Protein AF-A0A8S1JUF7-F1 (afdb_monomer_lite)

Foldseek 3Di:
DPPPPPPVVLLVVLVVLLVVLVVVLVVLVVVLVVLLVLLVVLLVQLVVLLVVLVVLVVVLVPDDDDLVSVLSPLSSVVSNVSSVLSNVSSCCSVPPQSVVSVVLSVVVVVLSVVSVVLSVVCVVVVVVLVVVLVVLVVQLVVLVVVQVVPPPDDHDPSVVSNVVSVVVNVVSVVVVVVVVVVNVVVSVVSVVVSVVSVVVSVVSVVVSVVVVVVSVVVSVVVVVVSVVVSVVSVLVDDPVCVVVVVVVPDPPPDPPPDDDDPVVVVVVVVVVVVVVVVVVVVVVVVPDDDDDDDDDDDDDDDPDPLLVVLLVLLLVCLVVLDDDPVSLVVVLVSCVVDPLVSNLVSLVVNQCVVQVNVDDDLAGEDAPSSLVSNLSSLLSSLVVCLVVLEDVVSVVVSLVSQQRYWYWDFDADPPPRDGPDIDTGTSNVSCVPRCSLVRPSSVVVVVVVVVPDPDCPVVVVSVVVNVVVVVVVPD

InterPro domains:
  IPR001060 FCH domain [PF00611] (15-76)

Organism: NCBI:txid65129

Secondary structure (DSSP, 8-state):
--------HHHHHHHHHHHHHHHHHHHHHHHHHHHHHHHHHHHHHHHHHHHHHHHHHHHHHTS---HHHHHHHHHHHHHHHHHHHHHHHHHHIIIIIIHHHHHHHHHHHHHHHHHHHHHHHHHHHHHHHHHHHHHHHHHHHHHHHHHHH-TTT-HHHHHHHHHHHHHHHHHHHHHHHHHHHHHHHHHHHHHHHHHHHHHHHHHHHHHHHHHHHHHHHHHHHHHHHHHHHHHHHHHH--GGGHHHHHHHTT-TTS---PPP-HHHHHHHHHHHHHHHHHHHHHTTS-SS----------------HHHHHHHHHHHHHHHHT---HHHHHHHHHHHHHS-HHHHHHHHHHHHHHHTT-SSS-S-EEE-HHHHHHHHHHHHHHHHHHHHHT--HHHHHHHHHHHTTEEEEEEEEPTTT--EEEEEEEEHHHHHTT-GGGG-HHHHHHHHHHHTTSS--TTHHHHHHHHHHHHHTS--

Radius of gyration: 47.71 Å; chains: 1; bounding box: 103×68×156 Å

Structure (mmCIF, N/CA/C/O backbone):
data_AF-A0A8S1JUF7-F1
#
_entry.id   AF-A0A8S1JUF7-F1
#
loop_
_atom_site.group_PDB
_atom_site.id
_atom_site.type_symbol
_atom_site.label_atom_id
_atom_site.label_alt_id
_atom_site.label_comp_id
_atom_site.label_asym_id
_atom_site.label_entity_id
_atom_site.label_seq_id
_atom_site.pdbx_PDB_ins_code
_atom_site.Cartn_x
_atom_site.Cartn_y
_atom_site.Cartn_z
_atom_site.occupancy
_atom_site.B_iso_or_equiv
_atom_site.auth_seq_id
_atom_site.auth_comp_id
_atom_site.auth_asym_id
_atom_site.auth_atom_id
_atom_site.pdbx_PDB_model_num
ATOM 1 N N . MET A 1 1 ? 33.205 28.146 -47.515 1.00 33.41 1 MET A N 1
ATOM 2 C CA . MET A 1 1 ? 33.294 27.129 -46.450 1.00 33.41 1 MET A CA 1
ATOM 3 C C . MET A 1 1 ? 31.924 27.029 -45.817 1.00 33.41 1 MET A C 1
ATOM 5 O O . MET A 1 1 ? 31.551 27.901 -45.046 1.00 33.41 1 MET A O 1
ATOM 9 N N . ILE A 1 2 ? 31.124 26.064 -46.264 1.00 30.16 2 ILE A N 1
ATOM 10 C CA . ILE A 1 2 ? 29.824 25.787 -45.657 1.00 30.16 2 ILE A CA 1
ATOM 11 C C . ILE A 1 2 ? 30.146 24.959 -44.415 1.00 30.16 2 ILE A C 1
ATOM 13 O O . ILE A 1 2 ? 30.557 23.808 -44.545 1.00 30.16 2 ILE A O 1
ATOM 17 N N . ASN A 1 3 ? 30.044 25.571 -43.234 1.00 30.59 3 ASN A N 1
ATOM 18 C CA . ASN A 1 3 ? 30.025 24.852 -41.963 1.00 30.59 3 ASN A CA 1
ATOM 19 C C . ASN A 1 3 ? 28.736 24.022 -41.931 1.00 30.59 3 ASN A C 1
ATOM 21 O O . ASN A 1 3 ? 27.731 24.431 -41.360 1.00 30.59 3 ASN A O 1
ATOM 25 N N . ASN A 1 4 ? 28.754 22.865 -42.589 1.00 36.06 4 ASN A N 1
ATOM 26 C CA . ASN A 1 4 ? 27.790 21.813 -42.326 1.00 36.06 4 ASN A CA 1
ATOM 27 C C . ASN A 1 4 ? 28.190 21.189 -40.988 1.00 36.06 4 ASN A C 1
ATOM 29 O O . ASN A 1 4 ? 28.856 20.156 -40.948 1.00 36.06 4 ASN A O 1
ATOM 33 N N . GLN A 1 5 ? 27.819 21.847 -39.887 1.00 40.78 5 GLN A N 1
ATOM 34 C CA . GLN A 1 5 ? 27.702 21.174 -38.601 1.00 40.78 5 GLN A CA 1
ATOM 35 C C . GLN A 1 5 ? 26.587 20.136 -38.757 1.00 40.78 5 GLN A C 1
ATOM 37 O O . GLN A 1 5 ? 25.427 20.395 -38.459 1.00 40.78 5 GLN A O 1
ATOM 42 N N . PHE A 1 6 ? 26.939 18.948 -39.248 1.00 47.00 6 PHE A N 1
ATOM 43 C CA . PHE A 1 6 ? 26.177 17.730 -38.991 1.00 47.00 6 PHE A CA 1
ATOM 44 C C . PHE A 1 6 ? 26.382 17.362 -37.512 1.00 47.00 6 PHE A C 1
ATOM 46 O O . PHE A 1 6 ? 26.931 16.313 -37.185 1.00 47.00 6 PHE A O 1
ATOM 53 N N . GLU A 1 7 ? 26.032 18.272 -36.599 1.00 46.03 7 GLU A N 1
ATOM 54 C CA . GLU A 1 7 ? 25.966 17.942 -35.182 1.00 46.03 7 GLU A CA 1
ATOM 55 C C . GLU A 1 7 ? 24.715 17.083 -34.973 1.00 46.03 7 GLU A C 1
ATOM 57 O O . GLU A 1 7 ? 23.631 17.453 -35.435 1.00 46.03 7 GLU A O 1
ATOM 62 N N . PRO A 1 8 ? 24.833 15.911 -34.330 1.00 55.19 8 PRO A N 1
ATOM 63 C CA . PRO A 1 8 ? 23.714 15.009 -34.156 1.00 55.19 8 PRO A CA 1
ATOM 64 C C . PRO A 1 8 ? 22.820 15.561 -33.041 1.00 55.19 8 PRO A C 1
ATOM 66 O O . PRO A 1 8 ? 22.937 15.165 -31.881 1.00 55.19 8 PRO A O 1
ATOM 69 N N . ASP A 1 9 ? 21.917 16.469 -33.412 1.00 67.12 9 ASP A N 1
ATOM 70 C CA . ASP A 1 9 ? 20.881 17.083 -32.562 1.00 67.12 9 ASP A CA 1
ATOM 71 C C . ASP A 1 9 ? 20.160 16.025 -31.703 1.00 67.12 9 ASP A C 1
ATOM 73 O O . ASP A 1 9 ? 19.927 16.170 -30.508 1.00 67.12 9 ASP A O 1
ATOM 77 N N . ILE A 1 10 ? 19.944 14.848 -32.283 1.00 69.25 10 ILE A N 1
ATOM 78 C CA . ILE A 1 10 ? 19.284 13.723 -31.628 1.00 69.25 10 ILE A CA 1
ATOM 79 C C . ILE A 1 10 ? 20.102 13.109 -30.480 1.00 69.25 10 ILE A C 1
ATOM 81 O O . ILE A 1 10 ? 19.519 12.769 -29.448 1.00 69.25 10 ILE A O 1
ATOM 85 N N . ILE A 1 11 ? 21.431 12.990 -30.600 1.00 70.44 11 ILE A N 1
ATOM 86 C CA . ILE A 1 11 ? 22.259 12.500 -29.484 1.00 70.44 11 ILE A CA 1
ATOM 87 C C . ILE A 1 11 ? 22.170 13.502 -28.333 1.00 70.44 11 ILE A C 1
ATOM 89 O O . ILE A 1 11 ? 21.889 13.098 -27.206 1.00 70.44 11 ILE A O 1
ATOM 93 N N . GLN A 1 12 ? 22.276 14.801 -28.628 1.00 75.69 12 GLN A N 1
ATOM 94 C CA . GLN A 1 12 ? 22.125 15.858 -27.624 1.00 75.69 12 GLN A CA 1
ATOM 95 C C . GLN A 1 12 ? 20.740 15.815 -26.954 1.00 75.69 12 GLN A C 1
ATOM 97 O O . GLN A 1 12 ? 20.647 15.917 -25.729 1.00 75.69 12 GLN A O 1
ATOM 102 N N . ILE A 1 13 ? 19.662 15.585 -27.713 1.00 75.31 13 ILE A N 1
ATOM 103 C CA . ILE A 1 13 ? 18.309 15.397 -27.164 1.00 75.31 13 ILE A CA 1
ATOM 104 C C . ILE A 1 13 ? 18.270 14.187 -26.221 1.00 75.31 13 ILE A C 1
ATOM 106 O O . ILE A 1 13 ? 17.743 14.291 -25.112 1.00 75.31 13 ILE A O 1
ATOM 110 N N . THR A 1 14 ? 18.847 13.046 -26.604 1.00 77.62 14 THR A N 1
ATOM 111 C CA . THR A 1 14 ? 18.861 11.856 -25.734 1.00 77.62 14 THR A CA 1
ATOM 112 C C . THR A 1 14 ? 19.718 12.038 -24.476 1.00 77.62 14 THR A C 1
ATOM 114 O O . THR A 1 14 ? 19.333 11.565 -23.406 1.00 77.62 14 THR A O 1
ATOM 117 N N . GLU A 1 15 ? 20.830 12.772 -24.549 1.00 81.50 15 GLU A N 1
ATOM 118 C CA . GLU A 1 15 ? 21.638 13.154 -23.383 1.00 81.50 15 GLU A CA 1
ATOM 119 C C . GLU A 1 15 ? 20.858 14.077 -22.438 1.00 81.50 15 GLU A C 1
ATOM 121 O O . GLU A 1 15 ? 20.842 13.866 -21.221 1.00 81.50 15 GLU A O 1
ATOM 126 N N . GLN A 1 16 ? 20.147 15.068 -22.984 1.00 83.38 16 GLN A N 1
ATOM 127 C CA . GLN A 1 16 ? 19.277 15.948 -22.203 1.00 83.38 16 GLN A CA 1
ATOM 128 C C . GLN A 1 16 ? 18.135 15.175 -21.534 1.00 83.38 16 GLN A C 1
ATOM 130 O O . GLN A 1 16 ? 17.827 15.427 -20.365 1.00 83.38 16 GLN A O 1
ATOM 135 N N . LEU A 1 17 ? 17.516 14.225 -22.242 1.00 82.00 17 LEU A N 1
ATOM 136 C CA . LEU A 1 17 ? 16.482 13.351 -21.685 1.00 82.00 17 LEU A CA 1
ATOM 137 C C . LEU A 1 17 ? 17.042 12.476 -20.560 1.00 82.00 17 LEU A C 1
ATOM 139 O O . LEU A 1 17 ? 16.459 12.453 -19.477 1.00 82.00 17 LEU A O 1
ATOM 143 N N . SER A 1 18 ? 18.202 11.849 -20.766 1.00 84.88 18 SER A N 1
ATOM 144 C CA . SER A 1 18 ? 18.900 11.059 -19.742 1.00 84.88 18 SER A CA 1
ATOM 145 C C . SER A 1 18 ? 19.202 11.896 -18.492 1.00 84.88 18 SER A C 1
ATOM 147 O O . SER A 1 18 ? 18.907 11.484 -17.366 1.00 84.88 18 SER A O 1
ATOM 149 N N . LYS A 1 19 ? 19.690 13.132 -18.669 1.00 87.00 19 LYS A N 1
ATOM 150 C CA . LYS A 1 19 ? 19.921 14.072 -17.563 1.00 87.00 19 LYS A CA 1
ATOM 151 C C . LYS A 1 19 ? 18.633 14.379 -16.793 1.00 87.00 19 LYS A C 1
ATOM 153 O O . LYS A 1 19 ? 18.610 14.235 -15.573 1.00 87.00 19 LYS A O 1
ATOM 158 N N . ARG A 1 20 ? 17.548 14.734 -17.490 1.00 85.81 20 ARG A N 1
ATOM 159 C CA . ARG A 1 20 ? 16.239 14.999 -16.860 1.00 85.81 20 ARG A CA 1
ATOM 160 C C . ARG A 1 20 ? 15.711 13.784 -16.099 1.00 85.81 20 ARG A C 1
ATOM 162 O O . ARG A 1 20 ? 15.134 13.934 -15.025 1.00 85.81 20 ARG A O 1
ATOM 169 N N . LEU A 1 21 ? 15.901 12.587 -16.643 1.00 84.00 21 LEU A N 1
ATOM 170 C CA . LEU A 1 21 ? 15.434 11.341 -16.043 1.00 84.00 21 LEU A CA 1
ATOM 171 C C . LEU A 1 21 ? 16.224 10.997 -14.770 1.00 84.00 21 LEU A C 1
ATOM 173 O O . LEU A 1 21 ? 15.634 10.525 -13.792 1.00 84.00 21 LEU A O 1
ATOM 177 N N . ASN A 1 22 ? 17.522 11.312 -14.747 1.00 86.19 22 ASN A N 1
ATOM 178 C CA . ASN A 1 22 ? 18.373 11.227 -13.559 1.00 86.19 22 ASN A CA 1
ATOM 179 C C . ASN A 1 22 ? 17.998 12.256 -12.486 1.00 86.19 22 ASN A C 1
ATOM 181 O O . ASN A 1 22 ? 17.958 11.911 -11.308 1.00 86.19 22 ASN A O 1
ATOM 185 N N . ASP A 1 23 ? 17.682 13.494 -12.865 1.00 87.94 23 ASP A N 1
ATOM 186 C CA . ASP A 1 23 ? 17.236 14.504 -11.899 1.00 87.94 23 ASP A CA 1
ATOM 187 C C . ASP A 1 23 ? 15.907 14.096 -11.247 1.00 87.94 23 ASP A C 1
ATOM 189 O O . ASP A 1 23 ? 15.776 14.138 -10.027 1.00 87.94 23 ASP A O 1
ATOM 193 N N . LYS A 1 24 ? 14.960 13.563 -12.027 1.00 86.06 24 LYS A N 1
ATOM 194 C CA . LYS A 1 24 ? 13.717 12.999 -11.474 1.00 86.06 24 LYS A CA 1
ATOM 195 C C . LYS A 1 24 ? 13.951 11.778 -10.592 1.00 86.06 24 LYS A C 1
ATOM 197 O O . LYS A 1 24 ? 13.269 11.620 -9.585 1.00 86.06 24 LYS A O 1
ATOM 202 N N . LYS A 1 25 ? 14.917 10.920 -10.939 1.00 86.50 25 LYS A N 1
ATOM 203 C CA . LYS A 1 25 ? 15.306 9.779 -10.097 1.00 86.50 25 LYS A CA 1
ATOM 204 C C . LYS A 1 25 ? 15.728 10.251 -8.704 1.00 86.50 25 LYS A C 1
ATOM 206 O O . LYS A 1 25 ? 15.314 9.640 -7.724 1.00 86.50 25 LYS A O 1
ATOM 211 N N . LYS A 1 26 ? 16.488 11.349 -8.608 1.00 89.31 26 LYS A N 1
ATOM 212 C CA . LYS A 1 26 ? 16.869 11.942 -7.315 1.00 89.31 26 LYS A CA 1
ATOM 213 C C . LYS A 1 26 ? 15.644 12.379 -6.517 1.00 89.31 26 LYS A C 1
ATOM 215 O O . LYS A 1 26 ? 15.541 12.018 -5.354 1.00 89.31 26 LYS A O 1
ATOM 220 N N . SER A 1 27 ? 14.680 13.053 -7.143 1.00 88.12 27 SER A N 1
ATOM 221 C CA . SER A 1 27 ? 13.435 13.443 -6.463 1.00 88.12 27 SER A CA 1
ATOM 222 C C . SER A 1 27 ? 12.648 12.238 -5.934 1.00 88.12 27 SER A C 1
ATOM 224 O O . SER A 1 27 ? 12.074 12.297 -4.851 1.00 88.12 27 SER A O 1
ATOM 226 N N . ILE A 1 28 ? 12.646 11.116 -6.660 1.00 86.44 28 ILE A N 1
ATOM 227 C CA . ILE A 1 28 ? 12.013 9.871 -6.193 1.00 86.44 28 ILE A CA 1
ATOM 228 C C . ILE A 1 28 ? 12.788 9.267 -5.019 1.00 86.44 28 ILE A C 1
ATOM 230 O O . ILE A 1 28 ? 12.176 8.796 -4.067 1.00 86.44 28 ILE A O 1
ATOM 234 N N . GLN A 1 29 ? 14.120 9.300 -5.053 1.00 88.94 29 GLN A N 1
ATOM 235 C CA . GLN A 1 29 ? 14.955 8.856 -3.933 1.00 88.94 29 GLN A CA 1
ATOM 236 C C . GLN A 1 29 ? 14.753 9.726 -2.684 1.00 88.94 29 GLN A C 1
ATOM 238 O O . GLN A 1 29 ? 14.693 9.201 -1.576 1.00 88.94 29 GLN A O 1
ATOM 243 N N . GLU A 1 30 ? 14.594 11.039 -2.845 1.00 90.00 30 GLU A N 1
ATOM 244 C CA . GLU A 1 30 ? 14.243 11.950 -1.750 1.00 90.00 30 GLU A CA 1
ATOM 245 C C . GLU A 1 30 ? 12.866 11.614 -1.167 1.00 90.00 30 GLU A C 1
ATOM 247 O O . GLU A 1 30 ? 12.726 11.486 0.049 1.00 90.00 30 GLU A O 1
ATOM 252 N N . PHE A 1 31 ? 11.864 11.395 -2.022 1.00 87.38 31 PHE A N 1
ATOM 253 C CA . PHE A 1 31 ? 10.534 10.965 -1.589 1.00 87.38 31 PHE A CA 1
ATOM 254 C C . PHE A 1 31 ? 10.572 9.619 -0.851 1.00 87.38 31 PHE A C 1
ATOM 256 O O . PHE A 1 31 ? 9.934 9.455 0.187 1.00 87.38 31 PHE A O 1
ATOM 263 N N . LEU A 1 32 ? 11.375 8.675 -1.338 1.00 89.75 32 LEU A N 1
ATOM 264 C CA . LEU A 1 32 ? 11.595 7.382 -0.699 1.00 89.75 32 LEU A CA 1
ATOM 265 C C . LEU A 1 32 ? 12.203 7.532 0.698 1.00 89.75 32 LEU A C 1
ATOM 267 O O . LEU A 1 32 ? 11.723 6.897 1.636 1.00 89.75 32 LEU A O 1
ATOM 271 N N . ASN A 1 33 ? 13.204 8.400 0.858 1.00 90.81 33 ASN A N 1
ATOM 272 C CA . ASN A 1 33 ? 13.792 8.688 2.166 1.00 90.81 33 ASN A CA 1
ATOM 273 C C . ASN A 1 33 ? 12.753 9.272 3.134 1.00 90.81 33 ASN A C 1
ATOM 275 O O . ASN A 1 33 ? 12.723 8.886 4.301 1.00 90.81 33 ASN A O 1
ATOM 279 N N . ILE A 1 34 ? 11.872 10.159 2.659 1.00 90.25 34 ILE A N 1
ATOM 280 C CA . ILE A 1 34 ? 10.778 10.711 3.474 1.00 90.25 34 ILE A CA 1
ATOM 281 C C . ILE A 1 34 ? 9.821 9.600 3.922 1.00 90.25 34 ILE A C 1
ATOM 283 O O . ILE A 1 34 ? 9.435 9.556 5.089 1.00 90.25 34 ILE A O 1
ATOM 287 N N . LEU A 1 35 ? 9.456 8.678 3.027 1.00 88.25 35 LEU A N 1
ATOM 288 C CA . LEU A 1 35 ? 8.585 7.549 3.365 1.00 88.25 35 LEU A CA 1
ATOM 289 C C . LEU A 1 35 ? 9.230 6.593 4.373 1.00 88.25 35 LEU A C 1
ATOM 291 O O . LEU A 1 35 ? 8.548 6.125 5.283 1.00 88.25 35 LEU A O 1
ATOM 295 N N . GLN A 1 36 ? 10.533 6.334 4.251 1.00 91.50 36 GLN A N 1
ATOM 296 C CA . GLN A 1 36 ? 11.279 5.533 5.224 1.00 91.50 36 GLN A CA 1
ATOM 297 C C . GLN A 1 36 ? 11.294 6.196 6.602 1.00 91.50 36 GLN A C 1
ATOM 299 O O . GLN A 1 36 ? 10.936 5.554 7.586 1.00 91.50 36 GLN A O 1
ATOM 304 N N . GLN A 1 37 ? 11.611 7.492 6.664 1.00 92.50 37 GLN A N 1
ATOM 305 C CA . GLN A 1 37 ? 11.564 8.257 7.912 1.00 92.50 37 GLN A CA 1
ATOM 306 C C . GLN A 1 37 ? 10.160 8.257 8.520 1.00 92.50 37 GLN A C 1
ATOM 308 O O . GLN A 1 37 ? 10.006 8.078 9.726 1.00 92.50 37 GLN A O 1
ATOM 313 N N . ARG A 1 38 ? 9.113 8.415 7.698 1.00 89.62 38 ARG A N 1
ATOM 314 C CA . ARG A 1 38 ? 7.734 8.348 8.188 1.00 89.62 38 ARG A CA 1
ATOM 315 C C . ARG A 1 38 ? 7.409 6.972 8.762 1.00 89.62 38 ARG A C 1
ATOM 317 O O . ARG A 1 38 ? 6.814 6.906 9.831 1.00 89.62 38 ARG A O 1
ATOM 324 N N . ALA A 1 39 ? 7.816 5.895 8.095 1.00 90.44 39 ALA A N 1
ATOM 325 C CA . ALA A 1 39 ? 7.622 4.542 8.601 1.00 90.44 39 ALA A CA 1
ATOM 326 C C . ALA A 1 39 ? 8.326 4.350 9.959 1.00 90.44 39 ALA A C 1
ATOM 328 O O . ALA A 1 39 ? 7.716 3.854 10.903 1.00 90.44 39 ALA A O 1
ATOM 329 N N . GLU A 1 40 ? 9.576 4.796 10.098 1.00 93.12 40 GLU A N 1
ATOM 330 C CA . GLU A 1 40 ? 10.319 4.722 11.365 1.00 93.12 40 GLU A CA 1
ATOM 331 C C . GLU A 1 40 ? 9.620 5.480 12.504 1.00 93.12 40 GLU A C 1
ATOM 333 O O . GLU A 1 40 ? 9.556 4.983 13.630 1.00 93.12 40 GLU A O 1
ATOM 338 N N . ILE A 1 41 ? 9.049 6.654 12.218 1.00 93.31 41 ILE A N 1
ATOM 339 C CA . ILE A 1 41 ? 8.269 7.424 13.198 1.00 93.31 41 ILE A CA 1
ATOM 340 C C . ILE A 1 41 ? 7.055 6.621 13.681 1.00 93.31 41 ILE A C 1
ATOM 342 O O . ILE A 1 41 ? 6.806 6.572 14.886 1.00 93.31 41 ILE A O 1
ATOM 346 N N . GLU A 1 42 ? 6.330 5.960 12.778 1.00 89.62 42 GLU A N 1
ATOM 347 C CA . GLU A 1 42 ? 5.178 5.118 13.135 1.00 89.62 42 GLU A CA 1
ATOM 348 C C . GLU A 1 42 ? 5.582 3.899 13.970 1.00 89.62 42 GLU A C 1
ATOM 350 O O . GLU A 1 42 ? 4.883 3.535 14.916 1.00 89.62 42 GLU A O 1
ATOM 355 N N . GLU A 1 43 ? 6.744 3.299 13.694 1.00 94.38 43 GLU A N 1
ATOM 356 C CA . GLU A 1 43 ? 7.280 2.205 14.509 1.00 94.38 43 GLU A CA 1
ATOM 357 C C . GLU A 1 43 ? 7.578 2.669 15.943 1.00 94.38 43 GLU A C 1
ATOM 359 O O . GLU A 1 43 ? 7.237 1.988 16.916 1.00 94.38 43 GLU A O 1
ATOM 364 N N . VAL A 1 44 ? 8.206 3.839 16.093 1.00 95.69 44 VAL A N 1
ATOM 365 C CA . VAL A 1 44 ? 8.489 4.428 17.411 1.00 95.69 44 VAL A CA 1
ATOM 366 C C . VAL A 1 44 ? 7.192 4.788 18.137 1.00 95.69 44 VAL A C 1
ATOM 368 O O . VAL A 1 44 ? 7.069 4.538 19.342 1.00 95.69 44 VAL A O 1
ATOM 371 N N . TYR A 1 45 ? 6.218 5.346 17.419 1.00 93.56 45 TYR A N 1
ATOM 372 C CA . TYR A 1 45 ? 4.918 5.711 17.970 1.00 93.56 45 TYR A CA 1
ATOM 373 C C . TYR A 1 45 ? 4.144 4.480 18.459 1.00 93.56 45 TYR A C 1
ATOM 375 O O . TYR A 1 45 ? 3.733 4.453 19.620 1.00 93.56 45 TYR A O 1
ATOM 383 N N . SER A 1 46 ? 4.068 3.421 17.648 1.00 94.69 46 SER A N 1
ATOM 384 C CA . SER A 1 46 ? 3.490 2.123 18.023 1.00 94.69 46 SER A CA 1
ATOM 385 C C . SER A 1 46 ? 4.113 1.576 19.314 1.00 94.69 46 SER A C 1
ATOM 387 O O . SER A 1 46 ? 3.413 1.361 20.306 1.00 94.69 46 SER A O 1
ATOM 389 N N . LYS A 1 47 ? 5.447 1.467 19.374 1.00 94.88 47 LYS A N 1
ATOM 390 C CA . LYS A 1 47 ? 6.154 0.992 20.581 1.00 94.88 47 LYS A CA 1
ATOM 391 C C . LYS A 1 47 ? 5.859 1.844 21.816 1.00 94.88 47 LYS A C 1
ATOM 393 O O . LYS A 1 47 ? 5.768 1.323 22.927 1.00 94.88 47 LYS A O 1
ATOM 398 N N . SER A 1 48 ? 5.721 3.157 21.639 1.00 95.88 48 SER A N 1
ATOM 399 C CA . SER A 1 48 ? 5.410 4.076 22.737 1.00 95.88 48 SER A CA 1
ATOM 400 C C . SER A 1 48 ? 3.990 3.861 23.264 1.00 95.88 48 SER A C 1
ATOM 402 O O . SER A 1 48 ? 3.799 3.801 24.478 1.00 95.88 48 SER A O 1
ATOM 404 N N . LEU A 1 49 ? 3.011 3.694 22.371 1.00 93.94 49 LEU A N 1
ATOM 405 C CA . LEU A 1 49 ? 1.623 3.392 22.728 1.00 93.94 49 LEU A CA 1
ATOM 406 C C . LEU A 1 49 ? 1.500 2.040 23.438 1.00 93.94 49 LEU A C 1
ATOM 408 O O . LEU A 1 49 ? 0.847 1.952 24.477 1.00 93.94 49 LEU A O 1
ATOM 412 N N . GLU A 1 50 ? 2.183 1.014 22.927 1.00 94.44 50 GLU A N 1
ATOM 413 C CA . GLU A 1 50 ? 2.235 -0.317 23.540 1.00 94.44 50 GLU A CA 1
ATOM 414 C C . GLU A 1 50 ? 2.804 -0.252 24.962 1.00 94.44 50 GLU A C 1
ATOM 416 O O . GLU A 1 50 ? 2.222 -0.806 25.895 1.00 94.44 50 GLU A O 1
ATOM 421 N N . ARG A 1 51 ? 3.901 0.493 25.160 1.00 94.06 51 ARG A N 1
ATOM 422 C CA . ARG A 1 51 ? 4.499 0.684 26.486 1.00 94.06 51 ARG A CA 1
ATOM 423 C C . ARG A 1 51 ? 3.515 1.325 27.465 1.00 94.06 51 ARG A C 1
ATOM 425 O O . ARG A 1 51 ? 3.358 0.815 28.570 1.00 94.06 51 ARG A O 1
ATOM 432 N N . ILE A 1 52 ? 2.838 2.403 27.062 1.00 92.88 52 ILE A N 1
ATOM 433 C CA . ILE A 1 52 ? 1.860 3.095 27.919 1.00 92.88 52 ILE A CA 1
ATOM 434 C C . ILE A 1 52 ? 0.664 2.176 28.223 1.00 92.88 52 ILE A C 1
ATOM 436 O O . ILE A 1 52 ? 0.221 2.099 29.369 1.00 92.88 52 ILE A O 1
ATOM 440 N N . GLY A 1 53 ? 0.163 1.433 27.230 1.00 91.62 53 GLY A N 1
ATOM 441 C CA . GLY A 1 53 ? -0.902 0.443 27.427 1.00 91.62 53 GLY A CA 1
ATOM 442 C C . GLY A 1 53 ? -0.510 -0.658 28.422 1.00 91.62 53 GLY A C 1
ATOM 443 O O . GLY A 1 53 ? -1.298 -1.036 29.295 1.00 91.62 53 GLY A O 1
ATOM 444 N N . ASN A 1 54 ? 0.734 -1.131 28.363 1.00 90.44 54 ASN A N 1
ATOM 445 C CA . ASN A 1 54 ? 1.259 -2.125 29.298 1.00 90.44 54 ASN A CA 1
ATOM 446 C C . ASN A 1 54 ? 1.442 -1.556 30.715 1.00 90.44 54 ASN A C 1
ATOM 448 O O . ASN A 1 54 ? 1.065 -2.211 31.685 1.00 90.44 54 ASN A O 1
ATOM 452 N N . GLU A 1 55 ? 1.919 -0.317 30.859 1.00 89.62 55 GLU A N 1
ATOM 453 C CA . GLU A 1 55 ? 1.997 0.368 32.160 1.00 89.62 55 GLU A CA 1
ATOM 454 C C . GLU A 1 55 ? 0.612 0.525 32.814 1.00 89.62 55 GLU A C 1
ATOM 456 O O . GLU A 1 55 ? 0.465 0.300 34.018 1.00 89.62 55 GLU A O 1
ATOM 461 N N . LEU A 1 56 ? -0.424 0.825 32.022 1.00 85.81 56 LEU A N 1
ATOM 462 C CA . LEU A 1 56 ? -1.812 0.872 32.497 1.00 85.81 56 LEU A CA 1
ATOM 463 C C . LEU A 1 56 ? -2.338 -0.497 32.947 1.00 85.81 56 LEU A C 1
ATOM 465 O O . LEU A 1 56 ? -3.146 -0.555 33.872 1.00 85.81 56 LEU A O 1
ATOM 469 N N . SER A 1 57 ? -1.863 -1.593 32.348 1.00 83.25 57 SER A N 1
ATOM 470 C CA . SER A 1 57 ? -2.231 -2.961 32.762 1.00 83.25 57 SER A CA 1
ATOM 471 C C . SER A 1 57 ? -1.844 -3.214 34.220 1.00 83.25 57 SER A C 1
ATOM 473 O O . SER A 1 57 ? -2.665 -3.670 35.013 1.00 83.25 57 SER A O 1
ATOM 475 N N . ASN A 1 58 ? -0.633 -2.797 34.603 1.00 79.12 58 ASN A N 1
ATOM 476 C CA . ASN A 1 58 ? -0.122 -2.946 35.968 1.00 79.12 58 ASN A CA 1
ATOM 477 C C . ASN A 1 58 ? -0.928 -2.135 37.000 1.00 79.12 58 ASN A C 1
ATOM 479 O O . ASN A 1 58 ? -0.998 -2.512 38.169 1.00 79.12 58 ASN A O 1
ATOM 483 N N . LEU A 1 59 ? -1.529 -1.009 36.599 1.00 75.19 59 LEU A N 1
ATOM 484 C CA . LEU A 1 59 ? -2.385 -0.199 37.476 1.00 75.19 59 LEU A CA 1
ATOM 485 C C . LEU A 1 59 ? -3.766 -0.839 37.681 1.00 75.19 59 LEU A C 1
ATOM 487 O O . LEU A 1 59 ? -4.315 -0.791 38.784 1.00 75.19 59 LEU A O 1
ATOM 491 N N . VAL A 1 60 ? -4.305 -1.451 36.627 1.00 70.81 60 VAL A N 1
ATOM 492 C CA . VAL A 1 60 ? -5.634 -2.075 36.606 1.00 70.81 60 VAL A CA 1
ATOM 493 C C . VAL A 1 60 ? -5.657 -3.413 37.356 1.00 70.81 60 VAL A C 1
ATOM 495 O O . VAL A 1 60 ? -6.597 -3.669 38.100 1.00 70.81 60 VAL A O 1
ATOM 498 N N . GLU A 1 61 ? -4.611 -4.237 37.247 1.00 67.81 61 GLU A N 1
ATOM 499 C CA . GLU A 1 61 ? -4.541 -5.548 37.922 1.00 67.81 61 GLU A CA 1
ATOM 500 C C . GLU A 1 61 ? -4.420 -5.454 39.456 1.00 67.81 61 GLU A C 1
ATOM 502 O O . GLU A 1 61 ? -4.790 -6.385 40.169 1.00 67.81 61 GLU A O 1
ATOM 507 N N . ASN A 1 62 ? -3.944 -4.319 39.977 1.00 60.84 62 ASN A N 1
ATOM 508 C CA . ASN A 1 62 ? -3.692 -4.106 41.407 1.00 60.84 62 ASN A CA 1
ATOM 509 C C . ASN A 1 62 ? -4.828 -3.378 42.154 1.00 60.84 62 ASN A C 1
ATOM 511 O O . ASN A 1 62 ? -4.699 -3.111 43.351 1.00 60.84 62 ASN A O 1
ATOM 515 N N . THR A 1 63 ? -5.933 -3.033 41.485 1.00 60.19 63 THR A N 1
ATOM 516 C CA . THR A 1 63 ? -7.064 -2.302 42.084 1.00 60.19 63 THR A CA 1
ATOM 517 C C . THR A 1 63 ? -8.339 -3.150 42.111 1.00 60.19 63 THR A C 1
ATOM 519 O O . THR A 1 63 ? -8.606 -3.923 41.196 1.00 60.19 63 THR A O 1
ATOM 522 N N . GLN A 1 64 ? -9.141 -3.036 43.182 1.00 60.38 64 GLN A N 1
ATOM 523 C CA . GLN A 1 64 ? -10.474 -3.657 43.231 1.00 60.38 64 GLN A CA 1
ATOM 524 C C . GLN A 1 64 ? -11.296 -3.193 42.018 1.00 60.38 64 GLN A C 1
ATOM 526 O O . GLN A 1 64 ? -11.254 -2.012 41.675 1.00 60.38 64 GLN A O 1
ATOM 531 N N . GLN A 1 65 ? -12.007 -4.125 41.368 1.00 62.50 65 GLN A N 1
ATOM 532 C CA . GLN A 1 65 ? -12.871 -3.842 40.217 1.00 62.50 65 GLN A CA 1
ATOM 533 C C . GLN A 1 65 ? -13.880 -2.748 40.574 1.00 62.50 65 GLN A C 1
ATOM 535 O O . GLN A 1 65 ? -14.839 -2.986 41.302 1.00 62.50 65 GLN A O 1
ATOM 540 N N . ASP A 1 66 ? -13.641 -1.554 40.051 1.00 68.38 66 ASP A N 1
ATOM 541 C CA . ASP A 1 66 ? -14.509 -0.393 40.165 1.00 68.38 66 ASP A CA 1
ATOM 542 C C . ASP A 1 66 ? -14.732 0.160 38.749 1.00 68.38 66 ASP A C 1
ATOM 544 O O . ASP A 1 66 ? -13.905 0.007 37.853 1.00 68.38 66 ASP A O 1
ATOM 548 N N . SER A 1 67 ? -15.841 0.857 38.548 1.00 68.81 67 SER A N 1
ATOM 549 C CA . SER A 1 67 ? -16.188 1.630 37.352 1.00 68.81 67 SER A CA 1
ATOM 550 C C . SER A 1 67 ? -15.058 2.516 36.794 1.00 68.81 67 SER A C 1
ATOM 552 O O . SER A 1 67 ? -15.021 2.788 35.598 1.00 68.81 67 SER A O 1
ATOM 554 N N . PHE A 1 68 ? -14.117 2.968 37.633 1.00 75.88 68 PHE A N 1
ATOM 555 C CA . PHE A 1 68 ? -12.917 3.682 37.174 1.00 75.88 68 PHE A CA 1
ATOM 556 C C . PHE A 1 68 ? -11.907 2.740 36.506 1.00 75.88 68 PHE A C 1
ATOM 558 O O . PHE A 1 68 ? -11.339 3.076 35.468 1.00 75.88 68 PHE A O 1
ATOM 565 N N . THR A 1 69 ? -11.724 1.545 37.065 1.00 79.38 69 THR A N 1
ATOM 566 C CA . THR A 1 69 ? -10.905 0.469 36.501 1.00 79.38 69 THR A CA 1
ATOM 567 C C . THR A 1 69 ? -11.420 0.065 35.117 1.00 79.38 69 THR A C 1
ATOM 569 O O . THR A 1 69 ? -10.617 -0.095 34.202 1.00 79.38 69 THR A O 1
ATOM 572 N N . ASP A 1 70 ? -12.742 0.035 34.909 1.00 77.31 70 ASP A N 1
ATOM 573 C CA . ASP A 1 70 ? -13.355 -0.226 33.595 1.00 77.31 70 ASP A CA 1
ATOM 574 C C . ASP A 1 70 ? -13.009 0.846 32.545 1.00 77.31 70 ASP A C 1
ATOM 576 O O . ASP A 1 70 ? -12.719 0.522 31.390 1.00 77.31 70 ASP A O 1
ATOM 580 N N . ILE A 1 71 ? -13.009 2.129 32.930 1.00 80.94 71 ILE A N 1
ATOM 581 C CA . ILE A 1 71 ? -12.587 3.230 32.044 1.00 80.94 71 ILE A CA 1
ATOM 582 C C . ILE A 1 71 ? -11.106 3.079 31.703 1.00 80.94 71 ILE A C 1
ATOM 584 O O . ILE A 1 71 ? -10.731 3.184 30.536 1.00 80.94 71 ILE A O 1
ATOM 588 N N . MET A 1 72 ? -10.268 2.794 32.700 1.00 84.25 72 MET A N 1
ATOM 589 C CA . MET A 1 72 ? -8.830 2.601 32.497 1.00 84.25 72 MET A CA 1
ATOM 590 C C . MET A 1 72 ? -8.542 1.389 31.603 1.00 84.25 72 MET A C 1
ATOM 592 O O . MET A 1 72 ? -7.655 1.456 30.753 1.00 84.25 72 MET A O 1
ATOM 596 N N . GLN A 1 73 ? -9.336 0.320 31.709 1.00 83.75 73 GLN A N 1
ATOM 597 C CA . GLN A 1 73 ? -9.269 -0.837 30.815 1.00 83.75 73 GLN A CA 1
ATOM 598 C C . GLN A 1 73 ? -9.639 -0.465 29.371 1.00 83.75 73 GLN A C 1
ATOM 600 O O . GLN A 1 73 ? -8.997 -0.929 28.429 1.00 83.75 73 GLN A O 1
ATOM 605 N N . TYR A 1 74 ? -10.628 0.412 29.184 1.00 83.81 74 TYR A N 1
ATOM 606 C CA . TYR A 1 74 ? -10.981 0.948 27.867 1.00 83.81 74 TYR A CA 1
ATOM 607 C C . TYR A 1 74 ? -9.867 1.812 27.270 1.00 83.81 74 TYR A C 1
ATOM 609 O O . TYR A 1 74 ? -9.499 1.611 26.114 1.00 83.81 74 TYR A O 1
ATOM 617 N N . VAL A 1 75 ? -9.291 2.730 28.053 1.00 86.75 75 VAL A N 1
ATOM 618 C CA . VAL A 1 75 ? -8.163 3.570 27.611 1.00 86.75 75 VAL A CA 1
ATOM 619 C C . VAL A 1 75 ? -6.954 2.706 27.248 1.00 86.75 75 VAL A C 1
ATOM 621 O O . VAL A 1 75 ? -6.324 2.930 26.217 1.00 86.75 75 VAL A O 1
ATOM 624 N N . ARG A 1 76 ? -6.658 1.677 28.048 1.00 89.62 76 ARG A N 1
ATOM 625 C CA . ARG A 1 76 ? -5.627 0.681 27.735 1.00 89.62 76 ARG A CA 1
ATOM 626 C C . ARG A 1 76 ? -5.888 0.016 26.386 1.00 89.62 76 ARG A C 1
ATOM 628 O O . ARG A 1 76 ? -4.994 -0.012 25.547 1.00 89.62 76 ARG A O 1
ATOM 635 N N . ASN A 1 77 ? -7.089 -0.525 26.183 1.00 87.25 77 ASN A N 1
ATOM 636 C CA . ASN A 1 77 ? -7.422 -1.229 24.946 1.00 87.25 77 ASN A CA 1
ATOM 637 C C . ASN A 1 77 ? -7.313 -0.300 23.731 1.00 87.25 77 ASN A C 1
ATOM 639 O O . ASN A 1 77 ? -6.759 -0.706 22.717 1.00 87.25 77 ASN A O 1
ATOM 643 N N . TYR A 1 78 ? -7.743 0.958 23.858 1.00 87.88 78 TYR A N 1
ATOM 644 C CA . TYR A 1 78 ? -7.552 1.977 22.825 1.00 87.88 78 TYR A CA 1
ATOM 645 C C . TYR A 1 78 ? -6.074 2.178 22.455 1.00 87.88 78 TYR A C 1
ATOM 647 O O . TYR A 1 78 ? -5.731 2.187 21.274 1.00 87.88 78 TYR A O 1
ATOM 655 N N . LEU A 1 79 ? -5.186 2.312 23.446 1.00 90.69 79 LEU A N 1
ATOM 656 C CA . LEU A 1 79 ? -3.752 2.492 23.196 1.00 90.69 79 LEU A CA 1
ATOM 657 C C . LEU A 1 79 ? -3.123 1.270 22.516 1.00 90.69 79 LEU A C 1
ATOM 659 O O . LEU A 1 79 ? -2.298 1.436 21.620 1.00 90.69 79 LEU A O 1
ATOM 663 N N . LEU A 1 80 ? -3.521 0.058 22.910 1.00 90.88 80 LEU A N 1
ATOM 664 C CA . LEU A 1 80 ? -3.036 -1.178 22.289 1.00 90.88 80 LEU A CA 1
ATOM 665 C C . LEU A 1 80 ? -3.529 -1.314 20.841 1.00 90.88 80 LEU A C 1
ATOM 667 O O . LEU A 1 80 ? -2.722 -1.573 19.955 1.00 90.88 80 LEU A O 1
ATOM 671 N N . ILE A 1 81 ? -4.810 -1.040 20.578 1.00 87.75 81 ILE A N 1
ATOM 672 C CA . ILE A 1 81 ? -5.371 -1.039 19.217 1.00 87.75 81 ILE A CA 1
ATOM 673 C C . ILE A 1 81 ? -4.674 0.017 18.348 1.00 87.75 81 ILE A C 1
ATOM 675 O O . ILE A 1 81 ? -4.279 -0.263 17.218 1.00 87.75 81 ILE A O 1
ATOM 679 N N . SER A 1 82 ? -4.470 1.224 18.881 1.00 87.38 82 SER A N 1
ATOM 680 C CA . SER A 1 82 ? -3.764 2.299 18.172 1.00 87.38 82 SER A CA 1
ATOM 681 C C . SER A 1 82 ? -2.306 1.921 17.883 1.00 87.38 82 SER A C 1
ATOM 683 O O . SER A 1 82 ? -1.782 2.232 16.815 1.00 87.38 82 SER A O 1
ATOM 685 N N . SER A 1 83 ? -1.655 1.201 18.804 1.00 92.69 83 SER A N 1
ATOM 686 C CA . SER A 1 83 ? -0.314 0.654 18.585 1.00 92.69 83 SER A CA 1
ATOM 687 C C . SER A 1 83 ? -0.283 -0.348 17.431 1.00 92.69 83 SER A C 1
ATOM 689 O O . SER A 1 83 ? 0.595 -0.253 16.570 1.00 92.69 83 SER A O 1
ATOM 691 N N . GLU A 1 84 ? -1.231 -1.288 17.390 1.00 89.88 84 GLU A N 1
ATOM 692 C CA . GLU A 1 84 ? -1.337 -2.282 16.317 1.00 89.88 84 GLU A CA 1
ATOM 693 C C . GLU A 1 84 ? -1.567 -1.618 14.960 1.00 89.88 84 GLU A C 1
ATOM 695 O O . GLU A 1 84 ? -0.906 -1.974 13.985 1.00 89.88 84 GLU A O 1
ATOM 700 N N . GLN A 1 85 ? -2.428 -0.599 14.904 1.00 86.50 85 GLN A N 1
ATOM 701 C CA . GLN A 1 85 ? -2.666 0.174 13.686 1.00 86.50 85 GLN A CA 1
ATOM 702 C C . GLN A 1 85 ? -1.382 0.860 13.201 1.00 86.50 85 GLN A C 1
ATOM 704 O O . GLN A 1 85 ? -0.965 0.645 12.065 1.00 86.50 85 GLN A O 1
ATOM 709 N N . SER A 1 86 ? -0.682 1.614 14.055 1.00 88.81 86 SER A N 1
ATOM 710 C CA . SER A 1 86 ? 0.590 2.246 13.662 1.00 88.81 86 SER A CA 1
ATOM 711 C C . SER A 1 86 ? 1.665 1.234 13.251 1.00 88.81 86 SER A C 1
ATOM 713 O O . SER A 1 86 ? 2.453 1.498 12.340 1.00 88.81 86 SER A O 1
ATOM 715 N N . LYS A 1 87 ? 1.682 0.042 13.856 1.00 91.25 87 LYS A N 1
ATOM 716 C CA . LYS A 1 87 ? 2.577 -1.049 13.446 1.00 91.25 87 LYS A CA 1
ATOM 717 C C . LYS A 1 87 ? 2.230 -1.585 12.058 1.00 91.25 87 LYS A C 1
ATOM 719 O O . LYS A 1 87 ? 3.137 -1.828 11.262 1.00 91.25 87 LYS A O 1
ATOM 724 N N . GLU A 1 88 ? 0.946 -1.753 11.767 1.00 87.38 88 GLU A N 1
ATOM 725 C CA . GLU A 1 88 ? 0.457 -2.150 10.447 1.00 87.38 88 GLU A CA 1
ATOM 726 C C . GLU A 1 88 ? 0.839 -1.101 9.392 1.00 87.38 88 GLU A C 1
ATOM 728 O O . GLU A 1 88 ? 1.378 -1.463 8.346 1.00 87.38 88 GLU A O 1
ATOM 733 N N . LEU A 1 89 ? 0.691 0.201 9.684 1.00 83.69 89 LEU A N 1
ATOM 734 C CA . LEU A 1 89 ? 1.146 1.272 8.783 1.00 83.69 89 LEU A CA 1
ATOM 735 C C . LEU A 1 89 ? 2.626 1.149 8.453 1.00 83.69 89 LEU A C 1
ATOM 737 O O . LEU A 1 89 ? 3.020 1.200 7.287 1.00 83.69 89 LEU A O 1
ATOM 741 N N . TYR A 1 90 ? 3.450 0.998 9.488 1.00 90.38 90 TYR A N 1
ATOM 742 C CA . TYR A 1 90 ? 4.881 0.815 9.326 1.00 90.38 90 TYR A CA 1
ATOM 743 C C . TYR A 1 90 ? 5.183 -0.354 8.382 1.00 90.38 90 TYR A C 1
ATOM 745 O O . TYR A 1 90 ? 5.970 -0.203 7.444 1.00 90.38 90 TYR A O 1
ATOM 753 N N . GLN A 1 91 ? 4.535 -1.502 8.595 1.00 89.69 91 GLN A N 1
ATOM 754 C CA . GLN A 1 91 ? 4.731 -2.684 7.759 1.00 89.69 91 GLN A CA 1
ATOM 755 C C . GLN A 1 91 ? 4.279 -2.442 6.321 1.00 89.69 91 GLN A C 1
ATOM 757 O O . GLN A 1 91 ? 5.016 -2.785 5.398 1.00 89.69 91 GLN A O 1
ATOM 762 N N . GLN A 1 92 ? 3.128 -1.808 6.103 1.00 84.56 92 GLN A N 1
ATOM 763 C CA . GLN A 1 92 ? 2.635 -1.513 4.758 1.00 84.56 92 GLN A CA 1
ATOM 764 C C . GLN A 1 92 ? 3.530 -0.515 4.015 1.00 84.56 92 GLN A C 1
ATOM 766 O O . GLN A 1 92 ? 3.857 -0.736 2.846 1.00 84.56 92 GLN A O 1
ATOM 771 N N . LEU A 1 93 ? 3.991 0.546 4.682 1.00 84.31 93 LEU A N 1
ATOM 772 C CA . LEU A 1 93 ? 4.932 1.498 4.089 1.00 84.31 93 LEU A CA 1
ATOM 773 C C . LEU A 1 93 ? 6.251 0.819 3.743 1.00 84.31 93 LEU A C 1
ATOM 775 O O . LEU A 1 93 ? 6.746 0.965 2.625 1.00 84.31 93 LEU A O 1
ATOM 779 N N . LYS A 1 94 ? 6.809 0.051 4.678 1.00 88.00 94 LYS A N 1
ATOM 780 C CA . LYS A 1 94 ? 8.118 -0.576 4.512 1.00 88.00 94 LYS A CA 1
ATOM 781 C C . LYS A 1 94 ? 8.103 -1.701 3.485 1.00 88.00 94 LYS A C 1
ATOM 783 O O . LYS A 1 94 ? 9.003 -1.751 2.653 1.00 88.00 94 LYS A O 1
ATOM 788 N N . ASN A 1 95 ? 7.117 -2.594 3.543 1.00 85.75 95 ASN A N 1
ATOM 789 C CA . ASN A 1 95 ? 7.103 -3.826 2.755 1.00 85.75 95 ASN A CA 1
ATOM 790 C C . ASN A 1 95 ? 6.460 -3.651 1.383 1.00 85.75 95 ASN A C 1
ATOM 792 O O . ASN A 1 95 ? 6.908 -4.298 0.443 1.00 85.75 95 ASN A O 1
ATOM 796 N N . ASN A 1 96 ? 5.452 -2.785 1.255 1.00 81.81 96 ASN A N 1
ATOM 797 C CA . ASN A 1 96 ? 4.750 -2.610 -0.015 1.00 81.81 96 ASN A CA 1
ATOM 798 C C . ASN A 1 96 ? 5.306 -1.385 -0.742 1.00 81.81 96 ASN A C 1
ATOM 800 O O . ASN A 1 96 ? 5.945 -1.514 -1.779 1.00 81.81 96 ASN A O 1
ATOM 804 N N . VAL A 1 97 ? 5.155 -0.193 -0.159 1.00 81.62 97 VAL A N 1
ATOM 805 C CA . VAL A 1 97 ? 5.454 1.064 -0.867 1.00 81.62 97 VAL A CA 1
ATOM 806 C C . VAL A 1 97 ? 6.956 1.262 -1.097 1.00 81.62 97 VAL A C 1
ATOM 808 O O . VAL A 1 97 ? 7.393 1.514 -2.221 1.00 81.62 97 VAL A O 1
ATOM 811 N N . VAL A 1 98 ? 7.770 1.145 -0.045 1.00 87.38 98 VAL A N 1
ATOM 812 C CA . VAL A 1 98 ? 9.220 1.380 -0.134 1.00 87.38 98 VAL A CA 1
ATOM 813 C C . VAL A 1 98 ? 9.900 0.305 -0.983 1.00 87.38 98 VAL A C 1
ATOM 815 O O . VAL A 1 98 ? 10.739 0.645 -1.815 1.00 87.38 98 VAL A O 1
ATOM 818 N N . GLN A 1 99 ? 9.534 -0.973 -0.831 1.00 87.25 99 GLN A N 1
ATOM 819 C CA . GLN A 1 99 ? 10.114 -2.049 -1.648 1.00 87.25 99 GLN A CA 1
ATOM 820 C C . GLN A 1 99 ? 9.746 -1.920 -3.131 1.00 87.25 99 GLN A C 1
ATOM 822 O O . GLN A 1 99 ? 10.624 -2.060 -3.981 1.00 87.25 99 GLN A O 1
ATOM 827 N N . GLU A 1 100 ? 8.489 -1.611 -3.467 1.00 84.62 100 GLU A N 1
ATOM 828 C CA . GLU A 1 100 ? 8.069 -1.395 -4.861 1.00 84.62 100 GLU A CA 1
ATOM 829 C C . GLU A 1 100 ? 8.836 -0.231 -5.512 1.00 84.62 100 GLU A C 1
ATOM 831 O O . GLU A 1 100 ? 9.330 -0.355 -6.641 1.00 84.62 100 GLU A O 1
ATOM 836 N N . LEU A 1 101 ? 9.015 0.876 -4.781 1.00 83.06 101 LEU A N 1
ATOM 837 C CA . LEU A 1 101 ? 9.822 2.011 -5.233 1.00 83.06 101 LEU A CA 1
ATOM 838 C C . LEU A 1 101 ? 11.297 1.630 -5.437 1.00 83.06 101 LEU A C 1
ATOM 840 O O . LEU A 1 101 ? 11.878 1.979 -6.468 1.00 83.06 101 LEU A O 1
ATOM 844 N N . LEU A 1 102 ? 11.907 0.897 -4.497 1.00 86.88 102 LEU A N 1
ATOM 845 C CA . LEU A 1 102 ? 13.297 0.432 -4.615 1.00 86.88 102 LEU A CA 1
ATOM 846 C C . LEU A 1 102 ? 13.491 -0.483 -5.826 1.00 86.88 102 LEU A C 1
ATOM 848 O O . LEU A 1 102 ? 14.445 -0.311 -6.588 1.00 86.88 102 LEU A O 1
ATOM 852 N N . ASN A 1 103 ? 12.577 -1.430 -6.032 1.00 86.69 103 ASN A N 1
ATOM 853 C CA . ASN A 1 103 ? 12.627 -2.350 -7.165 1.00 86.69 103 ASN A CA 1
ATOM 854 C C . ASN A 1 103 ? 12.554 -1.600 -8.499 1.00 86.69 103 ASN A C 1
ATOM 856 O O . ASN A 1 103 ? 13.336 -1.881 -9.407 1.00 86.69 103 ASN A O 1
ATOM 860 N N . THR A 1 104 ? 11.692 -0.589 -8.594 1.00 83.12 104 THR A N 1
ATOM 861 C CA . THR A 1 104 ? 11.568 0.252 -9.795 1.00 83.12 104 THR A CA 1
ATOM 862 C C . THR A 1 104 ? 12.840 1.058 -10.055 1.00 83.12 104 THR A C 1
ATOM 864 O O . THR A 1 104 ? 13.358 1.060 -11.169 1.00 83.12 104 THR A O 1
ATOM 867 N N . ILE A 1 105 ? 13.425 1.661 -9.015 1.00 84.50 105 ILE A N 1
ATOM 868 C CA . ILE A 1 105 ? 14.707 2.380 -9.108 1.00 84.50 105 ILE A CA 1
ATOM 869 C C . ILE A 1 105 ? 15.832 1.465 -9.628 1.00 84.50 105 ILE A C 1
ATOM 871 O O . ILE A 1 105 ? 16.698 1.921 -10.384 1.00 84.50 105 ILE A O 1
ATOM 875 N N . ASN A 1 106 ? 15.828 0.188 -9.239 1.00 86.12 106 ASN A N 1
ATOM 876 C CA . ASN A 1 106 ? 16.800 -0.799 -9.709 1.00 86.12 106 ASN A CA 1
ATOM 877 C C . ASN A 1 106 ? 16.578 -1.174 -11.182 1.00 86.12 106 ASN A C 1
ATOM 879 O O . ASN A 1 106 ? 17.544 -1.230 -11.946 1.00 86.12 106 ASN A O 1
ATOM 883 N N . ILE A 1 107 ? 15.324 -1.375 -11.599 1.00 85.44 107 ILE A N 1
ATOM 884 C CA . ILE A 1 107 ? 14.962 -1.632 -13.004 1.00 85.44 107 ILE A CA 1
ATOM 885 C C . ILE A 1 107 ? 15.390 -0.453 -13.889 1.00 85.44 107 ILE A C 1
ATOM 887 O O . ILE A 1 107 ? 16.043 -0.655 -14.915 1.00 85.44 107 ILE A O 1
ATOM 891 N N . ASP A 1 108 ? 15.126 0.779 -13.449 1.00 84.00 108 ASP A N 1
ATOM 892 C CA . ASP A 1 108 ? 15.542 2.002 -14.144 1.00 84.00 108 ASP A CA 1
ATOM 893 C C . ASP A 1 108 ? 17.058 2.060 -14.360 1.00 84.00 108 ASP A C 1
ATOM 895 O O . ASP A 1 108 ? 17.540 2.555 -15.380 1.00 84.00 108 ASP A O 1
ATOM 899 N N . GLN A 1 109 ? 17.836 1.557 -13.399 1.00 83.19 109 GLN A N 1
ATOM 900 C CA . GLN A 1 109 ? 19.292 1.517 -13.501 1.00 83.19 109 GLN A CA 1
ATOM 901 C C . GLN A 1 109 ? 19.770 0.503 -14.548 1.00 83.19 109 GLN A C 1
ATOM 903 O O . GLN A 1 109 ? 20.752 0.768 -15.245 1.00 83.19 109 GLN A O 1
ATOM 908 N N . GLY A 1 110 ? 19.062 -0.618 -14.701 1.00 85.88 110 GLY A N 1
ATOM 909 C CA . GLY A 1 110 ? 19.289 -1.572 -15.788 1.00 85.88 110 GLY A CA 1
ATOM 910 C C . GLY A 1 110 ? 19.087 -0.926 -17.159 1.00 85.88 110 GLY A C 1
ATOM 911 O O . GLY A 1 110 ? 19.978 -0.990 -18.008 1.00 85.88 110 GLY A O 1
ATOM 912 N N . TRP A 1 111 ? 17.970 -0.218 -17.339 1.00 85.56 111 TRP A N 1
ATOM 913 C CA . TRP A 1 111 ? 17.669 0.496 -18.583 1.00 85.56 111 TRP A CA 1
ATOM 914 C C . TRP A 1 111 ? 18.648 1.629 -18.879 1.00 85.56 111 TRP A C 1
ATOM 916 O O . TRP A 1 111 ? 19.091 1.769 -20.017 1.00 85.56 111 TRP A O 1
ATOM 926 N N . ALA A 1 112 ? 19.057 2.398 -17.867 1.00 83.00 112 ALA A N 1
ATOM 927 C CA . ALA A 1 112 ? 20.049 3.459 -18.039 1.00 83.00 112 ALA A CA 1
ATOM 928 C C . ALA A 1 112 ? 21.381 2.925 -18.595 1.00 83.00 112 ALA A C 1
ATOM 930 O O . ALA A 1 112 ? 21.992 3.553 -19.460 1.00 83.00 112 ALA A O 1
ATOM 931 N N . ASN A 1 113 ? 21.821 1.748 -18.141 1.00 86.25 113 ASN A N 1
ATOM 932 C CA . ASN A 1 113 ? 23.033 1.112 -18.657 1.00 86.25 113 ASN A CA 1
ATOM 933 C C . ASN A 1 113 ? 22.885 0.696 -20.124 1.00 86.25 113 ASN A C 1
ATOM 935 O O . ASN A 1 113 ? 23.831 0.847 -20.897 1.00 86.25 113 ASN A O 1
ATOM 939 N N . GLU A 1 114 ? 21.717 0.184 -20.508 1.00 87.50 114 GLU A N 1
ATOM 940 C CA . GLU A 1 114 ? 21.455 -0.233 -21.884 1.00 87.50 114 GLU A CA 1
ATOM 941 C C . GLU A 1 114 ? 21.393 0.962 -22.840 1.00 87.50 114 GLU A C 1
ATOM 943 O O . GLU A 1 114 ? 22.074 0.970 -23.866 1.00 87.50 114 GLU A O 1
ATOM 948 N N . VAL A 1 115 ? 20.698 2.032 -22.447 1.00 86.06 115 VAL A N 1
ATOM 949 C CA . VAL A 1 115 ? 20.661 3.282 -23.217 1.00 86.06 115 VAL A CA 1
ATOM 950 C C . VAL A 1 115 ? 22.065 3.867 -23.384 1.00 86.06 115 VAL A C 1
ATOM 952 O O . VAL A 1 115 ? 22.452 4.214 -24.498 1.00 86.06 115 VAL A O 1
ATOM 955 N N . ASN A 1 116 ? 22.872 3.901 -22.318 1.00 86.00 116 ASN A N 1
ATOM 956 C CA . ASN A 1 116 ? 24.250 4.391 -22.393 1.00 86.00 116 ASN A CA 1
ATOM 957 C C . ASN A 1 116 ? 25.113 3.568 -23.366 1.00 86.00 116 ASN A C 1
ATOM 959 O O . ASN A 1 116 ? 25.984 4.125 -24.036 1.00 86.00 116 ASN A O 1
ATOM 963 N N . LYS A 1 117 ? 24.910 2.248 -23.471 1.00 89.25 117 LYS A N 1
ATOM 964 C CA . LYS A 1 117 ? 25.632 1.420 -24.455 1.00 89.25 117 LYS A CA 1
ATOM 965 C C . LYS A 1 117 ? 25.249 1.794 -25.885 1.00 89.25 117 LYS A C 1
ATOM 967 O O . LYS A 1 117 ? 26.147 1.988 -26.705 1.00 89.25 117 LYS A O 1
ATOM 972 N N . ILE A 1 118 ? 23.951 1.918 -26.168 1.00 87.94 118 ILE A N 1
ATOM 973 C CA . ILE A 1 118 ? 23.435 2.271 -27.499 1.00 87.94 118 ILE A CA 1
ATOM 974 C C . ILE A 1 118 ? 23.906 3.680 -27.893 1.00 87.94 118 ILE A C 1
ATOM 976 O O . ILE A 1 118 ? 24.468 3.866 -28.973 1.00 87.94 118 ILE A O 1
ATOM 980 N N . GLN A 1 119 ? 23.809 4.654 -26.984 1.00 84.81 119 GLN A N 1
ATOM 981 C CA . GLN A 1 119 ? 24.315 6.015 -27.197 1.00 84.81 119 GLN A CA 1
ATOM 982 C C . GLN A 1 119 ? 25.818 6.037 -27.496 1.00 84.81 119 GLN A C 1
ATOM 984 O O . GLN A 1 119 ? 26.250 6.669 -28.459 1.00 84.81 119 GLN A O 1
ATOM 989 N N . ASN A 1 120 ? 26.626 5.315 -26.714 1.00 86.94 120 ASN A N 1
ATOM 990 C CA . ASN A 1 120 ? 28.072 5.246 -26.932 1.00 86.94 120 ASN A CA 1
ATOM 991 C C . ASN A 1 120 ? 28.436 4.576 -28.262 1.00 86.94 120 ASN A C 1
ATOM 993 O O . ASN A 1 120 ? 29.408 4.984 -28.903 1.00 86.94 120 ASN A O 1
ATOM 997 N N . LYS A 1 121 ? 27.678 3.552 -28.678 1.00 89.62 121 LYS A N 1
ATOM 998 C CA . LYS A 1 121 ? 27.836 2.908 -29.986 1.00 89.62 121 LYS A CA 1
ATOM 999 C C . LYS A 1 121 ? 27.582 3.921 -31.104 1.00 89.62 121 LYS A C 1
ATOM 1001 O O . LYS A 1 121 ? 28.475 4.147 -31.919 1.00 89.62 121 LYS A O 1
ATOM 1006 N N . HIS A 1 122 ? 26.429 4.586 -31.094 1.00 88.06 122 HIS A N 1
ATOM 1007 C CA . HIS A 1 122 ? 26.070 5.531 -32.152 1.00 88.06 122 HIS A CA 1
ATOM 1008 C C . HIS A 1 122 ? 26.937 6.784 -32.169 1.00 88.06 122 HIS A C 1
ATOM 1010 O O . HIS A 1 122 ? 27.303 7.240 -33.245 1.00 88.06 122 HIS A O 1
ATOM 1016 N N . SER A 1 123 ? 27.330 7.319 -31.012 1.00 84.81 123 SER A N 1
ATOM 1017 C CA . SER A 1 123 ? 28.243 8.466 -30.941 1.00 84.81 123 SER A CA 1
ATOM 1018 C C . SER A 1 123 ? 29.573 8.172 -31.651 1.00 84.81 123 SER A C 1
ATOM 1020 O O . SER A 1 123 ? 30.071 8.989 -32.429 1.00 84.81 123 SER A O 1
ATOM 1022 N N . LYS A 1 124 ? 30.115 6.958 -31.471 1.00 87.62 124 LYS A N 1
ATOM 1023 C CA . LYS A 1 124 ? 31.331 6.508 -32.166 1.00 87.62 124 LYS A CA 1
ATOM 1024 C C . LYS A 1 124 ? 31.099 6.253 -33.654 1.00 87.62 124 LYS A C 1
ATOM 1026 O O . LYS A 1 124 ? 31.921 6.676 -34.463 1.00 87.62 124 LYS A O 1
ATOM 1031 N N . GLU A 1 125 ? 30.015 5.567 -34.017 1.00 89.69 125 GLU A N 1
ATOM 1032 C CA . GLU A 1 125 ? 29.725 5.228 -35.417 1.00 89.69 125 GLU A CA 1
ATOM 1033 C C . GLU A 1 125 ? 29.378 6.458 -36.261 1.00 89.69 125 GLU A C 1
ATOM 1035 O O . GLU A 1 125 ? 29.922 6.600 -37.351 1.00 89.69 125 GLU A O 1
ATOM 1040 N N . VAL A 1 126 ? 28.566 7.392 -35.749 1.00 87.56 126 VAL A N 1
ATOM 1041 C CA . VAL A 1 126 ? 28.270 8.669 -36.425 1.00 87.56 126 VAL A CA 1
ATOM 1042 C C . VAL A 1 126 ? 29.558 9.444 -36.672 1.00 87.56 126 VAL A C 1
ATOM 1044 O O . VAL A 1 126 ? 29.812 9.861 -37.799 1.00 87.56 126 VAL A O 1
ATOM 1047 N N . ARG A 1 127 ? 30.405 9.595 -35.645 1.00 87.06 127 ARG A N 1
ATOM 1048 C CA . ARG A 1 127 ? 31.677 10.310 -35.780 1.00 87.06 127 ARG A CA 1
ATOM 1049 C C . ARG A 1 127 ? 32.574 9.673 -36.839 1.00 87.06 127 ARG A C 1
ATOM 1051 O O . ARG A 1 127 ? 33.053 10.376 -37.723 1.00 87.06 127 ARG A O 1
ATOM 1058 N N . ARG A 1 128 ? 32.759 8.352 -36.776 1.00 90.88 128 ARG A N 1
ATOM 1059 C CA . ARG A 1 128 ? 33.560 7.610 -37.756 1.00 90.88 128 ARG A CA 1
ATOM 1060 C C . ARG A 1 128 ? 33.006 7.776 -39.173 1.00 90.88 128 ARG A C 1
ATOM 1062 O O . ARG A 1 128 ? 33.775 8.031 -40.091 1.00 90.88 128 ARG A O 1
ATOM 1069 N N . ASN A 1 129 ? 31.691 7.652 -39.347 1.00 90.75 129 ASN A N 1
ATOM 1070 C CA . ASN A 1 129 ? 31.061 7.757 -40.660 1.00 90.75 129 ASN A CA 1
ATOM 1071 C C . ASN A 1 129 ? 31.172 9.177 -41.242 1.00 90.75 129 ASN A C 1
ATOM 1073 O O . ASN A 1 129 ? 31.361 9.323 -42.445 1.00 90.75 129 ASN A O 1
ATOM 1077 N N . ILE A 1 130 ? 31.098 10.222 -40.410 1.00 89.25 130 ILE A N 1
ATOM 1078 C CA . ILE A 1 130 ? 31.315 11.614 -40.839 1.00 89.25 130 ILE A CA 1
ATOM 1079 C C . ILE A 1 130 ? 32.778 11.842 -41.246 1.00 89.25 130 ILE A C 1
ATOM 1081 O O . ILE A 1 130 ? 33.034 12.438 -42.291 1.00 89.25 130 ILE A O 1
ATOM 1085 N N . GLU A 1 131 ? 33.740 11.355 -40.456 1.00 91.62 131 GLU A N 1
ATOM 1086 C CA . GLU A 1 131 ? 35.173 11.443 -40.779 1.00 91.62 131 GLU A CA 1
ATOM 1087 C C . GLU A 1 131 ? 35.491 10.724 -42.107 1.00 91.62 131 GLU A C 1
ATOM 1089 O O . GLU A 1 131 ? 36.193 11.272 -42.958 1.00 91.62 131 GLU A O 1
ATOM 1094 N N . GLU A 1 132 ? 34.917 9.537 -42.328 1.00 93.56 132 GLU A N 1
ATOM 1095 C CA . GLU A 1 132 ? 35.064 8.766 -43.571 1.00 93.56 132 GLU A CA 1
ATOM 1096 C C . GLU A 1 132 ? 34.375 9.447 -44.768 1.00 93.56 132 GLU A C 1
ATOM 1098 O O . GLU A 1 132 ? 34.949 9.504 -45.859 1.00 93.56 132 GLU A O 1
ATOM 1103 N N . LEU A 1 133 ? 33.196 10.051 -44.564 1.00 92.62 133 LEU A N 1
ATOM 1104 C CA . LEU A 1 133 ? 32.506 10.836 -45.592 1.00 92.62 133 LEU A CA 1
ATOM 1105 C C . LEU A 1 133 ? 33.351 12.024 -46.055 1.00 92.62 133 LEU A C 1
ATOM 1107 O O . LEU A 1 133 ? 33.450 12.265 -47.257 1.00 92.62 133 LEU A O 1
ATOM 1111 N N . HIS A 1 134 ? 33.961 12.758 -45.120 1.00 92.38 134 HIS A N 1
ATOM 1112 C CA . HIS A 1 134 ? 34.825 13.892 -45.443 1.00 92.38 134 HIS A CA 1
ATOM 1113 C C . HIS A 1 134 ? 36.083 13.459 -46.197 1.00 92.38 134 HIS A C 1
ATOM 1115 O O . HIS A 1 134 ? 36.417 14.077 -47.205 1.00 92.38 134 HIS A O 1
ATOM 1121 N N . ALA A 1 135 ? 36.728 12.364 -45.786 1.00 94.00 135 ALA A N 1
ATOM 1122 C CA . ALA A 1 135 ? 37.884 11.827 -46.505 1.00 94.00 135 ALA A CA 1
ATOM 1123 C C . ALA A 1 135 ? 37.531 11.441 -47.956 1.00 94.00 135 ALA A C 1
ATOM 1125 O O . ALA A 1 135 ? 38.225 11.835 -48.892 1.00 94.00 135 ALA A O 1
ATOM 1126 N N . LEU A 1 136 ? 36.410 10.739 -48.164 1.00 93.44 136 LEU A N 1
ATOM 1127 C CA . LEU A 1 136 ? 35.937 10.371 -49.505 1.00 93.44 136 LEU A CA 1
ATOM 1128 C C . LEU A 1 136 ? 35.499 11.586 -50.332 1.00 93.44 136 LEU A C 1
ATOM 1130 O O . LEU A 1 136 ? 35.662 11.598 -51.554 1.00 93.44 136 LEU A O 1
ATOM 1134 N N . GLN A 1 137 ? 34.939 12.607 -49.683 1.00 93.44 137 GLN A N 1
ATOM 1135 C CA . GLN A 1 137 ? 34.591 13.874 -50.318 1.00 93.44 137 GLN A CA 1
ATOM 1136 C C . GLN A 1 137 ? 35.846 14.608 -50.810 1.00 93.44 137 GLN A C 1
ATOM 1138 O O . GLN A 1 137 ? 35.844 15.116 -51.934 1.00 93.44 137 GLN A O 1
ATOM 1143 N N . ASP A 1 138 ? 36.909 14.648 -50.008 1.00 93.94 138 ASP A N 1
ATOM 1144 C CA . ASP A 1 138 ? 38.186 15.260 -50.379 1.00 93.94 138 ASP A CA 1
ATOM 1145 C C . ASP A 1 138 ? 38.858 14.496 -51.529 1.00 93.94 138 ASP A C 1
ATOM 1147 O O . ASP A 1 138 ? 39.254 15.115 -52.522 1.00 93.94 138 ASP A O 1
ATOM 1151 N N . ASP A 1 139 ? 38.880 13.160 -51.470 1.00 92.75 139 ASP A N 1
ATOM 1152 C CA . ASP A 1 139 ? 39.374 12.296 -52.553 1.00 92.75 139 ASP A CA 1
ATOM 1153 C C . ASP A 1 139 ? 38.600 12.517 -53.863 1.00 92.75 139 ASP A C 1
ATOM 1155 O O . ASP A 1 139 ? 39.185 12.601 -54.950 1.00 92.75 139 ASP A O 1
ATOM 1159 N N . TYR A 1 140 ? 37.272 12.637 -53.778 1.00 93.38 140 TYR A N 1
ATOM 1160 C CA . TYR A 1 140 ? 36.416 12.926 -54.926 1.00 93.38 140 TYR A CA 1
ATOM 1161 C C . TYR A 1 140 ? 36.692 14.317 -55.509 1.00 93.38 140 TYR A C 1
ATOM 1163 O O . TYR A 1 140 ? 36.864 14.453 -56.723 1.00 93.38 140 TYR A O 1
ATOM 1171 N N . ASN A 1 141 ? 36.786 15.344 -54.662 1.00 91.75 141 ASN A N 1
ATOM 1172 C CA . ASN A 1 141 ? 37.073 16.715 -55.086 1.00 91.75 141 ASN A CA 1
ATOM 1173 C C . ASN A 1 141 ? 38.450 16.829 -55.752 1.00 91.75 141 ASN A C 1
ATOM 1175 O O . ASN A 1 141 ? 38.578 17.492 -56.785 1.00 91.75 141 ASN A O 1
ATOM 1179 N N . GLN A 1 142 ? 39.461 16.153 -55.202 1.00 91.69 142 GLN A N 1
ATOM 1180 C CA . GLN A 1 142 ? 40.805 16.097 -55.772 1.00 91.69 142 GLN A CA 1
ATOM 1181 C C . GLN A 1 142 ? 40.800 15.389 -57.133 1.00 91.69 142 GLN A C 1
ATOM 1183 O O . GLN A 1 142 ? 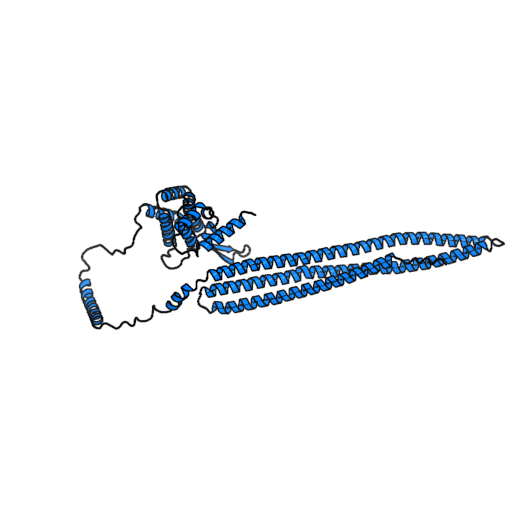41.344 15.918 -58.104 1.00 91.69 142 GLN A O 1
ATOM 1188 N N . ALA A 1 143 ? 40.139 14.232 -57.243 1.00 87.81 143 ALA A N 1
ATOM 1189 C CA . ALA A 1 143 ? 40.026 13.505 -58.507 1.00 87.81 143 ALA A CA 1
ATOM 1190 C C . ALA A 1 143 ? 39.282 14.318 -59.583 1.00 87.81 143 ALA A C 1
ATOM 1192 O O . ALA A 1 143 ? 39.706 14.340 -60.738 1.00 87.81 143 ALA A O 1
ATOM 1193 N N . LEU A 1 144 ? 38.223 15.038 -59.198 1.00 87.62 144 LEU A N 1
ATOM 1194 C CA . LEU A 1 144 ? 37.467 15.934 -60.077 1.00 87.62 144 LEU A CA 1
ATOM 1195 C C . LEU A 1 144 ? 38.317 17.120 -60.559 1.00 87.62 144 LEU A C 1
ATOM 1197 O O . LEU A 1 144 ? 38.231 17.522 -61.721 1.00 87.62 144 LEU A O 1
ATOM 1201 N N . TYR A 1 145 ? 39.132 17.703 -59.678 1.00 87.75 145 TYR A N 1
ATOM 1202 C CA . TYR A 1 145 ? 40.050 18.789 -60.028 1.00 87.75 145 TYR A CA 1
ATOM 1203 C C . TYR A 1 145 ? 41.132 18.318 -61.010 1.00 87.75 145 TYR A C 1
ATOM 1205 O O . TYR A 1 145 ? 41.374 18.967 -62.031 1.00 87.75 145 TYR A O 1
ATOM 1213 N N . GLU A 1 146 ? 41.738 17.159 -60.745 1.00 84.50 146 GLU A N 1
ATOM 1214 C CA . GLU A 1 146 ? 42.736 16.550 -61.625 1.00 84.50 146 GLU A CA 1
ATOM 1215 C C . GLU A 1 146 ? 42.156 16.168 -62.991 1.00 84.50 146 GLU A C 1
ATOM 1217 O O . GLU A 1 146 ? 42.806 16.381 -64.012 1.00 84.50 146 GLU A O 1
ATOM 1222 N N . GLU A 1 147 ? 40.933 15.642 -63.050 1.00 81.81 147 GLU A N 1
ATOM 1223 C CA . GLU A 1 147 ? 40.282 15.352 -64.329 1.00 81.81 147 GLU A CA 1
ATOM 1224 C C . GLU A 1 147 ? 40.070 16.632 -65.156 1.00 81.81 147 GLU A C 1
ATOM 1226 O O . GLU A 1 147 ? 40.380 16.646 -66.348 1.00 81.81 147 GLU A O 1
ATOM 1231 N N . LYS A 1 148 ? 39.624 17.730 -64.527 1.00 80.75 148 LYS A N 1
ATOM 1232 C CA . LYS A 1 148 ? 39.362 19.012 -65.207 1.00 80.75 148 LYS A CA 1
ATOM 1233 C C . LYS A 1 148 ? 40.616 19.693 -65.758 1.00 80.75 148 LYS A C 1
ATOM 1235 O O . LYS A 1 148 ? 40.536 20.322 -66.808 1.00 80.75 148 LYS A O 1
ATOM 1240 N N . ILE A 1 149 ? 41.756 19.588 -65.073 1.00 75.75 149 ILE A N 1
ATOM 1241 C CA . ILE A 1 149 ? 43.014 20.229 -65.502 1.00 75.75 149 ILE A CA 1
ATOM 1242 C C . ILE A 1 149 ? 43.726 19.438 -66.602 1.00 75.75 149 ILE A C 1
ATOM 1244 O O . ILE A 1 149 ? 44.353 20.030 -67.475 1.00 75.75 149 ILE A O 1
ATOM 1248 N N . TYR A 1 150 ? 43.632 18.107 -66.594 1.00 67.88 150 TYR A N 1
ATOM 1249 C CA . TYR A 1 150 ? 44.412 17.240 -67.488 1.00 67.88 150 TYR A CA 1
ATOM 1250 C C . TYR A 1 150 ? 43.677 16.811 -68.773 1.00 67.88 150 TYR A C 1
ATOM 1252 O O . TYR A 1 150 ? 44.126 15.886 -69.462 1.00 67.88 150 TYR A O 1
ATOM 1260 N N . LEU A 1 151 ? 42.599 17.512 -69.150 1.00 60.00 151 LEU A N 1
ATOM 1261 C CA . LEU A 1 151 ? 41.885 17.331 -70.426 1.00 60.00 151 LEU A CA 1
ATOM 1262 C C . LEU A 1 151 ? 42.782 17.513 -71.674 1.00 60.00 151 LEU A C 1
ATOM 1264 O O . LEU A 1 151 ? 42.387 17.107 -72.764 1.00 60.00 151 LEU A O 1
ATOM 1268 N N . GLU A 1 152 ? 44.005 18.039 -71.530 1.00 56.94 152 GLU A N 1
ATOM 1269 C CA . GLU A 1 152 ? 44.900 18.382 -72.645 1.00 56.94 152 GLU A CA 1
ATOM 1270 C C . GLU A 1 152 ? 45.962 17.324 -73.032 1.00 56.94 152 GLU A C 1
ATOM 1272 O O . GLU A 1 152 ? 46.747 17.587 -73.941 1.00 56.94 152 GLU A O 1
ATOM 1277 N N . GLY A 1 153 ? 46.016 16.103 -72.456 1.00 54.34 153 GLY A N 1
ATOM 1278 C CA . GLY A 1 153 ? 46.998 15.140 -73.013 1.00 54.34 153 GLY A CA 1
ATOM 1279 C C . GLY A 1 153 ? 47.170 13.703 -72.504 1.00 54.34 153 GLY A C 1
ATOM 1280 O O . GLY A 1 153 ? 47.844 12.936 -73.190 1.00 54.34 153 GLY A O 1
ATOM 1281 N N . LYS A 1 154 ? 46.598 13.257 -71.374 1.00 60.03 154 LYS A N 1
ATOM 1282 C CA . LYS A 1 154 ? 46.659 11.833 -70.937 1.00 60.03 154 LYS A CA 1
ATOM 1283 C C . LYS A 1 154 ? 45.383 11.433 -70.181 1.00 60.03 154 LYS A C 1
ATOM 1285 O O . LYS A 1 154 ? 45.319 11.505 -68.960 1.00 60.03 154 LYS A O 1
ATOM 1290 N N . ILE A 1 155 ? 44.364 11.013 -70.933 1.00 62.88 155 ILE A N 1
ATOM 1291 C CA . ILE A 1 155 ? 42.947 11.104 -70.526 1.00 62.88 155 ILE A CA 1
ATOM 1292 C C . ILE A 1 155 ? 42.398 9.854 -69.800 1.00 62.88 155 ILE A C 1
ATOM 1294 O O . ILE A 1 155 ? 41.483 9.962 -68.991 1.00 62.88 155 ILE A O 1
ATOM 1298 N N . THR A 1 156 ? 42.937 8.650 -70.012 1.00 70.06 156 THR A N 1
ATOM 1299 C CA . THR A 1 156 ? 42.264 7.416 -69.544 1.00 70.06 156 THR A CA 1
ATOM 1300 C C . THR A 1 156 ? 42.490 7.048 -68.076 1.00 70.06 156 THR A C 1
ATOM 1302 O O . THR A 1 156 ? 41.585 6.494 -67.459 1.00 70.06 156 THR A O 1
ATOM 1305 N N . SER A 1 157 ? 43.657 7.322 -67.484 1.00 76.31 157 SER A N 1
ATOM 1306 C CA . SER A 1 157 ? 43.927 6.944 -66.084 1.00 76.31 157 SER A CA 1
ATOM 1307 C C . SER A 1 157 ? 43.272 7.890 -65.074 1.00 76.31 157 SER A C 1
ATOM 1309 O O . SER A 1 157 ? 42.738 7.428 -64.071 1.00 76.31 157 SER A O 1
ATOM 1311 N N . LYS A 1 158 ? 43.262 9.200 -65.351 1.00 81.00 158 LYS A N 1
ATOM 1312 C CA . LYS A 1 158 ? 42.638 10.207 -64.478 1.00 81.00 158 LYS A CA 1
ATOM 1313 C C . LYS A 1 158 ? 41.111 10.111 -64.481 1.00 81.00 158 LYS A C 1
ATOM 1315 O O . LYS A 1 158 ? 40.523 10.103 -63.406 1.00 81.00 158 LYS A O 1
ATOM 1320 N N . LYS A 1 159 ? 40.498 9.874 -65.647 1.00 81.62 159 LYS A N 1
ATOM 1321 C CA . LYS A 1 159 ? 39.062 9.576 -65.757 1.00 81.62 159 LYS A CA 1
ATOM 1322 C C . LYS A 1 159 ? 38.655 8.322 -64.970 1.00 81.62 159 LYS A C 1
ATOM 1324 O O . LYS A 1 159 ? 37.689 8.352 -64.222 1.00 81.62 159 LYS A O 1
ATOM 1329 N N . ARG A 1 160 ? 39.441 7.239 -65.053 1.00 83.38 160 ARG A N 1
ATOM 1330 C CA . ARG A 1 160 ? 39.204 6.025 -64.244 1.00 83.38 160 ARG A CA 1
ATOM 1331 C C . ARG A 1 160 ? 39.303 6.284 -62.738 1.00 83.38 160 ARG A C 1
ATOM 1333 O O . ARG A 1 160 ? 38.554 5.686 -61.974 1.00 83.38 160 ARG A O 1
ATOM 1340 N N . ASN A 1 161 ? 40.225 7.146 -62.303 1.00 85.69 161 ASN A N 1
ATOM 1341 C CA . ASN A 1 161 ? 40.347 7.510 -60.889 1.00 85.69 161 ASN A CA 1
ATOM 1342 C C . ASN A 1 161 ? 39.146 8.332 -60.403 1.00 85.69 161 ASN A C 1
ATOM 1344 O O . ASN A 1 161 ? 38.674 8.079 -59.298 1.00 85.69 161 ASN A O 1
ATOM 1348 N N . TYR A 1 162 ? 38.635 9.250 -61.229 1.00 88.62 162 TYR A N 1
ATOM 1349 C CA . TYR A 1 162 ? 37.398 9.986 -60.960 1.00 88.62 162 TYR A CA 1
ATOM 1350 C C . TYR A 1 162 ? 36.181 9.053 -60.862 1.00 88.62 162 TYR A C 1
ATOM 1352 O O . TYR A 1 162 ? 35.490 9.051 -59.849 1.00 88.62 162 TYR A O 1
ATOM 1360 N N . GLU A 1 163 ? 35.968 8.178 -61.849 1.00 89.31 163 GLU A N 1
ATOM 1361 C CA . GLU A 1 163 ? 34.859 7.207 -61.834 1.00 89.31 163 GLU A CA 1
ATOM 1362 C C . GLU A 1 163 ? 34.927 6.281 -60.604 1.00 89.31 163 GLU A C 1
ATOM 1364 O O . GLU A 1 163 ? 33.905 5.930 -60.005 1.00 89.31 163 GLU A O 1
ATOM 1369 N N . LYS A 1 164 ? 36.144 5.905 -60.183 1.00 92.06 164 LYS A N 1
ATOM 1370 C CA . LYS A 1 164 ? 36.369 5.104 -58.975 1.00 92.06 164 LYS A CA 1
ATOM 1371 C C . LYS A 1 164 ? 36.038 5.879 -57.696 1.00 92.06 164 LYS A C 1
ATOM 1373 O O . LYS A 1 164 ? 35.352 5.323 -56.841 1.00 92.06 164 LYS A O 1
ATOM 1378 N N . SER A 1 165 ? 36.505 7.121 -57.543 1.00 91.69 165 SER A N 1
ATOM 1379 C CA . SER A 1 165 ? 36.200 7.926 -56.349 1.00 91.69 165 SER A CA 1
ATOM 1380 C C . SER A 1 165 ? 34.711 8.267 -56.270 1.00 91.69 165 SER A C 1
ATOM 1382 O O . SER A 1 165 ? 34.125 8.179 -55.193 1.00 91.69 165 SER A O 1
ATOM 1384 N N . GLU A 1 166 ? 34.065 8.534 -57.409 1.00 92.25 166 GLU A N 1
ATOM 1385 C CA . GLU A 1 166 ? 32.617 8.737 -57.498 1.00 92.25 166 GLU A CA 1
ATOM 1386 C C . GLU A 1 166 ? 31.842 7.483 -57.063 1.00 92.25 166 GLU A C 1
ATOM 1388 O O . GLU A 1 166 ? 30.893 7.572 -56.282 1.00 92.25 166 GLU A O 1
ATOM 1393 N N . THR A 1 167 ? 32.256 6.302 -57.534 1.00 94.56 167 THR A N 1
ATOM 1394 C CA . THR A 1 167 ? 31.628 5.028 -57.153 1.00 94.56 167 THR A CA 1
ATOM 1395 C C . THR A 1 167 ? 31.784 4.758 -55.658 1.00 94.56 167 THR A C 1
ATOM 1397 O O . THR A 1 167 ? 30.800 4.417 -55.003 1.00 94.56 167 THR A O 1
ATOM 1400 N N . ASN A 1 168 ? 32.984 4.962 -55.105 1.00 93.56 168 ASN A N 1
ATOM 1401 C CA . ASN A 1 168 ? 33.251 4.789 -53.676 1.00 93.56 168 ASN A CA 1
ATOM 1402 C C . ASN A 1 168 ? 32.392 5.732 -52.823 1.00 93.56 168 ASN A C 1
ATOM 1404 O O . ASN A 1 168 ? 31.766 5.287 -51.862 1.00 93.56 168 ASN A O 1
ATOM 1408 N N . LEU A 1 169 ? 32.306 7.012 -53.202 1.00 93.81 169 LEU A N 1
ATOM 1409 C CA . LEU A 1 169 ? 31.486 7.995 -52.495 1.00 93.81 169 LEU A CA 1
ATOM 1410 C C . LEU A 1 169 ? 29.996 7.625 -52.550 1.00 93.81 169 LEU A C 1
ATOM 1412 O O . LEU A 1 169 ? 29.323 7.644 -51.523 1.00 93.81 169 LEU A O 1
ATOM 1416 N N . LYS A 1 170 ? 29.474 7.225 -53.719 1.00 94.31 170 LYS A N 1
ATOM 1417 C CA . LYS A 1 170 ? 28.074 6.780 -53.862 1.00 94.31 170 LYS A CA 1
ATOM 1418 C C . LYS A 1 170 ? 27.770 5.541 -53.021 1.00 94.31 170 LYS A C 1
ATOM 1420 O O . LYS A 1 170 ? 26.736 5.498 -52.359 1.00 94.31 170 LYS A O 1
ATOM 1425 N N . GLN A 1 171 ? 28.656 4.545 -53.033 1.00 95.62 171 GLN A N 1
ATOM 1426 C CA . GLN A 1 171 ? 28.503 3.333 -52.224 1.00 95.62 171 GLN A CA 1
ATOM 1427 C C . GLN A 1 171 ? 28.518 3.653 -50.729 1.00 95.62 171 GLN A C 1
ATOM 1429 O O . GLN A 1 171 ? 27.672 3.148 -49.992 1.00 95.62 171 GLN A O 1
ATOM 1434 N N . PHE A 1 172 ? 29.422 4.532 -50.293 1.00 96.06 172 PHE A N 1
ATOM 1435 C CA . PHE A 1 172 ? 29.485 4.957 -48.901 1.00 96.06 172 PHE A CA 1
ATOM 1436 C C . PHE A 1 172 ? 28.235 5.737 -48.476 1.00 96.06 172 PHE A C 1
ATOM 1438 O O . PHE A 1 172 ? 27.691 5.465 -47.413 1.00 96.06 172 PHE A O 1
ATOM 1445 N N . ILE A 1 173 ? 27.720 6.647 -49.312 1.00 93.81 173 ILE A N 1
ATOM 1446 C CA . ILE A 1 173 ? 26.468 7.369 -49.027 1.00 93.81 173 ILE A CA 1
ATOM 1447 C C . ILE A 1 173 ? 25.296 6.392 -48.863 1.00 93.81 173 ILE A C 1
ATOM 1449 O O . ILE A 1 173 ? 24.501 6.545 -47.939 1.00 93.81 173 ILE A O 1
ATOM 1453 N N . LEU A 1 174 ? 25.190 5.368 -49.718 1.00 94.94 174 LEU A N 1
ATOM 1454 C CA . LEU A 1 174 ? 24.150 4.340 -49.588 1.00 94.94 174 LEU A CA 1
ATOM 1455 C C . LEU A 1 174 ? 24.272 3.567 -48.269 1.00 94.94 174 LEU A C 1
ATOM 1457 O O . LEU A 1 174 ? 23.273 3.394 -47.573 1.00 94.94 174 LEU A O 1
ATOM 1461 N N . TYR A 1 175 ? 25.486 3.147 -47.911 1.00 95.00 175 TYR A N 1
ATOM 1462 C CA . TYR A 1 175 ? 25.767 2.494 -46.631 1.00 95.00 175 TYR A CA 1
ATOM 1463 C C . TYR A 1 175 ? 25.426 3.400 -45.438 1.00 95.00 175 TYR A C 1
ATOM 1465 O O . TYR A 1 175 ? 24.750 2.974 -44.502 1.00 95.00 175 TYR A O 1
ATOM 1473 N N . TYR A 1 176 ? 25.839 4.667 -45.482 1.00 92.94 176 TYR A N 1
ATOM 1474 C CA . TYR A 1 176 ? 25.588 5.620 -44.408 1.00 92.94 176 TYR A CA 1
ATOM 1475 C C . TYR A 1 176 ? 24.092 5.903 -44.235 1.00 92.94 176 TYR A C 1
ATOM 1477 O O . TYR A 1 176 ? 23.615 5.955 -43.105 1.00 92.94 176 TYR A O 1
ATOM 1485 N N . ASN A 1 177 ? 23.329 5.993 -45.326 1.00 91.62 177 ASN A N 1
ATOM 1486 C CA . ASN A 1 177 ? 21.874 6.143 -45.261 1.00 91.62 177 ASN A CA 1
ATOM 1487 C C . ASN A 1 177 ? 21.192 4.922 -44.619 1.00 91.62 177 ASN A C 1
ATOM 1489 O O . ASN A 1 177 ? 20.316 5.097 -43.779 1.00 91.62 177 ASN A O 1
ATOM 1493 N N . GLN A 1 178 ? 21.633 3.698 -44.932 1.00 92.88 178 GLN A N 1
ATOM 1494 C CA . GLN A 1 178 ? 21.127 2.485 -44.266 1.00 92.88 178 GLN A CA 1
ATOM 1495 C C . GLN A 1 178 ? 2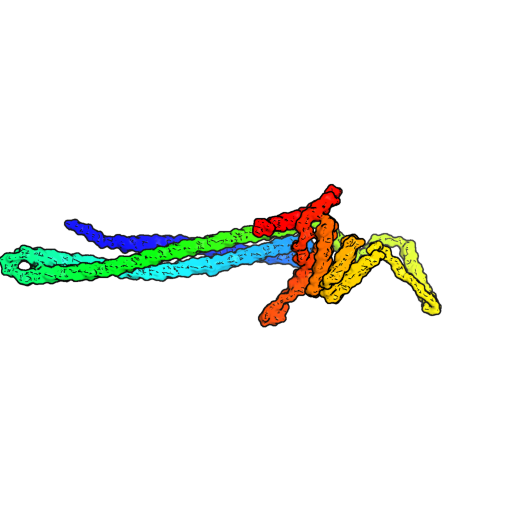1.446 2.474 -42.763 1.00 92.88 178 GLN A C 1
ATOM 1497 O O . GLN A 1 178 ? 20.626 2.062 -41.939 1.00 92.88 178 GLN A O 1
ATOM 1502 N N . TYR A 1 179 ? 22.640 2.943 -42.392 1.00 92.56 179 TYR A N 1
ATOM 1503 C CA . TYR A 1 179 ? 22.998 3.134 -40.991 1.00 92.56 179 TYR A CA 1
ATOM 1504 C C . TYR A 1 179 ? 22.098 4.179 -40.315 1.00 92.56 179 TYR A C 1
ATOM 1506 O O . TYR A 1 179 ? 21.641 3.941 -39.198 1.00 92.56 179 TYR A O 1
ATOM 1514 N N . LEU A 1 180 ? 21.810 5.303 -40.982 1.00 90.19 180 LEU A N 1
ATOM 1515 C CA . LEU A 1 180 ? 20.925 6.341 -40.452 1.00 90.19 180 LEU A CA 1
ATOM 1516 C C . LEU A 1 180 ? 19.524 5.796 -40.155 1.00 90.19 180 LEU A C 1
ATOM 1518 O O . LEU A 1 180 ? 18.989 6.103 -39.094 1.00 90.19 180 LEU A O 1
ATOM 1522 N N . ASP A 1 181 ? 18.965 4.939 -41.012 1.00 89.88 181 ASP A N 1
ATOM 1523 C CA . ASP A 1 181 ? 17.672 4.291 -40.748 1.00 89.88 181 ASP A CA 1
ATOM 1524 C C . ASP A 1 181 ? 17.697 3.480 -39.440 1.00 89.88 181 ASP A C 1
ATOM 1526 O O . ASP A 1 181 ? 16.802 3.610 -38.603 1.00 89.88 181 ASP A O 1
ATOM 1530 N N . THR A 1 182 ? 18.757 2.691 -39.229 1.00 90.19 182 THR A N 1
ATOM 1531 C CA . THR A 1 182 ? 18.946 1.908 -37.991 1.00 90.19 182 THR A CA 1
ATOM 1532 C C . THR A 1 182 ? 19.132 2.824 -36.781 1.00 90.19 182 THR A C 1
ATOM 1534 O O . THR A 1 182 ? 18.528 2.618 -35.733 1.00 90.19 182 THR A O 1
ATOM 1537 N N . TYR A 1 183 ? 19.925 3.883 -36.940 1.00 88.88 183 TYR A N 1
ATOM 1538 C CA . TYR A 1 183 ? 20.143 4.898 -35.916 1.00 88.88 183 TYR A CA 1
ATOM 1539 C C . TYR A 1 183 ? 18.827 5.560 -35.481 1.00 88.88 183 TYR A C 1
ATOM 1541 O O . TYR A 1 183 ? 18.560 5.658 -34.287 1.00 88.88 183 TYR A O 1
ATOM 1549 N N . PHE A 1 184 ? 17.968 5.978 -36.416 1.00 87.94 184 PHE A N 1
ATOM 1550 C CA . PHE A 1 184 ? 16.679 6.582 -36.069 1.00 87.94 184 PHE A CA 1
ATOM 1551 C C . PHE A 1 184 ? 15.744 5.596 -35.357 1.00 87.94 184 PHE A C 1
ATOM 1553 O O . PHE A 1 184 ? 15.036 6.003 -34.434 1.00 87.94 184 PHE A O 1
ATOM 1560 N N . GLN A 1 185 ? 15.760 4.314 -35.737 1.00 89.69 185 GLN A N 1
ATOM 1561 C CA . GLN A 1 185 ? 14.987 3.267 -35.057 1.00 89.69 185 GLN A CA 1
ATOM 1562 C C . GLN A 1 185 ? 15.453 3.059 -33.610 1.00 89.69 185 GLN A C 1
ATOM 1564 O O . GLN A 1 185 ? 14.627 3.076 -32.696 1.00 89.69 185 GLN A O 1
ATOM 1569 N N . ASP A 1 186 ? 16.762 2.933 -33.389 1.00 89.12 186 ASP A N 1
ATOM 1570 C CA . ASP A 1 186 ? 17.341 2.737 -32.055 1.00 89.12 186 ASP A CA 1
ATOM 1571 C C . ASP A 1 186 ? 17.089 3.953 -31.144 1.00 89.12 186 ASP A C 1
ATOM 1573 O O . ASP A 1 186 ? 16.795 3.811 -29.954 1.00 89.12 186 ASP A O 1
ATOM 1577 N N . ILE A 1 187 ? 17.128 5.169 -31.697 1.00 85.94 187 ILE A N 1
ATOM 1578 C CA . ILE A 1 187 ? 16.778 6.391 -30.962 1.00 85.94 187 ILE A CA 1
ATOM 1579 C C . ILE A 1 187 ? 15.292 6.423 -30.596 1.00 85.94 187 ILE A C 1
ATOM 1581 O O . ILE A 1 187 ? 14.967 6.763 -29.456 1.00 85.94 187 ILE A O 1
ATOM 1585 N N . ALA A 1 188 ? 14.393 6.109 -31.532 1.00 87.44 188 ALA A N 1
ATOM 1586 C CA . ALA A 1 188 ? 12.956 6.070 -31.254 1.00 87.44 188 ALA A CA 1
ATOM 1587 C C . ALA A 1 188 ? 12.652 5.062 -30.135 1.00 87.44 188 ALA A C 1
ATOM 1589 O O . ALA A 1 188 ? 11.941 5.378 -29.182 1.00 87.44 188 ALA A O 1
ATOM 1590 N N . TYR A 1 189 ? 13.305 3.901 -30.180 1.00 88.94 189 TYR A N 1
ATOM 1591 C CA . TYR A 1 189 ? 13.237 2.896 -29.126 1.00 88.94 189 TYR A CA 1
ATOM 1592 C C . TYR A 1 189 ? 13.715 3.423 -27.758 1.00 88.94 189 TYR A C 1
ATOM 1594 O O . TYR A 1 189 ? 13.041 3.217 -26.747 1.00 88.94 189 TYR A O 1
ATOM 1602 N N . ILE A 1 190 ? 14.831 4.162 -27.699 1.00 87.56 190 ILE A N 1
ATOM 1603 C CA . ILE A 1 190 ? 15.298 4.808 -26.455 1.00 87.56 190 ILE A CA 1
ATOM 1604 C C . ILE A 1 190 ? 14.260 5.803 -25.917 1.00 87.56 190 ILE A C 1
ATOM 1606 O O . ILE A 1 190 ? 14.024 5.858 -24.707 1.00 87.56 190 ILE A O 1
ATOM 1610 N N . GLN A 1 191 ? 13.651 6.605 -26.793 1.00 85.50 191 GLN A N 1
ATOM 1611 C CA . GLN A 1 191 ? 12.632 7.578 -26.392 1.00 85.50 191 GLN A CA 1
ATOM 1612 C C . GLN A 1 191 ? 11.404 6.890 -25.787 1.00 85.50 191 GLN A C 1
ATOM 1614 O O . GLN A 1 191 ? 10.921 7.336 -24.743 1.00 85.50 191 GLN A O 1
ATOM 1619 N N . ASP A 1 192 ? 10.960 5.779 -26.375 1.00 88.75 192 ASP A N 1
ATOM 1620 C CA . ASP A 1 192 ? 9.860 4.972 -25.843 1.00 88.75 192 ASP A CA 1
ATOM 1621 C C . ASP A 1 192 ? 10.204 4.368 -24.476 1.00 88.75 192 ASP A C 1
ATOM 1623 O O . ASP A 1 192 ? 9.385 4.425 -23.555 1.00 88.75 192 ASP A O 1
ATOM 1627 N N . ILE A 1 193 ? 11.429 3.859 -24.285 1.00 88.06 193 ILE A N 1
ATOM 1628 C CA . ILE A 1 193 ? 11.894 3.389 -22.968 1.00 88.06 193 ILE A CA 1
ATOM 1629 C C . ILE A 1 193 ? 11.796 4.516 -21.935 1.00 88.06 193 ILE A C 1
ATOM 1631 O O . ILE A 1 193 ? 11.242 4.321 -20.853 1.00 88.06 193 ILE A O 1
ATOM 1635 N N . PHE A 1 194 ? 12.314 5.704 -22.252 1.00 86.50 194 PHE A N 1
ATOM 1636 C CA . PHE A 1 194 ? 12.278 6.843 -21.334 1.00 86.50 194 PHE A CA 1
ATOM 1637 C C . PHE A 1 194 ? 10.857 7.296 -21.004 1.00 86.50 194 PHE A C 1
ATOM 1639 O O . PHE A 1 194 ? 10.578 7.635 -19.850 1.00 86.50 194 PHE A O 1
ATOM 1646 N N . LEU A 1 195 ? 9.958 7.285 -21.987 1.00 88.44 195 LEU A N 1
ATOM 1647 C CA . LEU A 1 195 ? 8.551 7.601 -21.778 1.00 88.44 195 LEU A CA 1
ATOM 1648 C C . LEU A 1 195 ? 7.884 6.578 -20.851 1.00 88.44 195 LEU A C 1
ATOM 1650 O O . LEU A 1 195 ? 7.204 6.973 -19.904 1.00 88.44 195 LEU A O 1
ATOM 1654 N N . ASN A 1 196 ? 8.113 5.287 -21.083 1.00 88.25 196 ASN A N 1
ATOM 1655 C CA . ASN A 1 196 ? 7.540 4.215 -20.271 1.00 88.25 196 ASN A CA 1
ATOM 1656 C C . ASN A 1 196 ? 8.037 4.273 -18.821 1.00 88.25 196 ASN A C 1
ATOM 1658 O O . ASN A 1 196 ? 7.219 4.257 -17.903 1.00 88.25 196 ASN A O 1
ATOM 1662 N N . ILE A 1 197 ? 9.344 4.476 -18.611 1.00 85.94 197 ILE A N 1
ATOM 1663 C CA . ILE A 1 197 ? 9.919 4.674 -17.269 1.00 85.94 197 ILE A CA 1
ATOM 1664 C C . ILE A 1 197 ? 9.235 5.844 -16.547 1.00 85.94 197 ILE A C 1
ATOM 1666 O O . ILE A 1 197 ? 8.888 5.752 -15.370 1.00 85.94 197 ILE A O 1
ATOM 1670 N N . GLU A 1 198 ? 9.016 6.964 -17.236 1.00 85.69 198 GLU A N 1
ATOM 1671 C CA . GLU A 1 198 ? 8.355 8.126 -16.643 1.00 85.69 198 GLU A CA 1
ATOM 1672 C C . GLU A 1 198 ? 6.879 7.859 -16.305 1.00 85.69 198 GLU A C 1
ATOM 1674 O O . GLU A 1 198 ? 6.399 8.314 -15.262 1.00 85.69 198 GLU A O 1
ATOM 1679 N N . ILE A 1 199 ? 6.155 7.138 -17.163 1.00 88.50 199 ILE A N 1
ATOM 1680 C CA . ILE A 1 199 ? 4.759 6.752 -16.920 1.00 88.50 199 ILE A CA 1
ATOM 1681 C C . ILE A 1 199 ? 4.667 5.851 -15.687 1.00 88.50 199 ILE A C 1
ATOM 1683 O O . ILE A 1 199 ? 3.834 6.104 -14.811 1.00 88.50 199 ILE A O 1
ATOM 1687 N N . ASP A 1 200 ? 5.532 4.844 -15.592 1.00 85.56 200 ASP A N 1
ATOM 1688 C CA . ASP A 1 200 ? 5.526 3.885 -14.488 1.00 85.56 200 ASP A CA 1
ATOM 1689 C C . ASP A 1 200 ? 5.887 4.561 -13.164 1.00 85.56 200 ASP A C 1
ATOM 1691 O O . ASP A 1 200 ? 5.173 4.398 -12.173 1.00 85.56 200 ASP A O 1
ATOM 1695 N N . ARG A 1 201 ? 6.897 5.440 -13.162 1.00 83.88 201 ARG A N 1
ATOM 1696 C CA . ARG A 1 201 ? 7.242 6.268 -11.994 1.00 83.88 201 ARG A CA 1
ATOM 1697 C C . ARG A 1 201 ? 6.063 7.094 -11.497 1.00 83.88 201 ARG A C 1
ATOM 1699 O O . ARG A 1 201 ? 5.797 7.123 -10.298 1.00 83.88 201 ARG A O 1
ATOM 1706 N N . ARG A 1 202 ? 5.346 7.775 -12.397 1.00 86.62 202 ARG A N 1
ATOM 1707 C CA . ARG A 1 202 ? 4.189 8.604 -12.019 1.00 86.62 202 ARG A CA 1
ATOM 1708 C C . ARG A 1 202 ? 3.070 7.775 -11.412 1.00 86.62 202 ARG A C 1
ATOM 1710 O O . ARG A 1 202 ? 2.535 8.171 -10.380 1.00 86.62 202 ARG A O 1
ATOM 1717 N N . LYS A 1 203 ? 2.738 6.641 -12.032 1.00 88.00 203 LYS A N 1
ATOM 1718 C CA . LYS A 1 203 ? 1.718 5.721 -11.515 1.00 88.00 203 LYS A CA 1
ATOM 1719 C C . LYS A 1 203 ? 2.083 5.227 -10.124 1.00 88.00 203 LYS A C 1
ATOM 1721 O O . LYS A 1 203 ? 1.234 5.241 -9.243 1.00 88.00 203 LYS A O 1
ATOM 1726 N N . LEU A 1 204 ? 3.343 4.857 -9.918 1.00 82.62 204 LEU A N 1
ATOM 1727 C CA . LEU A 1 204 ? 3.809 4.334 -8.642 1.00 82.62 204 LEU A CA 1
ATOM 1728 C C . LEU A 1 204 ? 3.770 5.409 -7.547 1.00 82.62 204 LEU A C 1
ATOM 1730 O O . LEU A 1 204 ? 3.237 5.164 -6.472 1.00 82.62 204 LEU A O 1
ATOM 1734 N N . ILE A 1 205 ? 4.238 6.631 -7.826 1.00 84.00 205 ILE A N 1
ATOM 1735 C CA . ILE A 1 205 ? 4.128 7.754 -6.875 1.00 84.00 205 ILE A CA 1
ATOM 1736 C C . ILE A 1 205 ? 2.660 8.049 -6.543 1.00 84.00 205 ILE A C 1
ATOM 1738 O O . ILE A 1 205 ? 2.324 8.283 -5.383 1.00 84.00 205 ILE A O 1
ATOM 1742 N N . GLN A 1 206 ? 1.782 8.036 -7.547 1.00 89.06 206 GLN A N 1
ATOM 1743 C CA . GLN A 1 206 ? 0.356 8.276 -7.355 1.00 89.06 206 GLN A CA 1
ATOM 1744 C C . GLN A 1 206 ? -0.295 7.185 -6.496 1.00 89.06 206 GLN A C 1
ATOM 1746 O O . GLN A 1 206 ? -1.053 7.505 -5.582 1.00 89.06 206 GLN A O 1
ATOM 1751 N N . ASP A 1 207 ? 0.008 5.917 -6.765 1.00 83.81 207 ASP A N 1
ATOM 1752 C CA . ASP A 1 207 ? -0.506 4.776 -6.008 1.00 83.81 207 ASP A CA 1
ATOM 1753 C C . ASP A 1 207 ? 0.021 4.775 -4.566 1.00 83.81 207 ASP A C 1
ATOM 1755 O O . ASP A 1 207 ? -0.755 4.660 -3.619 1.00 83.81 207 ASP A O 1
ATOM 1759 N N . ALA A 1 208 ? 1.319 5.032 -4.379 1.00 80.12 208 ALA A N 1
ATOM 1760 C CA . ALA A 1 208 ? 1.939 5.213 -3.069 1.00 80.12 208 ALA A CA 1
ATOM 1761 C C . ALA A 1 208 ? 1.270 6.342 -2.269 1.00 80.12 208 ALA A C 1
ATOM 1763 O O . ALA A 1 208 ? 0.917 6.160 -1.102 1.00 80.12 208 ALA A O 1
ATOM 1764 N N . GLY A 1 209 ? 1.050 7.496 -2.907 1.00 83.12 209 GLY A N 1
ATOM 1765 C CA . GLY A 1 209 ? 0.355 8.628 -2.301 1.00 83.12 209 GLY A CA 1
ATOM 1766 C C . GLY A 1 209 ? -1.084 8.286 -1.916 1.00 83.12 209 GLY A C 1
ATOM 1767 O O . GLY A 1 209 ? -1.504 8.578 -0.799 1.00 83.12 209 GLY A O 1
ATOM 1768 N N . MET A 1 210 ? -1.837 7.616 -2.794 1.00 85.44 210 MET A N 1
ATOM 1769 C CA . MET A 1 210 ? -3.215 7.216 -2.495 1.00 85.44 210 MET A CA 1
ATOM 1770 C C . MET A 1 210 ? -3.309 6.183 -1.379 1.00 85.44 210 MET A C 1
ATOM 1772 O O . MET A 1 210 ? -4.185 6.319 -0.526 1.00 85.44 210 MET A O 1
ATOM 1776 N N . LYS A 1 211 ? -2.415 5.190 -1.344 1.00 79.44 211 LYS A N 1
ATOM 1777 C CA . LYS A 1 211 ? -2.335 4.214 -0.248 1.00 79.44 211 LYS A CA 1
ATOM 1778 C C . LYS A 1 211 ? -2.083 4.918 1.088 1.00 79.44 211 LYS A C 1
ATOM 1780 O O . LYS A 1 211 ? -2.810 4.663 2.046 1.00 79.44 211 LYS A O 1
ATOM 1785 N N . LEU A 1 212 ? -1.137 5.862 1.128 1.00 80.38 212 LEU A N 1
ATOM 1786 C CA . LEU A 1 212 ? -0.860 6.674 2.318 1.00 80.38 212 LEU A CA 1
ATOM 1787 C C . LEU A 1 212 ? -2.099 7.473 2.760 1.00 80.38 212 LEU A C 1
ATOM 1789 O O . LEU A 1 212 ? -2.482 7.420 3.925 1.00 80.38 212 LEU A O 1
ATOM 1793 N N . PHE A 1 213 ? -2.766 8.176 1.839 1.00 84.06 213 PHE A N 1
ATOM 1794 C CA . PHE A 1 213 ? -3.954 8.967 2.178 1.00 84.06 213 PHE A CA 1
ATOM 1795 C C . PHE A 1 213 ? -5.137 8.111 2.632 1.00 84.06 213 PHE A C 1
ATOM 1797 O O . PHE A 1 213 ? -5.823 8.478 3.583 1.00 84.06 213 PHE A O 1
ATOM 1804 N N . MET A 1 214 ? -5.387 6.978 1.975 1.00 83.25 214 MET A N 1
ATOM 1805 C CA . MET A 1 214 ? -6.453 6.054 2.373 1.00 83.25 214 MET A CA 1
ATOM 1806 C C . MET A 1 214 ? -6.214 5.509 3.775 1.00 83.25 214 MET A C 1
ATOM 1808 O O . MET A 1 214 ? -7.155 5.424 4.567 1.00 83.25 214 MET A O 1
ATOM 1812 N N . TYR A 1 215 ? -4.959 5.208 4.099 1.00 77.62 215 TYR A N 1
ATOM 1813 C CA . TYR A 1 215 ? -4.585 4.805 5.440 1.00 77.62 215 TYR A CA 1
ATOM 1814 C C . TYR A 1 215 ? -4.848 5.918 6.468 1.00 77.62 215 TYR A C 1
ATOM 1816 O O . TYR A 1 215 ? -5.549 5.681 7.449 1.00 77.62 215 TYR A O 1
ATOM 1824 N N . GLU A 1 216 ? -4.361 7.140 6.230 1.00 79.06 216 GLU A N 1
ATOM 1825 C CA . GLU A 1 216 ? -4.561 8.284 7.139 1.00 79.06 216 GLU A CA 1
ATOM 1826 C C . GLU A 1 216 ? -6.054 8.561 7.388 1.00 79.06 216 GLU A C 1
ATOM 1828 O O . GLU A 1 216 ? -6.493 8.756 8.522 1.00 79.06 216 GLU A O 1
ATOM 1833 N N . VAL A 1 217 ? -6.880 8.494 6.339 1.00 84.50 217 VAL A N 1
ATOM 1834 C CA . VAL A 1 217 ? -8.340 8.632 6.459 1.00 84.50 217 VAL A CA 1
ATOM 1835 C C . VAL A 1 217 ? -8.944 7.505 7.300 1.00 84.50 217 VAL A C 1
ATOM 1837 O O . VAL A 1 217 ? -9.840 7.756 8.110 1.00 84.50 217 VAL A O 1
ATOM 1840 N N . SER A 1 218 ? -8.476 6.269 7.119 1.00 80.75 218 SER A N 1
ATOM 1841 C CA . SER A 1 218 ? -8.926 5.128 7.918 1.00 80.75 218 SER A CA 1
ATOM 1842 C C . SER A 1 218 ? -8.560 5.297 9.393 1.00 80.75 218 SER A C 1
ATOM 1844 O O . SER A 1 218 ? -9.399 5.050 10.258 1.00 80.75 218 SER A O 1
ATOM 1846 N N . LEU A 1 219 ? -7.349 5.773 9.683 1.00 77.38 219 LEU A N 1
ATOM 1847 C CA . LEU A 1 219 ? -6.877 6.026 11.042 1.00 77.38 219 LEU A CA 1
ATOM 1848 C C . LEU A 1 219 ? -7.719 7.103 11.731 1.00 77.38 219 LEU A C 1
ATOM 1850 O O . LEU A 1 219 ? -8.194 6.889 12.842 1.00 77.38 219 LEU A O 1
ATOM 1854 N N . ILE A 1 220 ? -8.006 8.216 11.049 1.00 81.50 220 ILE A N 1
ATOM 1855 C CA . ILE A 1 220 ? -8.882 9.273 11.583 1.00 81.50 220 ILE A CA 1
ATOM 1856 C C . ILE A 1 220 ? -10.276 8.724 11.918 1.00 81.50 220 ILE A C 1
ATOM 1858 O O . ILE A 1 220 ? -10.840 9.061 12.960 1.00 81.50 220 ILE A O 1
ATOM 1862 N N . ARG A 1 221 ? -10.841 7.864 11.061 1.00 83.31 221 ARG A N 1
ATOM 1863 C CA . ARG A 1 221 ? -12.148 7.239 11.321 1.00 83.31 221 ARG A CA 1
ATOM 1864 C C . ARG A 1 221 ? -12.112 6.300 12.521 1.00 83.31 221 ARG A C 1
ATOM 1866 O O . ARG A 1 221 ? -13.029 6.343 13.336 1.00 83.31 221 ARG A O 1
ATOM 1873 N N . ASN A 1 222 ? -11.068 5.488 12.647 1.00 80.06 222 ASN A N 1
ATOM 1874 C CA . ASN A 1 222 ? -10.909 4.590 13.789 1.00 80.06 222 ASN A CA 1
ATOM 1875 C C . ASN A 1 222 ? -10.753 5.379 15.093 1.00 80.06 222 ASN A C 1
ATOM 1877 O O . ASN A 1 222 ? -11.503 5.136 16.034 1.00 80.06 222 ASN A O 1
ATOM 1881 N N . LEU A 1 223 ? -9.904 6.414 15.101 1.00 80.06 223 LEU A N 1
ATOM 1882 C CA . LEU A 1 223 ? -9.778 7.344 16.226 1.00 80.06 223 LEU A CA 1
ATOM 1883 C C . LEU A 1 223 ? -11.126 7.958 16.614 1.00 80.06 223 LEU A C 1
ATOM 1885 O O . LEU A 1 223 ? -11.447 8.060 17.795 1.00 80.06 223 LEU A O 1
ATOM 1889 N N . GLN A 1 224 ? -11.941 8.352 15.633 1.00 84.19 224 GLN A N 1
ATOM 1890 C CA . GLN A 1 224 ? -13.270 8.897 15.896 1.00 84.19 224 GLN A CA 1
ATOM 1891 C C . GLN A 1 224 ? -14.182 7.879 16.598 1.00 84.19 224 GLN A C 1
ATOM 1893 O O . GLN A 1 224 ? -14.894 8.252 17.538 1.00 84.19 224 GLN A O 1
ATOM 1898 N N . TYR A 1 225 ? -14.175 6.613 16.169 1.00 83.88 225 TYR A N 1
ATOM 1899 C CA . TYR A 1 225 ? -14.951 5.553 16.817 1.00 83.88 225 TYR A CA 1
ATOM 1900 C C . TYR A 1 225 ? -14.462 5.276 18.238 1.00 83.88 225 TYR A C 1
ATOM 1902 O O . TYR A 1 225 ? -15.281 5.202 19.157 1.00 83.88 225 TYR A O 1
ATOM 1910 N N . ASP A 1 226 ? -13.148 5.205 18.430 1.00 79.12 226 ASP A N 1
ATOM 1911 C CA . ASP A 1 226 ? -12.551 4.896 19.725 1.00 79.12 226 ASP A CA 1
ATOM 1912 C C . ASP A 1 226 ? -12.769 6.018 20.743 1.00 79.12 226 ASP A C 1
ATOM 1914 O O . ASP A 1 226 ? -13.216 5.760 21.862 1.00 79.12 226 ASP A O 1
ATOM 1918 N N . ILE A 1 227 ? -12.545 7.277 20.345 1.00 82.38 227 ILE A N 1
ATOM 1919 C CA . ILE A 1 227 ? -12.822 8.447 21.190 1.00 82.38 227 ILE A CA 1
ATOM 1920 C C . ILE A 1 227 ? -14.302 8.474 21.569 1.00 82.38 227 ILE A C 1
ATOM 1922 O O . ILE A 1 227 ? -14.622 8.650 22.741 1.00 82.38 227 ILE A O 1
ATOM 1926 N N . SER A 1 228 ? -15.208 8.236 20.614 1.00 82.62 228 SER A N 1
ATOM 1927 C CA . SER A 1 228 ? -16.649 8.190 20.898 1.00 82.62 228 SER A CA 1
ATOM 1928 C C . SER A 1 228 ? -16.994 7.097 21.915 1.00 82.62 228 SER A C 1
ATOM 1930 O O . SER A 1 228 ? -17.803 7.327 22.816 1.00 82.62 228 SER A O 1
ATOM 1932 N N . GLY A 1 229 ? -16.363 5.924 21.810 1.00 80.81 229 GLY A N 1
ATOM 1933 C CA . GLY A 1 229 ? -16.524 4.828 22.766 1.00 80.81 229 GLY A CA 1
ATOM 1934 C C . GLY A 1 229 ? -16.008 5.178 24.165 1.00 80.81 229 GLY A C 1
ATOM 1935 O O . GLY A 1 229 ? -16.705 4.944 25.155 1.00 80.81 229 GLY A O 1
ATOM 1936 N N . ILE A 1 230 ? -14.826 5.796 24.256 1.00 81.62 230 ILE A N 1
ATOM 1937 C CA . ILE A 1 230 ? -14.248 6.265 25.524 1.00 81.62 230 ILE A CA 1
ATOM 1938 C C . ILE A 1 230 ? -15.144 7.335 26.158 1.00 81.62 230 ILE A C 1
ATOM 1940 O O . ILE A 1 230 ? -15.470 7.234 27.341 1.00 81.62 230 ILE A O 1
ATOM 1944 N N . THR A 1 231 ? -15.601 8.325 25.388 1.00 84.81 231 THR A N 1
ATOM 1945 C CA . THR A 1 231 ? -16.499 9.380 25.877 1.00 84.81 231 THR A CA 1
ATOM 1946 C C . THR A 1 231 ? -17.796 8.794 26.422 1.00 84.81 231 THR A C 1
ATOM 1948 O O . THR A 1 231 ? -18.179 9.129 27.539 1.00 84.81 231 THR A O 1
ATOM 1951 N N . GLN A 1 232 ? -18.422 7.846 25.718 1.00 83.56 232 GLN A N 1
ATOM 1952 C CA . GLN A 1 232 ? -19.625 7.166 26.214 1.00 83.56 232 GLN A CA 1
ATOM 1953 C C . GLN A 1 232 ? -19.380 6.426 27.535 1.00 83.56 232 GLN A C 1
ATOM 1955 O O . GLN A 1 232 ? -20.249 6.414 28.406 1.00 83.56 232 GLN A O 1
ATOM 1960 N N . LYS A 1 233 ? -18.206 5.810 27.714 1.00 79.88 233 LYS A N 1
ATOM 1961 C CA . LYS A 1 233 ? -17.847 5.136 28.972 1.00 79.88 233 LYS A CA 1
ATOM 1962 C C . LYS A 1 233 ? -17.620 6.115 30.116 1.00 79.88 233 LYS A C 1
ATOM 1964 O O . LYS A 1 233 ? -18.068 5.847 31.229 1.00 79.88 233 LYS A O 1
ATOM 1969 N N . ILE A 1 234 ? -16.997 7.256 29.837 1.00 81.25 234 ILE A N 1
ATOM 1970 C CA . ILE A 1 234 ? -16.842 8.347 30.804 1.00 81.25 234 ILE A CA 1
ATOM 1971 C C . ILE A 1 234 ? -18.211 8.932 31.179 1.00 81.25 234 ILE A C 1
ATOM 1973 O O . ILE A 1 234 ? -18.468 9.164 32.352 1.00 81.25 234 ILE A O 1
ATOM 1977 N N . GLU A 1 235 ? -19.124 9.119 30.227 1.00 80.25 235 GLU A N 1
ATOM 1978 C CA . GLU A 1 235 ? -20.485 9.605 30.504 1.00 80.25 235 GLU A CA 1
ATOM 1979 C C . GLU A 1 235 ? -21.312 8.614 31.337 1.00 80.25 235 GLU A C 1
ATOM 1981 O O . GLU A 1 235 ? -22.126 9.012 32.171 1.00 80.25 235 GLU A O 1
ATOM 1986 N N . GLN A 1 236 ? -21.094 7.310 31.144 1.00 78.12 236 GLN A N 1
ATOM 1987 C CA . GLN A 1 236 ? -21.734 6.251 31.933 1.00 78.12 236 GLN A CA 1
ATOM 1988 C C . GLN A 1 236 ? -21.195 6.159 33.369 1.00 78.12 236 GLN A C 1
ATOM 1990 O O . GLN A 1 236 ? -21.829 5.526 34.218 1.00 78.12 236 GLN A O 1
ATOM 1995 N N . TYR A 1 237 ? -20.059 6.793 33.666 1.00 72.94 237 TYR A N 1
ATOM 1996 C CA . TYR A 1 237 ? -19.466 6.814 34.997 1.00 72.94 237 TYR A CA 1
ATOM 1997 C C . TYR A 1 237 ? -20.311 7.654 35.964 1.00 72.94 237 TYR A C 1
ATOM 1999 O O . TYR A 1 237 ? -20.212 8.880 36.038 1.00 72.94 237 TYR A O 1
ATOM 2007 N N . LYS A 1 238 ? -21.156 6.986 36.753 1.00 64.31 238 LYS A N 1
ATOM 2008 C CA . LYS A 1 238 ? -21.918 7.616 37.838 1.00 64.31 238 LYS A CA 1
ATOM 2009 C C . LYS A 1 238 ? -21.120 7.548 39.141 1.00 64.31 238 LYS A C 1
ATOM 2011 O O . LYS A 1 238 ? -21.071 6.509 39.791 1.00 64.31 238 LYS A O 1
ATOM 2016 N N . SER A 1 239 ? -20.578 8.688 39.574 1.00 56.69 239 SER A N 1
ATOM 2017 C CA . SER A 1 239 ? -19.830 8.836 40.841 1.00 56.69 239 SER A CA 1
ATOM 2018 C C . SER A 1 239 ? -20.637 8.446 42.102 1.00 56.69 239 SER A C 1
ATOM 2020 O O . SER A 1 239 ? -20.073 8.199 43.166 1.00 56.69 239 SER A O 1
ATOM 2022 N N . ASN A 1 240 ? -21.968 8.354 41.992 1.00 51.06 240 ASN A N 1
ATOM 2023 C CA . ASN A 1 240 ? -22.879 8.190 43.129 1.00 51.06 240 ASN A CA 1
ATOM 2024 C C . ASN A 1 240 ? -22.894 6.780 43.756 1.00 51.06 240 ASN A C 1
ATOM 2026 O O . ASN A 1 240 ? -23.357 6.651 44.885 1.00 51.06 240 ASN A O 1
ATOM 2030 N N . ASN A 1 241 ? -22.360 5.742 43.098 1.00 51.88 241 ASN A N 1
ATOM 2031 C CA . ASN A 1 241 ? -22.319 4.385 43.677 1.00 51.88 241 ASN A CA 1
ATOM 2032 C C . ASN A 1 241 ? -21.152 4.153 44.656 1.00 51.88 241 ASN A C 1
ATOM 2034 O O . ASN A 1 241 ? -21.213 3.235 45.478 1.00 51.88 241 ASN A O 1
ATOM 2038 N N . LYS A 1 242 ? -20.115 5.003 44.638 1.00 50.34 242 LYS A N 1
ATOM 2039 C CA . LYS A 1 242 ? -18.898 4.780 45.438 1.00 50.34 242 LYS A CA 1
ATOM 2040 C C . LYS A 1 242 ? -19.043 5.101 46.923 1.00 50.34 242 LYS A C 1
ATOM 2042 O O . LYS A 1 242 ? -18.362 4.487 47.739 1.00 50.34 242 LYS A O 1
ATOM 2047 N N . GLN A 1 243 ? -19.928 6.030 47.305 1.00 50.19 243 GLN A N 1
ATOM 2048 C CA . GLN A 1 243 ? -20.170 6.321 48.729 1.00 50.19 243 GLN A CA 1
ATOM 2049 C C . GLN A 1 243 ? -20.758 5.105 49.456 1.00 50.19 243 GLN A C 1
ATOM 2051 O O . GLN A 1 243 ? -20.395 4.837 50.598 1.00 50.19 243 GLN A O 1
ATOM 2056 N N . SER A 1 244 ? -21.613 4.340 48.777 1.00 51.62 244 SER A N 1
ATOM 2057 C CA . SER A 1 244 ? -22.171 3.083 49.276 1.00 51.62 244 SER A CA 1
ATOM 2058 C C . SER A 1 244 ? -21.134 1.958 49.336 1.00 51.62 244 SER A C 1
ATOM 2060 O O . SER A 1 244 ? -21.077 1.262 50.342 1.00 51.62 244 SER A O 1
ATOM 2062 N N . GLU A 1 245 ? -20.276 1.794 48.327 1.00 51.91 245 GLU A N 1
ATOM 2063 C CA . GLU A 1 245 ? -19.296 0.692 48.286 1.00 51.91 245 GLU A CA 1
ATOM 2064 C C . GLU A 1 245 ? -18.152 0.850 49.298 1.00 51.91 245 GLU A C 1
ATOM 2066 O O . GLU A 1 245 ? -17.794 -0.122 49.962 1.00 51.91 245 GLU A O 1
ATOM 2071 N N . LEU A 1 246 ? -17.656 2.073 49.529 1.00 53.41 246 LEU A N 1
ATOM 2072 C CA . LEU A 1 246 ? -16.682 2.358 50.597 1.00 53.41 246 LEU A CA 1
ATOM 2073 C C . LEU A 1 246 ? -17.228 2.055 52.004 1.00 53.41 246 LEU A C 1
ATOM 2075 O O . LEU A 1 246 ? -16.459 1.708 52.898 1.00 53.41 246 LEU A O 1
ATOM 2079 N N . LEU A 1 247 ? -18.547 2.157 52.202 1.00 52.19 247 LEU A N 1
ATOM 2080 C CA . LEU A 1 247 ? -19.226 1.823 53.461 1.00 52.19 247 LEU A CA 1
ATOM 2081 C C . LEU A 1 247 ? -19.556 0.325 53.599 1.00 52.19 247 LEU A C 1
ATOM 2083 O O . LEU A 1 247 ? -19.840 -0.134 54.707 1.00 52.19 247 LEU A O 1
ATOM 2087 N N . ILE A 1 248 ? -19.512 -0.441 52.505 1.00 55.09 248 ILE A N 1
ATOM 2088 C CA . ILE A 1 248 ? -19.789 -1.889 52.492 1.00 55.09 248 ILE A CA 1
ATOM 2089 C C . ILE A 1 248 ? -18.538 -2.708 52.865 1.00 55.09 248 ILE A C 1
ATOM 2091 O O . ILE A 1 248 ? -18.645 -3.876 53.247 1.00 55.09 248 ILE A O 1
ATOM 2095 N N . ILE A 1 249 ? -17.350 -2.095 52.864 1.00 53.00 249 ILE A N 1
ATOM 2096 C CA . ILE A 1 249 ? -16.118 -2.736 53.328 1.00 53.00 249 ILE A CA 1
ATOM 2097 C C . ILE A 1 249 ? -16.174 -2.901 54.866 1.00 53.00 249 ILE A C 1
ATOM 2099 O O . ILE A 1 249 ? -15.824 -2.006 55.630 1.00 53.00 249 ILE A O 1
ATOM 2103 N N . GLN A 1 250 ? -16.586 -4.099 55.305 1.00 54.34 250 GLN A N 1
ATOM 2104 C CA . GLN A 1 250 ? -16.440 -4.679 56.657 1.00 54.34 250 GLN A CA 1
ATOM 2105 C C . GLN A 1 250 ? -17.389 -4.211 57.780 1.00 54.34 250 GLN A C 1
ATOM 2107 O O . GLN A 1 250 ? -16.938 -3.811 58.859 1.00 54.34 250 GLN A O 1
ATOM 2112 N N . THR A 1 251 ? -18.704 -4.376 57.618 1.00 53.53 251 THR A N 1
ATOM 2113 C CA . THR A 1 251 ? -19.636 -4.333 58.769 1.00 53.53 251 THR A CA 1
ATOM 2114 C C . THR A 1 251 ? -20.146 -5.702 59.228 1.00 53.53 251 THR A C 1
ATOM 2116 O O . THR A 1 251 ? -20.639 -5.794 60.348 1.00 53.53 251 THR A O 1
ATOM 2119 N N . SER A 1 252 ? -19.985 -6.776 58.445 1.00 55.47 252 SER A N 1
ATOM 2120 C CA . SER A 1 252 ? -20.576 -8.087 58.770 1.00 55.47 252 SER A CA 1
ATOM 2121 C C . SER A 1 252 ? -19.882 -8.855 59.904 1.00 55.47 252 SER A C 1
ATOM 2123 O O . SER A 1 252 ? -20.556 -9.607 60.597 1.00 55.47 252 SER A O 1
ATOM 2125 N N . ASP A 1 253 ? -18.583 -8.629 60.138 1.00 53.03 253 ASP A N 1
ATOM 2126 C CA . ASP A 1 253 ? -17.798 -9.331 61.177 1.00 53.03 253 ASP A CA 1
ATOM 2127 C C . ASP A 1 253 ? -17.412 -8.449 62.374 1.00 53.03 253 ASP A C 1
ATOM 2129 O O . ASP A 1 253 ? -16.685 -8.879 63.274 1.00 53.03 253 ASP A O 1
ATOM 2133 N N . ARG A 1 254 ? -17.887 -7.199 62.429 1.00 59.22 254 ARG A N 1
ATOM 2134 C CA . ARG A 1 254 ? -17.651 -6.360 63.609 1.00 59.22 254 ARG A CA 1
ATOM 2135 C C . ARG A 1 254 ? -18.689 -6.709 64.675 1.00 59.22 254 ARG A C 1
ATOM 2137 O O . ARG A 1 254 ? -19.881 -6.556 64.406 1.00 59.22 254 ARG A O 1
ATOM 2144 N N . PRO A 1 255 ? -18.288 -7.140 65.886 1.00 60.03 255 PRO A N 1
ATOM 2145 C CA . PRO A 1 255 ? -19.245 -7.352 66.960 1.00 60.03 255 PRO A CA 1
ATOM 2146 C C . PRO A 1 255 ? -19.989 -6.040 67.211 1.00 60.03 255 PRO A C 1
ATOM 2148 O O . PRO A 1 255 ? -19.371 -4.997 67.439 1.00 60.03 255 PRO A O 1
ATOM 2151 N N . LEU A 1 256 ? -21.321 -6.085 67.141 1.00 59.00 256 LEU A N 1
ATOM 2152 C CA . LEU A 1 256 ? -22.164 -4.950 67.493 1.00 59.00 256 LEU A CA 1
ATOM 2153 C C . LEU A 1 256 ? -21.874 -4.569 68.949 1.00 59.00 256 LEU A C 1
ATOM 2155 O O . LEU A 1 256 ? -22.257 -5.273 69.882 1.00 59.00 256 LEU A O 1
ATOM 2159 N N . LEU A 1 257 ? -21.199 -3.436 69.144 1.00 61.81 257 LEU A N 1
ATOM 2160 C CA . LEU A 1 257 ? -20.961 -2.834 70.455 1.00 61.81 257 LEU A CA 1
ATOM 2161 C C . LEU A 1 257 ? -22.254 -2.181 70.968 1.00 61.81 257 LEU A C 1
ATOM 2163 O O . LEU A 1 257 ? -22.343 -0.965 71.130 1.00 61.81 257 LEU A O 1
ATOM 2167 N N . SER A 1 258 ? -23.290 -2.982 71.213 1.00 67.00 258 SER A N 1
ATOM 2168 C CA . SER A 1 258 ? -24.458 -2.545 71.978 1.00 67.00 258 SER A CA 1
ATOM 2169 C C . SER A 1 258 ? -24.159 -2.676 73.470 1.00 67.00 258 SER A C 1
ATOM 2171 O O . SER A 1 258 ? -23.670 -3.718 73.908 1.00 67.00 258 SER A O 1
ATOM 2173 N N . LYS A 1 259 ? -24.482 -1.653 74.274 1.00 64.88 259 LYS A N 1
ATOM 2174 C CA . LYS A 1 259 ? -24.457 -1.782 75.739 1.00 64.88 259 LYS A CA 1
ATOM 2175 C C . LYS A 1 259 ? -25.346 -2.961 76.141 1.00 64.88 259 LYS A C 1
ATOM 2177 O O . LYS A 1 259 ? -26.533 -2.972 75.820 1.00 64.88 259 LYS A O 1
ATOM 2182 N N . LEU A 1 260 ? -24.773 -3.944 76.833 1.00 63.03 260 LEU A N 1
ATOM 2183 C CA . LEU A 1 260 ? -25.525 -5.085 77.345 1.00 63.03 260 LEU A CA 1
ATOM 2184 C C . LEU A 1 260 ? -26.548 -4.587 78.369 1.00 63.03 260 LEU A C 1
ATOM 2186 O O . LEU A 1 260 ? -26.188 -4.031 79.406 1.00 63.03 260 LEU A O 1
ATOM 2190 N N . ASN A 1 261 ? -27.831 -4.792 78.077 1.00 76.00 261 ASN A N 1
ATOM 2191 C CA . ASN A 1 261 ? -28.877 -4.643 79.076 1.00 76.00 261 ASN A CA 1
ATOM 2192 C C . ASN A 1 261 ? -28.814 -5.870 80.002 1.00 76.00 261 ASN A C 1
ATOM 2194 O O . ASN A 1 261 ? -29.087 -6.996 79.577 1.00 76.00 261 ASN A O 1
ATOM 2198 N N . VAL A 1 262 ? -28.427 -5.636 81.257 1.00 73.44 262 VAL A N 1
ATOM 2199 C CA . VAL A 1 262 ? -28.212 -6.674 82.276 1.00 73.44 262 VAL A CA 1
ATOM 2200 C C . VAL A 1 262 ? -29.474 -7.510 82.506 1.00 73.44 262 VAL A C 1
ATOM 2202 O O . VAL A 1 262 ? -29.384 -8.731 82.619 1.00 73.44 262 VAL A O 1
ATOM 2205 N N . GLU A 1 263 ? -30.652 -6.888 82.510 1.00 73.94 263 GLU A N 1
ATOM 2206 C CA . GLU A 1 263 ? -31.926 -7.580 82.734 1.00 73.94 263 GLU A CA 1
ATOM 2207 C C . GLU A 1 263 ? -32.253 -8.533 81.579 1.00 73.94 263 GLU A C 1
ATOM 2209 O O . GLU A 1 263 ? -32.608 -9.689 81.817 1.00 73.94 263 GLU A O 1
ATOM 2214 N N . ASN A 1 264 ? -32.033 -8.097 80.334 1.00 70.81 264 ASN A N 1
ATOM 2215 C CA . ASN A 1 264 ? -32.251 -8.926 79.144 1.00 70.81 264 ASN A CA 1
ATOM 2216 C C . ASN A 1 264 ? -31.247 -10.080 79.046 1.00 70.81 264 ASN A C 1
ATOM 2218 O O . ASN A 1 264 ? -31.619 -11.192 78.667 1.00 70.81 264 ASN A O 1
ATOM 2222 N N . TYR A 1 265 ? -29.987 -9.848 79.419 1.00 73.44 265 TYR A N 1
ATOM 2223 C CA . TYR A 1 265 ? -28.967 -10.895 79.416 1.00 73.44 265 TYR A CA 1
ATOM 2224 C C . TYR A 1 265 ? -29.270 -11.972 80.468 1.00 73.44 265 TYR A C 1
ATOM 2226 O O . TYR A 1 265 ? -29.263 -13.164 80.150 1.00 73.44 265 TYR A O 1
ATOM 2234 N N . ILE A 1 266 ? -29.655 -11.567 81.685 1.00 76.25 266 ILE A N 1
ATOM 2235 C CA . ILE A 1 266 ? -30.099 -12.486 82.745 1.00 76.25 266 ILE A CA 1
ATOM 2236 C C . ILE A 1 266 ? -31.355 -13.259 82.315 1.00 76.25 266 ILE A C 1
ATOM 2238 O O . ILE A 1 266 ? -31.441 -14.465 82.555 1.00 76.25 266 ILE A O 1
ATOM 2242 N N . LEU A 1 267 ? -32.319 -12.604 81.661 1.00 73.06 267 LEU A N 1
ATOM 2243 C CA . LEU A 1 267 ? -33.504 -13.263 81.100 1.00 73.06 267 LEU A CA 1
ATOM 2244 C C . LEU A 1 267 ? -33.137 -14.303 80.034 1.00 73.06 267 LEU A C 1
ATOM 2246 O O . LEU A 1 267 ? -33.680 -15.406 80.071 1.00 73.06 267 LEU A O 1
ATOM 2250 N N . SER A 1 268 ? -32.192 -13.998 79.140 1.00 71.88 268 SER A N 1
ATOM 2251 C CA . SER A 1 268 ? -31.744 -14.927 78.092 1.00 71.88 268 SER A CA 1
ATOM 2252 C C . SER A 1 268 ? -31.041 -16.168 78.661 1.00 71.88 268 SER A C 1
ATOM 2254 O O . SER A 1 268 ? -31.328 -17.286 78.235 1.00 71.88 268 SER A O 1
ATOM 2256 N N . LEU A 1 269 ? -30.214 -15.997 79.700 1.00 70.56 269 LEU A N 1
ATOM 2257 C CA . LEU A 1 269 ? -29.560 -17.103 80.407 1.00 70.56 269 LEU A CA 1
ATOM 2258 C C . LEU A 1 269 ? -30.578 -17.979 81.150 1.00 70.56 269 LEU A C 1
ATOM 2260 O O . LEU A 1 269 ? -30.503 -19.206 81.093 1.00 70.56 269 LEU A O 1
ATOM 2264 N N . LYS A 1 270 ? -31.578 -17.366 81.799 1.00 70.94 270 LYS A N 1
ATOM 2265 C CA . LYS A 1 270 ? -32.687 -18.095 82.440 1.00 70.94 270 LYS A CA 1
ATOM 2266 C C . LYS A 1 270 ? -33.543 -18.851 81.417 1.00 70.94 270 LYS A C 1
ATOM 2268 O O . LYS A 1 270 ? -33.980 -19.965 81.693 1.00 70.94 270 LYS A O 1
ATOM 2273 N N . GLN A 1 271 ? -33.765 -18.281 80.232 1.00 63.66 271 GLN A N 1
ATOM 2274 C CA . GLN A 1 271 ? -34.484 -18.944 79.140 1.00 63.66 271 GLN A CA 1
ATOM 2275 C C . GLN A 1 271 ? -33.698 -20.121 78.548 1.00 63.66 271 GLN A C 1
ATOM 2277 O O . GLN A 1 271 ? -34.306 -21.152 78.268 1.00 63.66 271 GLN A O 1
ATOM 2282 N N . GLN A 1 272 ? -32.371 -20.018 78.417 1.00 62.12 272 GLN A N 1
ATOM 2283 C CA . GLN A 1 272 ? -31.519 -21.145 78.013 1.00 62.12 272 GLN A CA 1
ATOM 2284 C C . GLN A 1 272 ? -31.553 -22.290 79.034 1.00 62.12 272 GLN A C 1
ATOM 2286 O O . GLN A 1 272 ? -31.694 -23.445 78.640 1.00 62.12 272 GLN A O 1
ATOM 2291 N N . TYR A 1 273 ? -31.543 -21.984 80.333 1.00 57.25 273 TYR A N 1
ATOM 2292 C CA . TYR A 1 273 ? -31.680 -23.002 81.383 1.00 57.25 273 TYR A CA 1
ATOM 2293 C C . TYR A 1 273 ? -33.057 -23.696 81.366 1.00 57.25 273 TYR A C 1
ATOM 2295 O O . TYR A 1 273 ? -33.155 -24.913 81.510 1.00 57.25 273 TYR A O 1
ATOM 2303 N N . ASN A 1 274 ? -34.131 -22.942 81.107 1.00 55.06 274 ASN A N 1
ATOM 2304 C CA . ASN A 1 274 ? -35.489 -23.489 80.986 1.00 55.06 274 ASN A CA 1
ATOM 2305 C C . ASN A 1 274 ? -35.717 -24.277 79.678 1.00 55.06 274 ASN A C 1
ATOM 2307 O O . ASN A 1 274 ? -36.642 -25.093 79.595 1.00 55.06 274 ASN A O 1
ATOM 2311 N N . LEU A 1 275 ? -34.906 -24.046 78.640 1.00 53.06 275 LEU A N 1
ATOM 2312 C CA . LEU A 1 275 ? -34.926 -24.834 77.404 1.00 53.06 275 LEU A CA 1
ATOM 2313 C C . LEU A 1 275 ? -34.371 -26.247 77.636 1.00 53.06 275 LEU A C 1
ATOM 2315 O O . LEU A 1 275 ? -34.960 -27.198 77.120 1.00 53.06 275 LEU A O 1
ATOM 2319 N N . ASP A 1 276 ? -33.346 -26.407 78.475 1.00 53.62 276 ASP A N 1
ATOM 2320 C CA . ASP A 1 276 ? -32.801 -27.723 78.844 1.00 53.62 276 ASP A CA 1
ATOM 2321 C C . ASP A 1 276 ? -33.784 -28.566 79.682 1.00 53.62 276 ASP A C 1
ATOM 2323 O O . ASP A 1 276 ? -33.909 -29.779 79.476 1.00 53.62 276 ASP A O 1
ATOM 2327 N N . GLU A 1 277 ? -34.573 -27.946 80.568 1.00 50.38 277 GLU A N 1
ATOM 2328 C CA . GLU A 1 277 ? -35.635 -28.652 81.308 1.00 50.38 277 GLU A CA 1
ATOM 2329 C C . GLU A 1 277 ? -36.805 -29.085 80.410 1.00 50.38 277 GLU A C 1
ATOM 2331 O O . GLU A 1 277 ? -37.343 -30.190 80.554 1.00 50.38 277 GLU A O 1
ATOM 2336 N N . ASN A 1 278 ? -37.194 -28.250 79.444 1.00 49.09 278 ASN A N 1
ATOM 2337 C CA . ASN A 1 278 ? -38.286 -28.565 78.522 1.00 49.09 278 ASN A CA 1
ATOM 2338 C C . ASN A 1 278 ? -37.887 -29.587 77.446 1.00 49.09 278 ASN A C 1
ATOM 2340 O O . ASN A 1 278 ? -38.737 -30.362 76.999 1.00 49.09 278 ASN A O 1
ATOM 2344 N N . GLN A 1 279 ? -36.608 -29.657 77.065 1.00 51.41 279 GLN A N 1
ATOM 2345 C CA . GLN A 1 279 ? -36.100 -30.718 76.188 1.00 51.41 279 GLN A CA 1
ATOM 2346 C C . GLN A 1 279 ? -36.097 -32.091 76.880 1.00 51.41 279 GLN A C 1
ATOM 2348 O O . GLN A 1 279 ? -36.405 -33.095 76.232 1.00 51.41 279 GLN A O 1
ATOM 2353 N N . ARG A 1 28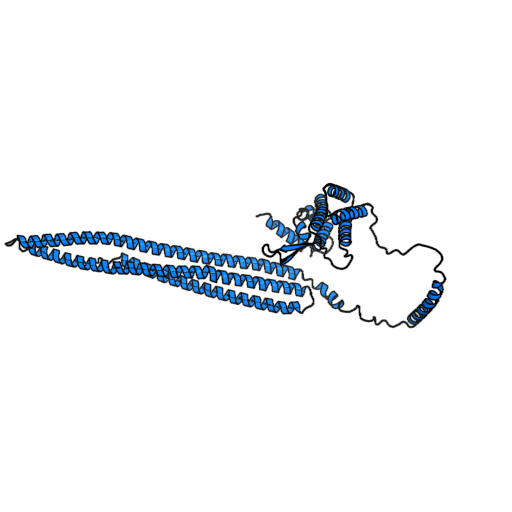0 ? -35.879 -32.151 78.203 1.00 50.56 280 ARG A N 1
ATOM 2354 C CA . ARG A 1 280 ? -36.033 -33.398 78.980 1.00 50.56 280 ARG A CA 1
ATOM 2355 C C . ARG A 1 280 ? -37.488 -33.871 79.067 1.00 50.56 280 ARG A C 1
ATOM 2357 O O . ARG A 1 280 ? -37.729 -35.072 78.992 1.00 50.56 280 ARG A O 1
ATOM 2364 N N . LYS A 1 281 ? -38.464 -32.956 79.138 1.00 48.59 281 LYS A N 1
ATOM 2365 C CA . LYS A 1 281 ? -39.903 -33.302 79.146 1.00 48.59 281 LYS A CA 1
ATOM 2366 C C . LYS A 1 281 ? -40.458 -33.672 77.762 1.00 48.59 281 LYS A C 1
ATOM 2368 O O . LYS A 1 281 ? -41.333 -34.528 77.672 1.00 48.59 281 LYS A O 1
ATOM 2373 N N . LYS A 1 282 ? -39.925 -33.105 76.672 1.00 45.50 282 LYS A N 1
ATOM 2374 C CA . LYS A 1 282 ? -40.363 -33.418 75.294 1.00 45.50 282 LYS A CA 1
ATOM 2375 C C . LYS A 1 282 ? -39.963 -34.811 74.794 1.00 45.50 282 LYS A C 1
ATOM 2377 O O . LYS A 1 282 ? -40.598 -35.309 73.871 1.00 45.50 282 LYS A O 1
ATOM 2382 N N . LYS A 1 283 ? -38.984 -35.480 75.417 1.00 44.78 283 LYS A N 1
ATOM 2383 C CA . LYS A 1 283 ? -38.587 -36.852 75.045 1.00 44.78 283 LYS A CA 1
ATOM 2384 C C . LYS A 1 283 ? -39.544 -37.946 75.558 1.00 44.78 283 LYS A C 1
ATOM 2386 O O . LYS A 1 283 ? -39.399 -39.088 75.148 1.00 44.78 283 LYS A O 1
ATOM 2391 N N . MET A 1 284 ? -40.528 -37.608 76.404 1.00 44.06 284 MET A N 1
ATOM 2392 C CA . MET A 1 284 ? -41.555 -38.548 76.898 1.00 44.06 284 MET A CA 1
ATOM 2393 C C . MET A 1 284 ? -42.939 -38.386 76.241 1.00 44.06 284 MET A C 1
ATOM 2395 O O . MET A 1 284 ? -43.848 -39.134 76.575 1.00 44.06 284 MET A O 1
ATOM 2399 N N . ILE A 1 285 ? -43.126 -37.429 75.320 1.00 43.12 285 ILE A N 1
ATOM 2400 C CA . ILE A 1 285 ? -44.450 -37.102 74.735 1.00 43.12 285 ILE A CA 1
ATOM 2401 C C . ILE A 1 285 ? -44.455 -37.273 73.195 1.00 43.12 285 ILE A C 1
ATOM 2403 O O . ILE A 1 285 ? -45.442 -36.995 72.529 1.00 43.12 285 ILE A O 1
ATOM 2407 N N . ALA A 1 286 ? -43.368 -37.783 72.602 1.00 36.78 286 ALA A N 1
ATOM 2408 C CA . ALA A 1 286 ? -43.219 -37.932 71.148 1.00 36.78 286 ALA A CA 1
ATOM 2409 C C . ALA A 1 286 ? -43.894 -39.183 70.532 1.00 36.78 286 ALA A C 1
ATOM 2411 O O . ALA A 1 286 ? -43.735 -39.402 69.338 1.00 36.78 286 ALA A O 1
ATOM 2412 N N . ASP A 1 287 ? -44.678 -39.946 71.305 1.00 37.47 287 ASP A N 1
ATOM 2413 C CA . ASP A 1 287 ? -45.530 -41.048 70.820 1.00 37.47 287 ASP A CA 1
ATOM 2414 C C . ASP A 1 287 ? -47.019 -40.730 71.040 1.00 37.47 287 ASP A C 1
ATOM 2416 O O . ASP A 1 287 ? -47.762 -41.501 71.639 1.00 37.47 287 ASP A O 1
ATOM 2420 N N . ALA A 1 288 ? -47.483 -39.564 70.596 1.00 31.12 288 ALA A N 1
ATOM 2421 C CA . ALA A 1 288 ? -48.909 -39.340 70.374 1.00 31.12 288 ALA A CA 1
ATOM 2422 C C . ALA A 1 288 ? -49.143 -38.117 69.484 1.00 31.12 288 ALA A C 1
ATOM 2424 O O . ALA A 1 288 ? -48.965 -36.981 69.903 1.00 31.12 288 ALA A O 1
ATOM 2425 N N . GLN A 1 289 ? -49.666 -38.410 68.296 1.00 31.05 289 GLN A N 1
ATOM 2426 C CA . GLN A 1 289 ? -50.561 -37.567 67.507 1.00 31.05 289 GLN A CA 1
ATOM 2427 C C . GLN A 1 289 ? -50.016 -36.300 66.828 1.00 31.05 289 GLN A C 1
ATOM 2429 O O . GLN A 1 289 ? -49.676 -35.306 67.456 1.00 31.05 289 GLN A O 1
ATOM 2434 N N . ASN A 1 290 ? -50.208 -36.353 65.502 1.00 28.27 290 ASN A N 1
ATOM 2435 C CA . ASN A 1 290 ? -50.601 -35.285 64.581 1.00 28.27 290 ASN A CA 1
ATOM 2436 C C . ASN A 1 290 ? -49.541 -34.194 64.342 1.00 28.27 290 ASN A C 1
ATOM 2438 O O . ASN A 1 290 ? -48.982 -33.600 65.247 1.00 28.27 290 ASN A O 1
ATOM 2442 N N . GLY A 1 291 ? -49.160 -33.920 63.099 1.00 28.45 291 GLY A N 1
ATOM 2443 C CA . GLY A 1 291 ? -50.083 -33.471 62.068 1.00 28.45 291 GLY A CA 1
ATOM 2444 C C . GLY A 1 291 ? -50.155 -31.943 62.112 1.00 28.45 291 GLY A C 1
ATOM 2445 O O . GLY A 1 291 ? -50.448 -31.363 63.151 1.00 28.45 291 GLY A O 1
ATOM 2446 N N . SER A 1 292 ? -49.941 -31.341 60.944 1.00 30.31 292 SER A N 1
ATOM 2447 C CA . SER A 1 292 ? -50.189 -29.943 60.564 1.00 30.31 292 SER A CA 1
ATOM 2448 C C . SER A 1 292 ? -49.209 -28.833 60.994 1.00 30.31 292 SER A C 1
ATOM 2450 O O . SER A 1 292 ? -48.861 -28.640 62.153 1.00 30.31 292 SER A O 1
ATOM 2452 N N . ASP A 1 293 ? -48.876 -28.068 59.951 1.00 31.48 293 ASP A N 1
ATOM 2453 C CA . ASP A 1 293 ? -48.673 -26.623 59.893 1.00 31.48 293 ASP A CA 1
ATOM 2454 C C . ASP A 1 293 ? -47.323 -26.015 60.288 1.00 31.48 293 ASP A C 1
ATOM 2456 O O . ASP A 1 293 ? -47.070 -25.568 61.408 1.00 31.48 293 ASP A O 1
ATOM 2460 N N . GLN A 1 294 ? -46.507 -25.808 59.248 1.00 32.50 294 GLN A N 1
ATOM 2461 C CA . GLN A 1 294 ? -45.508 -24.747 59.202 1.00 32.50 294 GLN A CA 1
ATOM 2462 C C . GLN A 1 294 ? -45.872 -23.687 58.153 1.00 32.50 294 GLN A C 1
ATOM 2464 O O . GLN A 1 294 ? -45.633 -23.823 56.962 1.00 32.50 294 GLN A O 1
ATOM 2469 N N . LYS A 1 295 ? -46.448 -22.611 58.698 1.00 33.75 295 LYS A N 1
ATOM 2470 C CA . LYS A 1 295 ? -46.002 -21.213 58.587 1.00 33.75 295 LYS A CA 1
ATOM 2471 C C . LYS A 1 295 ? -45.865 -20.587 57.191 1.00 33.75 295 LYS A C 1
ATOM 2473 O O . LYS A 1 295 ? -44.874 -20.744 56.490 1.00 33.75 295 LYS A O 1
ATOM 2478 N N . LYS A 1 296 ? -46.836 -19.700 56.950 1.00 33.09 296 LYS A N 1
ATOM 2479 C CA . LYS A 1 296 ? -46.756 -18.434 56.210 1.00 33.09 296 LYS A CA 1
ATOM 2480 C C . LYS A 1 296 ? -45.368 -17.776 56.218 1.00 33.09 296 LYS A C 1
ATOM 2482 O O . LYS A 1 296 ? -44.819 -17.500 57.285 1.00 33.09 296 LYS A O 1
ATOM 2487 N N . VAL A 1 297 ? -44.940 -17.377 55.023 1.00 32.72 297 VAL A N 1
ATOM 2488 C CA . VAL A 1 297 ? -44.217 -16.128 54.762 1.00 32.72 297 VAL A CA 1
ATOM 2489 C C . VAL A 1 297 ? -44.984 -15.427 53.639 1.00 32.72 297 VAL A C 1
ATOM 2491 O O . VAL A 1 297 ? -45.173 -15.995 52.565 1.00 32.72 297 VAL A O 1
ATOM 2494 N N . ASP A 1 298 ? -45.506 -14.238 53.925 1.00 30.44 298 ASP A N 1
ATOM 2495 C CA . ASP A 1 298 ? -46.249 -13.401 52.983 1.00 30.44 298 ASP A CA 1
ATOM 2496 C C . ASP A 1 298 ? -45.282 -12.699 52.007 1.00 30.44 298 ASP A C 1
ATOM 2498 O O . ASP A 1 298 ? -44.279 -12.153 52.457 1.00 30.44 298 ASP A O 1
ATOM 2502 N N . PHE A 1 299 ? -45.580 -12.684 50.696 1.00 31.14 299 PHE A N 1
ATOM 2503 C CA . PHE A 1 299 ? -45.997 -11.470 49.959 1.00 31.14 299 PHE A CA 1
ATOM 2504 C C . PHE A 1 299 ? -46.273 -11.737 48.449 1.00 31.14 299 PHE A C 1
ATOM 2506 O O . PHE A 1 299 ? -45.369 -11.863 47.637 1.00 31.14 299 PHE A O 1
ATOM 2513 N N . ILE A 1 300 ? -47.576 -11.788 48.125 1.00 33.91 300 ILE A N 1
ATOM 2514 C CA . ILE A 1 300 ? -48.316 -11.166 46.998 1.00 33.91 300 ILE A CA 1
ATOM 2515 C C . ILE A 1 300 ? -48.022 -11.554 45.517 1.00 33.91 300 ILE A C 1
ATOM 2517 O O . ILE A 1 300 ? -47.014 -11.190 44.932 1.00 33.91 300 ILE A O 1
ATOM 2521 N N . GLN A 1 301 ? -49.080 -12.125 44.899 1.00 38.62 301 GLN A N 1
ATOM 2522 C CA . GLN A 1 301 ? -49.415 -12.301 43.462 1.00 38.62 301 GLN A CA 1
ATOM 2523 C C . GLN A 1 301 ? -48.807 -13.484 42.671 1.00 38.62 301 GLN A C 1
ATOM 2525 O O . GLN A 1 301 ? -48.126 -13.294 41.675 1.00 38.62 301 GLN A O 1
ATOM 2530 N N . ALA A 1 302 ? -49.190 -14.725 43.011 1.00 39.03 302 ALA A N 1
ATOM 2531 C CA . ALA A 1 302 ? -48.927 -15.911 42.169 1.00 39.03 302 ALA A CA 1
ATOM 2532 C C . ALA A 1 302 ? -50.114 -16.901 42.045 1.00 39.03 302 ALA A C 1
ATOM 2534 O O . ALA A 1 302 ? -49.906 -18.085 41.803 1.00 39.03 302 ALA A O 1
ATOM 2535 N N . ASN A 1 303 ? -51.364 -16.440 42.201 1.00 44.69 303 ASN A N 1
ATOM 2536 C CA . ASN A 1 303 ? -52.546 -17.323 42.242 1.00 44.69 303 ASN A CA 1
ATOM 2537 C C . ASN A 1 303 ? -53.547 -17.151 41.079 1.00 44.69 303 ASN A C 1
ATOM 2539 O O . ASN A 1 303 ? -54.663 -17.658 41.176 1.00 44.69 303 ASN A O 1
ATOM 2543 N N . SER A 1 304 ? -53.203 -16.473 39.974 1.00 62.06 304 SER A N 1
ATOM 2544 C CA . SER A 1 304 ? -54.057 -16.553 38.777 1.00 62.06 304 SER A CA 1
ATOM 2545 C C . SER A 1 304 ? -53.804 -17.883 38.056 1.00 62.06 304 SER A C 1
ATOM 2547 O O . SER A 1 304 ? -52.658 -18.280 37.833 1.00 62.06 304 SER A O 1
ATOM 2549 N N . SER A 1 305 ? -54.876 -18.592 37.685 1.00 75.19 305 SER A N 1
ATOM 2550 C CA . SER A 1 305 ? -54.811 -19.853 36.928 1.00 75.19 305 SER A CA 1
ATOM 2551 C C . SER A 1 305 ? -54.004 -19.728 35.632 1.00 75.19 305 SER A C 1
ATOM 2553 O O . SER A 1 305 ? -53.401 -20.700 35.179 1.00 75.19 305 SER A O 1
ATOM 2555 N N . ASP A 1 306 ? -53.956 -18.521 35.068 1.00 76.31 306 ASP A N 1
ATOM 2556 C CA . ASP A 1 306 ? -53.242 -18.216 33.832 1.00 76.31 306 ASP A CA 1
ATOM 2557 C C . ASP A 1 306 ? -51.731 -18.038 34.038 1.00 76.31 306 ASP A C 1
ATOM 2559 O O . ASP A 1 306 ? -50.953 -18.490 33.201 1.00 76.31 306 ASP A O 1
ATOM 2563 N N . TYR A 1 307 ? -51.286 -17.487 35.176 1.00 79.25 307 TYR A N 1
ATOM 2564 C CA . TYR A 1 307 ? -49.858 -17.423 35.523 1.00 79.25 307 TYR A CA 1
ATOM 2565 C C . TYR A 1 307 ? -49.257 -18.828 35.662 1.00 79.25 307 TYR A C 1
ATOM 2567 O O . TYR A 1 307 ? -48.191 -19.133 35.125 1.00 79.25 307 TYR A O 1
ATOM 2575 N N . LEU A 1 308 ? -49.997 -19.735 36.307 1.00 81.56 308 LEU A N 1
ATOM 2576 C CA . LEU A 1 308 ? -49.604 -21.141 36.407 1.00 81.56 308 LEU A CA 1
ATOM 2577 C C . LEU A 1 308 ? -49.575 -21.828 35.031 1.00 81.56 308 LEU A C 1
ATOM 2579 O O . LEU A 1 308 ? -48.764 -22.728 34.805 1.00 81.56 308 LEU A O 1
ATOM 2583 N N . ARG A 1 309 ? -50.445 -21.404 34.105 1.00 84.69 309 ARG A N 1
ATOM 2584 C CA . ARG A 1 309 ? -50.481 -21.913 32.731 1.00 84.69 309 ARG A CA 1
ATOM 2585 C C . ARG A 1 309 ? -49.256 -21.465 31.931 1.00 84.69 309 ARG A C 1
ATOM 2587 O O . ARG A 1 309 ? -48.664 -22.317 31.274 1.00 84.69 309 ARG A O 1
ATOM 2594 N N . TYR A 1 310 ? -48.825 -20.206 32.058 1.00 87.38 310 TYR A N 1
ATOM 2595 C CA . TYR A 1 310 ? -47.561 -19.739 31.474 1.00 87.38 310 TYR A CA 1
ATOM 2596 C C . TYR A 1 310 ? -46.369 -20.552 31.960 1.00 87.38 310 TYR A C 1
ATOM 2598 O O . TYR A 1 310 ? -45.643 -21.104 31.139 1.00 87.38 310 TYR A O 1
ATOM 2606 N N . ASN A 1 311 ? -46.215 -20.706 33.278 1.00 84.75 311 ASN A N 1
ATOM 2607 C CA . ASN A 1 311 ? -45.100 -21.465 33.847 1.00 84.75 311 ASN A CA 1
ATOM 2608 C C . ASN A 1 311 ? -45.065 -22.908 33.330 1.00 84.75 311 ASN A C 1
ATOM 2610 O O . ASN A 1 311 ? -44.005 -23.402 32.962 1.00 84.75 311 ASN A O 1
ATOM 2614 N N . LYS A 1 312 ? -46.218 -23.584 33.225 1.00 86.31 312 LYS A N 1
ATOM 2615 C CA . LYS A 1 312 ? -46.277 -24.941 32.655 1.00 86.31 312 LYS A CA 1
ATOM 2616 C C . LYS A 1 312 ? -45.844 -24.977 31.187 1.00 86.31 312 LYS A C 1
ATOM 2618 O O . LYS A 1 312 ? -45.081 -25.865 30.817 1.00 86.31 312 LYS A O 1
ATOM 2623 N N . MET A 1 313 ? -46.312 -24.032 30.371 1.00 86.31 313 MET A N 1
ATOM 2624 C CA . MET A 1 313 ? -45.974 -23.973 28.945 1.00 86.31 313 MET A CA 1
ATOM 2625 C C . MET A 1 313 ? -44.500 -23.619 28.720 1.00 86.31 313 MET A C 1
ATOM 2627 O O . MET A 1 313 ? -43.840 -24.265 27.911 1.00 86.31 313 MET A O 1
ATOM 2631 N N . PHE A 1 314 ? -43.958 -22.653 29.465 1.00 90.88 314 PHE A N 1
ATOM 2632 C CA . PHE A 1 314 ? -42.543 -22.287 29.396 1.00 90.88 314 PHE A CA 1
ATOM 2633 C C . PHE A 1 314 ? -41.639 -23.404 29.914 1.00 90.88 314 PHE A C 1
ATOM 2635 O O . PHE A 1 314 ? -40.620 -23.691 29.293 1.00 90.88 314 PHE A O 1
ATOM 2642 N N . GLU A 1 315 ? -42.014 -24.081 31.005 1.00 86.38 315 GLU A N 1
ATOM 2643 C CA . GLU A 1 315 ? -41.254 -25.227 31.504 1.00 86.38 315 GLU A CA 1
ATOM 2644 C C . GLU A 1 315 ? -41.208 -26.365 30.486 1.00 86.38 315 GLU A C 1
ATOM 2646 O O . GLU A 1 315 ? -40.152 -26.963 30.306 1.00 86.38 315 GLU A O 1
ATOM 2651 N N . GLN A 1 316 ? -42.326 -26.669 29.821 1.00 85.56 316 GLN A N 1
ATOM 2652 C CA . GLN A 1 316 ? -42.362 -27.682 28.766 1.00 85.56 316 GLN A CA 1
ATOM 2653 C C . GLN A 1 316 ? -41.496 -27.262 27.574 1.00 85.56 316 GLN A C 1
ATOM 2655 O O . GLN A 1 316 ? -40.616 -28.020 27.170 1.00 85.56 316 GLN A O 1
ATOM 2660 N N . ALA A 1 317 ? -41.676 -26.036 27.078 1.00 85.38 317 ALA A N 1
ATOM 2661 C CA . ALA A 1 317 ? -40.906 -25.505 25.959 1.00 85.38 317 ALA A CA 1
ATOM 2662 C C . ALA A 1 317 ? -39.394 -25.532 26.230 1.00 85.38 317 ALA A C 1
ATOM 2664 O O . ALA A 1 317 ? -38.625 -25.994 25.394 1.00 85.38 317 ALA A O 1
ATOM 2665 N N . LEU A 1 318 ? -38.957 -25.089 27.412 1.00 85.81 318 LEU A N 1
ATOM 2666 C CA . LEU A 1 318 ? -37.538 -24.985 27.758 1.00 85.81 318 LEU A CA 1
ATOM 2667 C C . LEU A 1 318 ? -36.906 -26.326 28.159 1.00 85.81 318 LEU A C 1
ATOM 2669 O O . LEU A 1 318 ? -35.728 -26.532 27.880 1.00 85.81 318 LEU A O 1
ATOM 2673 N N . LYS A 1 319 ? -37.655 -27.257 28.772 1.00 82.44 319 LYS A N 1
ATOM 2674 C CA . LYS A 1 319 ? -37.136 -28.601 29.103 1.00 82.44 319 LYS A CA 1
ATOM 2675 C C . LYS A 1 319 ? -36.970 -29.481 27.870 1.00 82.44 319 LYS A C 1
ATOM 2677 O O . LYS A 1 319 ? -35.995 -30.221 27.792 1.00 82.44 319 LYS A O 1
ATOM 2682 N N . PHE A 1 320 ? -37.905 -29.404 26.925 1.00 80.62 320 PHE A N 1
ATOM 2683 C CA . PHE A 1 320 ? -37.866 -30.210 25.702 1.00 80.62 320 PHE A CA 1
ATOM 2684 C C . PHE A 1 320 ? -37.228 -29.470 24.518 1.00 80.62 320 PHE A C 1
ATOM 2686 O O . PHE A 1 320 ? -36.961 -30.084 23.496 1.00 80.62 320 PHE A O 1
ATOM 2693 N N . SER A 1 321 ? -36.915 -28.176 24.675 1.00 79.88 321 SER A N 1
ATOM 2694 C CA . SER A 1 321 ? -36.374 -27.299 23.624 1.00 79.88 321 SER A CA 1
ATOM 2695 C C . SER A 1 321 ? -37.205 -27.287 22.334 1.00 79.88 321 SER A C 1
ATOM 2697 O O . SER A 1 321 ? -36.673 -27.143 21.233 1.00 79.88 321 SER A O 1
ATOM 2699 N N . GLU A 1 322 ? -38.522 -27.430 22.474 1.00 76.56 322 GLU A N 1
ATOM 2700 C CA . GLU A 1 322 ? -39.477 -27.475 21.372 1.00 76.56 322 GLU A CA 1
ATOM 2701 C C . GLU A 1 322 ? -40.559 -26.409 21.578 1.00 76.56 322 GLU A C 1
ATOM 2703 O O . GLU A 1 322 ? -41.342 -26.451 22.527 1.00 76.56 322 GLU A O 1
ATOM 2708 N N . ILE A 1 323 ? -40.612 -25.446 20.656 1.00 83.38 323 ILE A N 1
ATOM 2709 C CA . ILE A 1 323 ? -41.739 -24.524 20.483 1.00 83.38 323 ILE A CA 1
ATOM 2710 C C . ILE A 1 323 ? -42.291 -24.757 19.086 1.00 83.38 323 ILE A C 1
ATOM 2712 O O . ILE A 1 323 ? -41.655 -24.394 18.093 1.00 83.38 323 ILE A O 1
ATOM 2716 N N . ASN A 1 324 ? -43.464 -25.381 19.035 1.00 84.62 324 ASN A N 1
ATOM 2717 C CA . ASN A 1 324 ? -44.235 -25.578 17.816 1.00 84.62 324 ASN A CA 1
ATOM 2718 C C . ASN A 1 324 ? -45.307 -24.483 17.666 1.00 84.62 324 ASN A C 1
ATOM 2720 O O . ASN A 1 324 ? -45.642 -23.775 18.620 1.00 84.62 324 ASN A O 1
ATOM 2724 N N . ASP A 1 325 ? -45.874 -24.365 16.467 1.00 81.38 325 ASP A N 1
ATOM 2725 C CA . ASP A 1 325 ? -46.859 -23.325 16.142 1.00 81.38 325 ASP A CA 1
ATOM 2726 C C . ASP A 1 325 ? -48.124 -23.390 17.010 1.00 81.38 325 ASP A C 1
ATOM 2728 O O . ASP A 1 325 ? -48.803 -22.382 17.211 1.00 81.38 325 ASP A O 1
ATOM 2732 N N . GLU A 1 326 ? -48.459 -24.564 17.548 1.00 84.12 326 GLU A N 1
ATOM 2733 C CA . GLU A 1 326 ? -49.603 -24.735 18.440 1.00 84.12 326 GLU A CA 1
ATOM 2734 C C . GLU A 1 326 ? -49.354 -24.085 19.809 1.00 84.12 326 GLU A C 1
ATOM 2736 O O . GLU A 1 326 ? -50.206 -23.336 20.295 1.00 84.12 326 GLU A O 1
ATOM 2741 N N . ILE A 1 327 ? -48.169 -24.288 20.395 1.00 85.25 327 ILE A N 1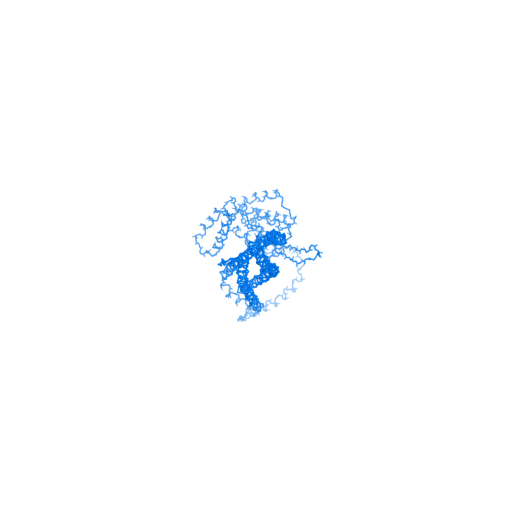
ATOM 2742 C CA . ILE A 1 327 ? -47.740 -23.621 21.633 1.00 85.25 327 ILE A CA 1
ATOM 2743 C C . ILE A 1 327 ? -47.685 -22.106 21.421 1.00 85.25 327 ILE A C 1
ATOM 2745 O O . ILE A 1 327 ? -48.193 -21.364 22.262 1.00 85.25 327 ILE A O 1
ATOM 2749 N N . ILE A 1 328 ? -47.152 -21.643 20.283 1.00 86.50 328 ILE A N 1
ATOM 2750 C CA . ILE A 1 328 ? -47.114 -20.212 19.934 1.00 86.50 328 ILE A CA 1
ATOM 2751 C C . ILE A 1 328 ? -48.534 -19.634 19.903 1.00 86.50 328 ILE A C 1
ATOM 2753 O O . ILE A 1 328 ? -48.815 -18.651 20.589 1.00 86.50 328 ILE A O 1
ATOM 2757 N N . LYS A 1 329 ? -49.466 -20.269 19.180 1.00 86.81 329 LYS A N 1
ATOM 2758 C CA . LYS A 1 329 ? -50.870 -19.824 19.115 1.00 86.81 329 LYS A CA 1
ATOM 2759 C C . LYS A 1 329 ? -51.530 -19.796 20.491 1.00 86.81 329 LYS A C 1
ATOM 2761 O O . LYS A 1 329 ? -52.281 -18.870 20.796 1.00 86.81 329 LYS A O 1
ATOM 2766 N N . GLN A 1 330 ? -51.266 -20.791 21.334 1.00 86.75 330 GLN A N 1
ATOM 2767 C CA . GLN A 1 330 ? -51.800 -20.827 22.694 1.00 86.75 330 GLN A CA 1
ATOM 2768 C C . GLN A 1 330 ? -51.225 -19.708 23.573 1.00 86.75 330 GLN A C 1
ATOM 2770 O O . GLN A 1 330 ? -51.989 -19.087 24.310 1.00 86.75 330 GLN A O 1
ATOM 2775 N N . LEU A 1 331 ? -49.926 -19.412 23.466 1.00 88.69 331 LEU A N 1
ATOM 2776 C CA . LEU A 1 331 ? -49.279 -18.307 24.181 1.00 88.69 331 LEU A CA 1
ATOM 2777 C C . LEU A 1 331 ? -49.809 -16.946 23.722 1.00 88.69 331 LEU A C 1
ATOM 2779 O O . LEU A 1 331 ? -50.137 -16.120 24.570 1.00 88.69 331 LEU A O 1
ATOM 2783 N N . ILE A 1 332 ? -49.984 -16.741 22.413 1.00 88.12 332 ILE A N 1
ATOM 2784 C CA . ILE A 1 332 ? -50.580 -15.517 21.851 1.00 88.12 332 ILE A CA 1
ATOM 2785 C C . ILE A 1 332 ? -52.018 -15.331 22.364 1.00 88.12 332 ILE A C 1
ATOM 2787 O O . ILE A 1 332 ? -52.398 -14.255 22.826 1.00 88.12 332 ILE A O 1
ATOM 2791 N N . ASN A 1 333 ? -52.825 -16.393 22.358 1.00 86.25 333 ASN A N 1
ATOM 2792 C CA . ASN A 1 333 ? -54.189 -16.334 22.888 1.00 86.25 333 ASN A CA 1
ATOM 2793 C C . ASN A 1 333 ? -54.224 -16.079 24.403 1.00 86.25 333 ASN A C 1
ATOM 2795 O O . ASN A 1 333 ? -55.171 -15.472 24.904 1.00 86.25 333 ASN A O 1
ATOM 2799 N N . LEU A 1 334 ? -53.231 -16.572 25.147 1.00 87.81 334 LEU A N 1
ATOM 2800 C CA . LEU A 1 334 ? -53.140 -16.370 26.590 1.00 87.81 334 LEU A CA 1
ATOM 2801 C C . LEU A 1 334 ? -52.695 -14.938 26.917 1.00 87.81 334 LEU A C 1
ATOM 2803 O O . LEU A 1 334 ? -53.279 -14.320 27.809 1.00 87.81 334 LEU A O 1
ATOM 2807 N N . ILE A 1 335 ? -51.745 -14.368 26.164 1.00 90.00 335 ILE A N 1
ATOM 2808 C CA . ILE A 1 335 ? -51.255 -12.996 26.388 1.00 90.00 335 ILE A CA 1
ATOM 2809 C C . ILE A 1 335 ? -52.298 -11.946 26.035 1.00 90.00 335 ILE A C 1
ATOM 2811 O O . ILE A 1 335 ? -52.420 -10.965 26.754 1.00 90.00 335 ILE A O 1
ATOM 2815 N N . GLN A 1 336 ? -53.151 -12.212 25.045 1.00 86.88 336 GLN A N 1
ATOM 2816 C CA . GLN A 1 336 ? -54.312 -11.367 24.743 1.00 86.88 336 GLN A CA 1
ATOM 2817 C C . GLN A 1 336 ? -55.366 -11.345 25.864 1.00 86.88 336 GLN A C 1
ATOM 2819 O O . GLN A 1 336 ? -56.115 -10.380 25.987 1.00 86.88 336 GLN A O 1
ATOM 2824 N N . LYS A 1 337 ? -55.454 -12.407 26.676 1.00 84.56 337 LYS A N 1
ATOM 2825 C CA . LYS A 1 337 ? -56.416 -12.523 27.790 1.00 84.56 337 LYS A CA 1
ATOM 2826 C C . LYS A 1 337 ? -55.847 -12.068 29.132 1.00 84.56 337 LYS A C 1
ATOM 2828 O O . LYS A 1 337 ? -56.590 -11.941 30.101 1.00 84.56 337 LYS A O 1
ATOM 2833 N N . THR A 1 338 ? -54.538 -11.858 29.201 1.00 86.06 338 THR A N 1
ATOM 2834 C CA . THR A 1 338 ? -53.808 -11.540 30.431 1.00 86.06 338 THR A CA 1
ATOM 2835 C C . THR A 1 338 ? -53.028 -10.239 30.258 1.00 86.06 338 THR A C 1
ATOM 2837 O O . THR A 1 338 ? -53.081 -9.588 29.219 1.00 86.06 338 THR A O 1
ATOM 2840 N N . LYS A 1 339 ? -52.321 -9.797 31.301 1.00 86.44 339 LYS A N 1
ATOM 2841 C CA . LYS A 1 339 ? -51.412 -8.649 31.176 1.00 86.44 339 LYS A CA 1
ATOM 2842 C C . LYS A 1 339 ? -50.059 -9.144 30.674 1.00 86.44 339 LYS A C 1
ATOM 2844 O O . LYS A 1 339 ? -49.548 -10.124 31.209 1.00 86.44 339 LYS A O 1
ATOM 2849 N N . ALA A 1 340 ? -49.427 -8.410 29.756 1.00 87.69 340 ALA A N 1
ATOM 2850 C CA . ALA A 1 340 ? -48.062 -8.696 29.296 1.00 87.69 340 ALA A CA 1
ATOM 2851 C C . ALA A 1 340 ? -47.054 -8.830 30.458 1.00 87.69 340 ALA A C 1
ATOM 2853 O O . ALA A 1 340 ? -46.118 -9.620 30.378 1.00 87.69 340 ALA A O 1
ATOM 2854 N N . GLN A 1 341 ? -47.291 -8.132 31.577 1.00 88.44 341 GLN A N 1
ATOM 2855 C CA . GLN A 1 341 ? -46.471 -8.252 32.785 1.00 88.44 341 GLN A CA 1
ATOM 2856 C C . GLN A 1 341 ? -46.484 -9.678 33.354 1.00 88.44 341 GLN A C 1
ATOM 2858 O O . GLN A 1 341 ? -45.442 -10.192 33.732 1.00 88.44 341 GLN A O 1
ATOM 2863 N N . GLN A 1 342 ? -47.634 -10.360 33.342 1.00 89.06 342 GLN A N 1
ATOM 2864 C CA . GLN A 1 342 ? -47.744 -11.732 33.851 1.00 89.06 342 GLN A CA 1
ATOM 2865 C C . GLN A 1 342 ? -46.980 -12.730 32.978 1.00 89.06 342 GLN A C 1
ATOM 2867 O O . GLN A 1 342 ? -46.401 -13.674 33.509 1.00 89.06 342 GLN A O 1
ATOM 2872 N N . TYR A 1 343 ? -46.954 -12.510 31.659 1.00 93.19 343 TYR A N 1
ATOM 2873 C CA . TYR A 1 343 ? -46.115 -13.287 30.744 1.00 93.19 343 TYR A CA 1
ATOM 2874 C C . TYR A 1 343 ? -44.638 -13.094 31.095 1.00 93.19 343 TYR A C 1
ATOM 2876 O O . TYR A 1 343 ? -43.902 -14.065 31.256 1.00 93.19 343 TYR A O 1
ATOM 2884 N N . PHE A 1 344 ? -44.215 -11.837 31.240 1.00 92.31 344 PHE A N 1
ATOM 2885 C CA . PHE A 1 344 ? -42.834 -11.487 31.551 1.00 92.31 344 PHE A CA 1
ATOM 2886 C C . PHE A 1 344 ? -42.372 -12.068 32.896 1.00 92.31 344 PHE A C 1
ATOM 2888 O O . PHE A 1 344 ? -41.331 -12.720 32.960 1.00 92.31 344 PHE A O 1
ATOM 2895 N N . ASP A 1 345 ? -43.178 -11.923 33.948 1.00 88.88 345 ASP A N 1
ATOM 2896 C CA . ASP A 1 345 ? -42.864 -12.442 35.282 1.00 88.88 345 ASP A CA 1
ATOM 2897 C C . ASP A 1 345 ? -42.791 -13.979 35.294 1.00 88.88 345 ASP A C 1
ATOM 2899 O O . ASP A 1 345 ? -41.918 -14.563 35.941 1.00 88.88 345 ASP A O 1
ATOM 2903 N N . ALA A 1 346 ? -43.682 -14.655 34.558 1.00 89.25 346 ALA A N 1
ATOM 2904 C CA . ALA A 1 346 ? -43.651 -16.110 34.407 1.00 89.25 346 ALA A CA 1
ATOM 2905 C C . ALA A 1 346 ? -42.416 -16.575 33.617 1.00 89.25 346 ALA A C 1
ATOM 2907 O O . ALA A 1 346 ? -41.795 -17.585 33.959 1.00 89.25 346 ALA A O 1
ATOM 2908 N N . PHE A 1 347 ? -42.015 -15.821 32.590 1.00 92.19 347 PHE A N 1
ATOM 2909 C CA . PHE A 1 347 ? -40.825 -16.109 31.791 1.00 92.19 347 PHE A CA 1
ATOM 2910 C C . PHE A 1 347 ? -39.547 -16.029 32.639 1.00 92.19 347 PHE A C 1
ATOM 2912 O O . PHE A 1 347 ? -38.772 -16.988 32.662 1.00 92.19 347 PHE A O 1
ATOM 2919 N N . ILE A 1 348 ? -39.367 -14.949 33.410 1.00 89.81 348 ILE A N 1
ATOM 2920 C CA . ILE A 1 348 ? -38.227 -14.806 34.334 1.00 89.81 348 ILE A CA 1
ATOM 2921 C C . ILE A 1 348 ? -38.220 -15.933 35.365 1.00 89.81 348 ILE A C 1
ATOM 2923 O O . ILE A 1 348 ? -37.195 -16.593 35.547 1.00 89.81 348 ILE A O 1
ATOM 2927 N N . SER A 1 349 ? -39.361 -16.166 36.023 1.00 88.00 349 SER A N 1
ATOM 2928 C CA . SER A 1 349 ? -39.482 -17.188 37.066 1.00 88.00 349 SER A CA 1
ATOM 2929 C C . SER A 1 349 ? -39.115 -18.575 36.536 1.00 88.00 349 SER A C 1
ATOM 2931 O O . SER A 1 349 ? -38.387 -19.326 37.188 1.00 88.00 349 SER A O 1
ATOM 2933 N N . THR A 1 350 ? -39.550 -18.896 35.315 1.00 89.19 350 THR A N 1
ATOM 2934 C CA . THR A 1 350 ? -39.243 -20.179 34.680 1.00 89.19 350 THR A CA 1
ATOM 2935 C C . THR A 1 350 ? -37.754 -20.315 34.362 1.00 89.19 350 THR A C 1
ATOM 2937 O O . THR A 1 350 ? -37.170 -21.362 34.646 1.00 89.19 350 THR A O 1
ATOM 2940 N N . ILE A 1 351 ? -37.113 -19.269 33.831 1.00 88.94 351 ILE A N 1
ATOM 2941 C CA . ILE A 1 351 ? -35.667 -19.272 33.556 1.00 88.94 351 ILE A CA 1
ATOM 2942 C C . ILE A 1 351 ? -34.881 -19.482 34.852 1.00 88.94 351 ILE A C 1
ATOM 2944 O O . ILE A 1 351 ? -34.066 -20.399 34.915 1.00 88.94 351 ILE A O 1
ATOM 2948 N N . GLN A 1 352 ? -35.173 -18.705 35.899 1.00 87.44 352 GLN A N 1
ATOM 2949 C CA . GLN A 1 352 ? -34.512 -18.816 37.207 1.00 87.44 352 GLN A CA 1
ATOM 2950 C C . GLN A 1 352 ? -34.668 -20.210 37.826 1.00 87.44 352 GLN A C 1
ATOM 2952 O O . GLN A 1 352 ? -33.734 -20.745 38.430 1.00 87.44 352 GLN A O 1
ATOM 2957 N N . LYS A 1 353 ? -35.848 -20.816 37.660 1.00 85.69 353 LYS A N 1
ATOM 2958 C CA . LYS A 1 353 ? -36.147 -22.160 38.155 1.00 85.69 353 LYS A CA 1
ATOM 2959 C C . LYS A 1 353 ? -35.381 -23.243 37.394 1.00 85.69 353 LYS A C 1
ATOM 2961 O O . LYS A 1 353 ? -34.879 -24.171 38.022 1.00 85.69 353 LYS A O 1
ATOM 2966 N N . ILE A 1 354 ? -35.294 -23.148 36.066 1.00 83.56 354 ILE A N 1
ATOM 2967 C CA . ILE A 1 354 ? -34.637 -24.162 35.223 1.00 83.56 354 ILE A CA 1
ATOM 2968 C C . ILE A 1 354 ? -33.115 -24.119 35.372 1.00 83.56 354 ILE A C 1
ATOM 2970 O O . ILE A 1 354 ? -32.481 -25.171 35.391 1.00 83.56 354 ILE A O 1
ATOM 2974 N N . THR A 1 355 ? -32.522 -22.936 35.525 1.00 80.56 355 THR A N 1
ATOM 2975 C CA . THR A 1 355 ? -31.066 -22.796 35.684 1.00 80.56 355 THR A CA 1
ATOM 2976 C C . THR A 1 355 ? -30.572 -23.064 37.107 1.00 80.56 355 THR A C 1
ATOM 2978 O O . THR A 1 355 ? -29.365 -23.049 37.342 1.00 80.56 355 THR A O 1
ATOM 2981 N N . GLY A 1 356 ? -31.472 -23.315 38.066 1.00 67.12 356 GLY A N 1
ATOM 2982 C CA . GLY A 1 356 ? -31.116 -23.671 39.443 1.00 67.12 356 GLY A CA 1
ATOM 2983 C C . GLY A 1 356 ? -30.412 -22.558 40.226 1.00 67.12 356 GLY A C 1
ATOM 2984 O O . GLY A 1 356 ? -29.778 -22.840 41.241 1.00 67.12 356 GLY A O 1
ATOM 2985 N N . GLN A 1 357 ? -30.512 -21.301 39.781 1.00 60.91 357 GLN A N 1
ATOM 2986 C CA . GLN A 1 357 ? -29.877 -20.149 40.425 1.00 60.91 357 GLN A CA 1
ATOM 2987 C C . GLN A 1 357 ? -30.929 -19.160 40.939 1.00 60.91 357 GLN A C 1
ATOM 2989 O O . GLN A 1 357 ? -31.164 -18.129 40.312 1.00 60.91 357 GLN A O 1
ATOM 2994 N N . PRO A 1 358 ? -31.561 -19.434 42.093 1.00 49.62 358 PRO A N 1
ATOM 2995 C CA . PRO A 1 358 ? -32.593 -18.552 42.610 1.00 49.62 358 PRO A CA 1
ATOM 2996 C C . PRO A 1 358 ? -32.060 -17.211 43.132 1.00 49.62 358 PRO A C 1
ATOM 2998 O O . PRO A 1 358 ? -32.884 -16.333 43.323 1.00 49.62 358 PRO A O 1
ATOM 3001 N N . ASN A 1 359 ? -30.748 -17.023 43.379 1.00 49.59 359 ASN A N 1
ATOM 3002 C CA . ASN A 1 359 ? -30.269 -15.801 44.054 1.00 49.59 359 ASN A CA 1
ATOM 3003 C C . ASN A 1 359 ? -28.781 -15.392 43.901 1.00 49.59 359 ASN A C 1
ATOM 3005 O O . ASN A 1 359 ? -28.365 -14.513 44.652 1.00 49.59 359 ASN A O 1
ATOM 3009 N N . GLN A 1 360 ? -27.941 -15.975 43.021 1.00 47.22 360 GLN A N 1
ATOM 3010 C CA . GLN A 1 360 ? -26.483 -15.704 43.127 1.00 47.22 360 GLN A CA 1
ATOM 3011 C C . GLN A 1 360 ? -25.624 -15.413 41.885 1.00 47.22 360 GLN A C 1
ATOM 3013 O O . GLN A 1 360 ? -24.507 -14.952 42.092 1.00 47.22 360 GLN A O 1
ATOM 3018 N N . LYS A 1 361 ? -26.077 -15.513 40.631 1.00 54.12 361 LYS A N 1
ATOM 3019 C CA . LYS A 1 361 ? -25.381 -14.871 39.492 1.00 54.12 361 LYS A CA 1
ATOM 3020 C C . LYS A 1 361 ? -26.407 -14.457 38.439 1.00 54.12 361 LYS A C 1
ATOM 3022 O O . LYS A 1 361 ? -27.272 -15.243 38.076 1.00 54.12 361 LYS A O 1
ATOM 3027 N N . ASN A 1 362 ? -26.316 -13.221 37.947 1.00 68.06 362 ASN A N 1
ATOM 3028 C CA . ASN A 1 362 ? -27.212 -12.666 36.923 1.00 68.06 362 ASN A CA 1
ATOM 3029 C C . ASN A 1 362 ? -26.904 -13.220 35.519 1.00 68.06 362 ASN A C 1
ATOM 3031 O O . ASN A 1 362 ? -27.000 -12.484 34.553 1.00 68.06 362 ASN A O 1
ATOM 3035 N N . ASP A 1 363 ? -26.472 -14.472 35.386 1.00 82.69 363 ASP A N 1
ATOM 3036 C CA . ASP A 1 363 ? -25.942 -15.019 34.137 1.00 82.69 363 ASP A CA 1
ATOM 3037 C C . ASP A 1 363 ? -26.520 -16.430 33.910 1.00 82.69 363 ASP A C 1
ATOM 3039 O O . ASP A 1 363 ? -26.171 -17.387 34.600 1.00 82.69 363 ASP A O 1
ATOM 3043 N N . TYR A 1 364 ? -27.405 -16.556 32.924 1.00 87.12 364 TYR A N 1
ATOM 3044 C CA . TYR A 1 364 ? -28.169 -17.751 32.574 1.00 87.12 364 TYR A CA 1
ATOM 3045 C C . TYR A 1 364 ? -27.630 -18.378 31.280 1.00 87.12 364 TYR A C 1
ATOM 3047 O O . TYR A 1 364 ? -27.919 -17.908 30.178 1.00 87.12 364 TYR A O 1
ATOM 3055 N N . SER A 1 365 ? -26.854 -19.455 31.412 1.00 87.38 365 SER A N 1
ATOM 3056 C CA . SER A 1 365 ? -26.337 -20.220 30.270 1.00 87.38 365 SER A CA 1
ATOM 3057 C C . SER A 1 365 ? -27.351 -21.263 29.794 1.00 87.38 365 SER A C 1
ATOM 3059 O O . SER A 1 365 ? -27.874 -22.033 30.602 1.00 87.38 365 SER A O 1
ATOM 3061 N N . PHE A 1 366 ? -27.598 -21.316 28.485 1.00 88.50 366 PHE A N 1
ATOM 3062 C CA . PHE A 1 366 ? -28.446 -22.317 27.836 1.00 88.50 366 PHE A CA 1
ATOM 3063 C C . PHE A 1 366 ? -27.696 -23.060 26.726 1.00 88.50 366 PHE A C 1
ATOM 3065 O O . PHE A 1 366 ? -26.765 -22.541 26.105 1.00 88.50 366 PHE A O 1
ATOM 3072 N N . THR A 1 367 ? -28.159 -24.277 26.424 1.00 88.31 367 THR A N 1
ATOM 3073 C CA . THR A 1 367 ? -27.781 -24.987 25.194 1.00 88.31 367 THR A CA 1
ATOM 3074 C C . THR A 1 367 ? -28.225 -24.184 23.960 1.00 88.31 367 THR A C 1
ATOM 3076 O O . THR A 1 367 ? -29.144 -23.368 24.064 1.00 88.31 367 THR A O 1
ATOM 3079 N N . PRO A 1 368 ? -27.645 -24.407 22.764 1.00 87.44 368 PRO A N 1
ATOM 3080 C CA . PRO A 1 368 ? -28.072 -23.703 21.551 1.00 87.44 368 PRO A CA 1
ATOM 3081 C C . PRO A 1 368 ? -29.582 -23.806 21.266 1.00 87.44 368 PRO A C 1
ATOM 3083 O O . PRO A 1 368 ? -30.195 -22.820 20.859 1.00 87.44 368 PRO A O 1
ATOM 3086 N N . LEU A 1 369 ? -30.186 -24.967 21.539 1.00 86.62 369 LEU A N 1
ATOM 3087 C CA . LEU A 1 369 ? -31.625 -25.207 21.389 1.00 86.62 369 LEU A CA 1
ATOM 3088 C C . LEU A 1 369 ? -32.455 -24.487 22.471 1.00 86.62 369 LEU A C 1
ATOM 3090 O O . LEU A 1 369 ? -33.461 -23.844 22.160 1.00 86.62 369 LEU A O 1
ATOM 3094 N N . GLY A 1 370 ? -32.005 -24.508 23.730 1.00 89.19 370 GLY A N 1
ATOM 3095 C CA . GLY A 1 370 ? -32.639 -23.746 24.811 1.00 89.19 370 GLY A CA 1
ATOM 3096 C C . GLY A 1 370 ? -32.582 -22.235 24.562 1.00 89.19 370 GLY A C 1
ATOM 3097 O O . GLY A 1 370 ? -33.570 -21.533 24.757 1.00 89.19 370 GLY A O 1
ATOM 3098 N N . TYR A 1 371 ? -31.466 -21.740 24.024 1.00 92.06 371 TYR A N 1
ATOM 3099 C CA . TYR A 1 371 ? -31.305 -20.346 23.612 1.00 92.06 371 TYR A CA 1
ATOM 3100 C C . TYR A 1 371 ? -32.300 -19.952 22.513 1.00 92.06 371 TYR A C 1
ATOM 3102 O O . TYR A 1 371 ? -32.960 -18.922 22.629 1.00 92.06 371 TYR A O 1
ATOM 3110 N N . GLN A 1 372 ? -32.452 -20.774 21.466 1.00 91.19 372 GLN A N 1
ATOM 3111 C CA . GLN A 1 372 ? -33.446 -20.527 20.411 1.00 91.19 372 GLN A CA 1
ATOM 3112 C C . GLN A 1 372 ? -34.876 -20.519 20.963 1.00 91.19 372 GLN A C 1
ATOM 3114 O O . GLN A 1 372 ? -35.703 -19.718 20.535 1.00 91.19 372 GLN A O 1
ATOM 3119 N N . THR A 1 373 ? -35.159 -21.374 21.944 1.00 91.94 373 THR A N 1
ATOM 3120 C CA . THR A 1 373 ? -36.452 -21.410 22.635 1.00 91.94 373 THR A CA 1
ATOM 3121 C C . THR A 1 373 ? -36.698 -20.111 23.410 1.00 91.94 373 THR A C 1
ATOM 3123 O O . THR A 1 373 ? -37.749 -19.493 23.252 1.00 91.94 373 THR A O 1
ATOM 3126 N N . CYS A 1 374 ? -35.714 -19.635 24.182 1.00 92.81 374 CYS A N 1
ATOM 3127 C CA . CYS A 1 374 ? -35.778 -18.337 24.865 1.00 92.81 374 CYS A CA 1
ATOM 3128 C C . CYS A 1 374 ? -35.973 -17.169 23.888 1.00 92.81 374 CYS A C 1
ATOM 3130 O O . CYS A 1 374 ? -36.704 -16.229 24.205 1.00 92.81 374 CYS A O 1
ATOM 3132 N N . LEU A 1 375 ? -35.339 -17.233 22.713 1.00 93.88 375 LEU A N 1
ATOM 3133 C CA . LEU A 1 375 ? -35.459 -16.209 21.676 1.00 93.88 375 LEU A CA 1
ATOM 3134 C C . LEU A 1 375 ? -36.899 -16.135 21.175 1.00 93.88 375 LEU A C 1
ATOM 3136 O O . LEU A 1 375 ? -37.523 -15.087 21.305 1.00 93.88 375 LEU A O 1
ATOM 3140 N N . LYS A 1 376 ? -37.469 -17.270 20.759 1.00 93.69 376 LYS A N 1
ATOM 3141 C CA . LYS A 1 376 ? -38.864 -17.354 20.301 1.00 93.69 376 LYS A CA 1
ATOM 3142 C C . LYS A 1 376 ? -39.868 -16.897 21.361 1.00 93.69 376 LYS A C 1
ATOM 3144 O O . LYS A 1 376 ? -40.813 -16.182 21.051 1.00 93.69 376 LYS A O 1
ATOM 3149 N N . LEU A 1 377 ? -39.676 -17.278 22.629 1.00 94.00 377 LEU A N 1
ATOM 3150 C CA . LEU A 1 377 ? -40.552 -16.820 23.720 1.00 94.00 377 LEU A CA 1
ATOM 3151 C C . LEU A 1 377 ? -40.473 -15.308 23.941 1.00 94.00 377 LEU A C 1
ATOM 3153 O O . LEU A 1 377 ? -41.476 -14.695 24.311 1.00 94.00 377 LEU A O 1
ATOM 3157 N N . SER A 1 378 ? -39.297 -14.721 23.728 1.00 95.44 378 SER A N 1
ATOM 3158 C CA . SER A 1 378 ? -39.090 -13.277 23.829 1.00 95.44 378 SER A CA 1
ATOM 3159 C C . SER A 1 378 ? -39.718 -12.547 22.640 1.00 95.44 378 SER A C 1
ATOM 3161 O O . SER A 1 378 ? -40.395 -11.544 22.848 1.00 95.44 378 SER A O 1
ATOM 3163 N N . GLU A 1 379 ? -39.568 -13.076 21.423 1.00 94.88 379 GLU A N 1
ATOM 3164 C CA . GLU A 1 379 ? -40.194 -12.555 20.198 1.00 94.88 379 GLU A CA 1
ATOM 3165 C C . GLU A 1 379 ? -41.722 -12.503 20.330 1.00 94.88 379 GLU A C 1
ATOM 3167 O O . GLU A 1 379 ? -42.303 -11.450 20.108 1.00 94.88 379 GLU A O 1
ATOM 3172 N N . ILE A 1 380 ? -42.374 -13.553 20.849 1.00 94.50 380 ILE A N 1
ATOM 3173 C CA . ILE A 1 380 ? -43.837 -13.560 21.075 1.00 94.50 380 ILE A CA 1
ATOM 3174 C C . ILE A 1 380 ? -44.296 -12.384 21.955 1.00 94.50 380 ILE A C 1
ATOM 3176 O O . ILE A 1 380 ? -45.323 -11.755 21.685 1.00 94.50 380 ILE A O 1
ATOM 3180 N N . LEU A 1 381 ? -43.550 -12.081 23.024 1.00 94.81 381 LEU A N 1
ATOM 3181 C CA . LEU A 1 381 ? -43.864 -10.958 23.910 1.00 94.81 381 LEU A CA 1
ATOM 3182 C C . LEU A 1 381 ? -43.639 -9.614 23.204 1.00 94.81 381 LEU A C 1
ATOM 3184 O O . LEU A 1 381 ? -44.437 -8.690 23.371 1.00 94.81 381 LEU A O 1
ATOM 3188 N N . LEU A 1 382 ? -42.567 -9.499 22.420 1.00 94.69 382 LEU A N 1
ATOM 3189 C CA . LEU A 1 382 ? -42.240 -8.283 21.680 1.00 94.69 382 LEU A CA 1
ATOM 3190 C C . LEU A 1 382 ? -43.231 -8.019 20.546 1.00 94.69 382 LEU A C 1
ATOM 3192 O O . LEU A 1 382 ? -43.667 -6.879 20.405 1.00 94.69 382 LEU A O 1
ATOM 3196 N N . ASP A 1 383 ? -43.639 -9.044 19.803 1.00 94.75 383 ASP A N 1
ATOM 3197 C CA . ASP A 1 383 ? -44.681 -8.979 18.776 1.00 94.75 383 ASP A CA 1
ATOM 3198 C C . ASP A 1 383 ? -46.012 -8.524 19.365 1.00 94.75 383 ASP A C 1
ATOM 3200 O O . ASP A 1 383 ? -46.684 -7.655 18.806 1.00 94.75 383 ASP A O 1
ATOM 3204 N N . TYR A 1 384 ? -46.374 -9.048 20.539 1.00 94.38 384 TYR A N 1
ATOM 3205 C CA . TYR A 1 384 ? -47.566 -8.600 21.249 1.00 94.38 384 TYR A CA 1
ATOM 3206 C C . TYR A 1 384 ? -47.484 -7.114 21.626 1.00 94.38 384 TYR A C 1
ATOM 3208 O O . TYR A 1 384 ? -48.407 -6.353 21.330 1.00 94.38 384 TYR A O 1
ATOM 3216 N N . CYS A 1 385 ? -46.381 -6.673 22.239 1.00 91.94 385 CYS A N 1
ATOM 3217 C CA . CYS A 1 385 ? -46.178 -5.263 22.590 1.00 91.94 385 CYS A CA 1
ATOM 3218 C C . CYS A 1 385 ? -46.171 -4.356 21.348 1.00 91.94 385 CYS A C 1
ATOM 3220 O O . CYS A 1 385 ? -46.745 -3.266 21.380 1.00 91.94 385 CYS A O 1
ATOM 3222 N N . ASN A 1 386 ? -45.574 -4.822 20.247 1.00 92.50 386 ASN A N 1
ATOM 3223 C CA . ASN A 1 386 ? -45.533 -4.120 18.968 1.00 92.50 386 ASN A CA 1
ATOM 3224 C C . ASN A 1 386 ? -46.940 -3.932 18.388 1.00 92.50 386 ASN A C 1
ATOM 3226 O O . ASN A 1 386 ? -47.330 -2.817 18.055 1.00 92.50 386 ASN A O 1
ATOM 3230 N N . ALA A 1 387 ? -47.726 -5.009 18.330 1.00 91.69 387 ALA A N 1
ATOM 3231 C CA . ALA A 1 387 ? -49.081 -4.989 17.789 1.00 91.69 387 ALA A CA 1
ATOM 3232 C C . ALA A 1 387 ? -50.040 -4.134 18.632 1.00 91.69 387 ALA A C 1
ATOM 3234 O O . ALA A 1 387 ? -50.914 -3.463 18.086 1.00 91.69 387 ALA A O 1
ATOM 3235 N N . GLN A 1 388 ? -49.880 -4.142 19.958 1.00 89.56 388 GLN A N 1
ATOM 3236 C CA . GLN A 1 388 ? -50.720 -3.360 20.868 1.00 89.56 388 GLN A CA 1
ATOM 3237 C C . GLN A 1 388 ? -50.262 -1.905 21.028 1.00 89.56 388 GLN A C 1
ATOM 3239 O O . GLN A 1 388 ? -50.956 -1.147 21.698 1.00 89.56 388 GLN A O 1
ATOM 3244 N N . ASN A 1 389 ? -49.105 -1.518 20.472 1.00 87.50 389 ASN A N 1
ATOM 3245 C CA . ASN A 1 389 ? -48.460 -0.212 20.676 1.00 87.50 389 ASN A CA 1
ATOM 3246 C C . ASN A 1 389 ? -48.341 0.210 22.155 1.00 87.50 389 ASN A C 1
ATOM 3248 O O . ASN A 1 389 ? -48.259 1.392 22.459 1.00 87.50 389 ASN A O 1
ATOM 3252 N N . THR A 1 390 ? -48.308 -0.743 23.090 1.00 84.75 390 THR A N 1
ATOM 3253 C CA . THR A 1 390 ? -48.305 -0.485 24.539 1.00 84.75 390 THR A CA 1
ATOM 3254 C C . THR A 1 390 ? -47.239 -1.320 25.251 1.00 84.75 390 THR A C 1
ATOM 3256 O O . THR A 1 390 ? -46.612 -2.200 24.666 1.00 84.75 390 THR A O 1
ATOM 3259 N N . ASN A 1 391 ? -47.038 -1.067 26.550 1.00 89.19 391 ASN A N 1
ATOM 3260 C CA . ASN A 1 391 ? -46.106 -1.806 27.415 1.00 89.19 391 ASN A CA 1
ATOM 3261 C C . ASN A 1 391 ? -44.611 -1.622 27.090 1.00 89.19 391 ASN A C 1
ATOM 3263 O O . ASN A 1 391 ? -43.809 -2.531 27.301 1.00 89.19 391 ASN A O 1
ATOM 3267 N N . ALA A 1 392 ? -44.198 -0.427 26.661 1.00 86.88 392 ALA A N 1
ATOM 3268 C CA . ALA A 1 392 ? -42.789 -0.117 26.397 1.00 86.88 392 ALA A CA 1
ATOM 3269 C C . ALA A 1 392 ? -41.854 -0.428 27.587 1.00 86.88 392 ALA A C 1
ATOM 3271 O O . ALA A 1 392 ? -40.735 -0.895 27.393 1.00 86.88 392 ALA A O 1
ATOM 3272 N N . GLN A 1 393 ? -42.324 -0.267 28.832 1.00 86.38 393 GLN A N 1
ATOM 3273 C CA . GLN A 1 393 ? -41.552 -0.647 30.022 1.00 86.38 393 GLN A CA 1
ATOM 3274 C C . GLN A 1 393 ? -41.236 -2.152 30.068 1.00 86.38 393 GLN A C 1
ATOM 3276 O O . GLN A 1 393 ? -40.150 -2.537 30.496 1.00 86.38 393 GLN A O 1
ATOM 3281 N N . ILE A 1 394 ? -42.149 -3.006 29.599 1.00 90.50 394 ILE A N 1
ATOM 3282 C CA . ILE A 1 394 ? -41.937 -4.459 29.529 1.00 90.50 394 ILE A CA 1
ATOM 3283 C C . ILE A 1 394 ? -40.900 -4.786 28.458 1.00 90.50 394 ILE A C 1
ATOM 3285 O O . ILE A 1 394 ? -40.022 -5.607 28.703 1.00 90.50 394 ILE A O 1
ATOM 3289 N N . VAL A 1 395 ? -40.940 -4.093 27.314 1.00 89.25 395 VAL A N 1
ATOM 3290 C CA . VAL A 1 395 ? -39.912 -4.206 26.265 1.00 89.25 395 VAL A CA 1
ATOM 3291 C C . VAL A 1 395 ? -38.531 -3.859 26.833 1.00 89.25 395 VAL A C 1
ATOM 3293 O O . VAL A 1 395 ? -37.596 -4.644 26.692 1.00 89.25 395 VAL A O 1
ATOM 3296 N N . ILE A 1 396 ? -38.408 -2.739 27.555 1.00 85.81 396 ILE A N 1
ATOM 3297 C CA . ILE A 1 396 ? -37.151 -2.335 28.210 1.00 85.81 396 ILE A CA 1
ATOM 3298 C C . ILE A 1 396 ? -36.683 -3.403 29.206 1.00 85.81 396 ILE A C 1
ATOM 3300 O O . ILE A 1 396 ? -35.515 -3.798 29.186 1.00 85.81 396 ILE A O 1
ATOM 3304 N N . ASN A 1 397 ? -37.580 -3.882 30.069 1.00 88.62 397 ASN A N 1
ATOM 3305 C CA . ASN A 1 397 ? -37.243 -4.873 31.088 1.00 88.62 397 ASN A CA 1
ATOM 3306 C C . ASN A 1 397 ? -36.798 -6.202 30.458 1.00 88.62 397 ASN A C 1
ATOM 3308 O O . ASN A 1 397 ? -35.822 -6.794 30.920 1.00 88.62 397 ASN A O 1
ATOM 3312 N N . LEU A 1 398 ? -37.451 -6.636 29.376 1.00 92.12 398 LEU A N 1
ATOM 3313 C CA . LEU A 1 398 ? -37.070 -7.832 28.629 1.00 92.12 398 LEU A CA 1
ATOM 3314 C C . LEU A 1 398 ? -35.690 -7.689 27.997 1.00 92.12 398 LEU A C 1
ATOM 3316 O O . LEU A 1 398 ? -34.868 -8.589 28.145 1.00 92.12 398 LEU A O 1
ATOM 3320 N N . LEU A 1 399 ? -35.390 -6.557 27.360 1.00 90.00 399 LEU A N 1
ATOM 3321 C CA . LEU A 1 399 ? -34.068 -6.322 26.778 1.00 90.00 399 LEU A CA 1
ATOM 3322 C C . LEU A 1 399 ? -32.977 -6.282 27.852 1.00 90.00 399 LEU A C 1
ATOM 3324 O O . LEU A 1 399 ? -31.929 -6.902 27.668 1.00 90.00 399 LEU A O 1
ATOM 3328 N N . LYS A 1 400 ? -33.226 -5.620 28.992 1.00 87.38 400 LYS A N 1
ATOM 3329 C CA . LYS A 1 400 ? -32.297 -5.615 30.137 1.00 87.38 400 LYS A CA 1
ATOM 3330 C C . LYS A 1 400 ? -32.053 -7.041 30.645 1.00 87.38 400 LYS A C 1
ATOM 3332 O O . LYS A 1 400 ? -30.900 -7.426 30.815 1.00 87.38 400 LYS A O 1
ATOM 3337 N N . PHE A 1 401 ? -33.107 -7.842 30.807 1.00 90.56 401 PHE A N 1
ATOM 3338 C CA . PHE A 1 401 ? -32.994 -9.235 31.247 1.00 90.56 401 PHE A CA 1
ATOM 3339 C C . PHE A 1 401 ? -32.319 -10.142 30.202 1.00 90.56 401 PHE A C 1
ATOM 3341 O O . PHE A 1 401 ? -31.534 -11.013 30.558 1.00 90.56 401 PHE A O 1
ATOM 3348 N N . SER A 1 402 ? -32.541 -9.914 28.906 1.00 92.00 402 SER A N 1
ATOM 3349 C CA . SER A 1 402 ? -31.977 -10.732 27.820 1.00 92.00 402 SER A CA 1
ATOM 3350 C C . SER A 1 402 ? -30.445 -10.672 27.721 1.00 92.00 402 SER A C 1
ATOM 3352 O O . SER A 1 402 ? -29.826 -11.608 27.220 1.00 92.00 402 SER A O 1
ATOM 3354 N N . LYS A 1 403 ? -29.807 -9.618 28.251 1.00 90.12 403 LYS A N 1
ATOM 3355 C CA . LYS A 1 403 ? -28.336 -9.517 28.340 1.00 90.12 403 LYS A CA 1
ATOM 3356 C C . LYS A 1 403 ? -27.726 -10.597 29.234 1.00 90.12 403 LYS A C 1
ATOM 3358 O O . LYS A 1 403 ? -26.587 -11.000 29.020 1.00 90.12 403 LYS A O 1
ATOM 3363 N N . ASN A 1 404 ? -28.513 -11.076 30.190 1.00 90.62 404 ASN A N 1
ATOM 3364 C CA . ASN A 1 404 ? -28.121 -12.078 31.166 1.00 90.62 404 ASN A CA 1
ATOM 3365 C C . ASN A 1 404 ? -28.317 -13.505 30.646 1.00 90.62 404 ASN A C 1
ATOM 3367 O O . ASN A 1 404 ? -27.841 -14.443 31.264 1.00 90.62 404 ASN A O 1
ATOM 3371 N N . ILE A 1 405 ? -29.021 -13.703 29.530 1.00 91.75 405 ILE A N 1
ATOM 3372 C CA . ILE A 1 405 ? -29.249 -15.025 28.938 1.00 91.75 405 ILE A CA 1
ATOM 3373 C C . ILE A 1 405 ? -28.239 -15.215 27.812 1.00 91.75 405 ILE A C 1
ATOM 3375 O O . ILE A 1 405 ? -28.152 -14.363 26.932 1.00 91.75 405 ILE A O 1
ATOM 3379 N N . TYR A 1 406 ? -27.484 -16.309 27.799 1.00 92.56 406 TYR A N 1
ATOM 3380 C CA . TYR A 1 406 ? -26.477 -16.546 26.764 1.00 92.56 406 TYR A CA 1
ATOM 3381 C C . TYR A 1 406 ? -26.326 -18.019 26.393 1.00 92.56 406 TYR A C 1
ATOM 3383 O O . TYR A 1 406 ? -26.676 -18.918 27.156 1.00 92.56 406 TYR A O 1
ATOM 3391 N N . LYS A 1 407 ? -25.773 -18.259 25.204 1.00 91.38 407 LYS A N 1
ATOM 3392 C CA . LYS A 1 407 ? -25.207 -19.552 24.803 1.00 91.38 407 LYS A CA 1
ATOM 3393 C C . LYS A 1 407 ? -23.695 -19.423 24.657 1.00 91.38 407 LYS A C 1
ATOM 3395 O O . LYS A 1 407 ? -23.203 -18.367 24.260 1.00 91.38 407 LYS A O 1
ATOM 3400 N N . MET A 1 408 ? -22.979 -20.502 24.950 1.00 86.25 408 MET A N 1
ATOM 3401 C CA . MET A 1 408 ? -21.546 -20.616 24.680 1.00 86.25 408 MET A CA 1
ATOM 3402 C C . MET A 1 408 ? -21.357 -21.372 23.366 1.00 86.25 408 MET A C 1
ATOM 3404 O O . MET A 1 408 ? -21.927 -22.450 23.191 1.00 86.25 408 MET A O 1
ATOM 3408 N N . LEU A 1 409 ? -20.591 -20.804 22.438 1.00 81.25 409 LEU A N 1
ATOM 3409 C CA . LEU A 1 409 ? -20.195 -21.462 21.194 1.00 81.25 409 LEU A CA 1
ATOM 3410 C C . LEU A 1 409 ? -18.706 -21.789 21.270 1.00 81.25 409 LEU A C 1
ATOM 3412 O O . LEU A 1 409 ? -17.901 -20.892 21.497 1.00 81.25 409 LEU A O 1
ATOM 3416 N N . SER A 1 410 ? -18.348 -23.058 21.094 1.00 78.44 410 SER A N 1
ATOM 3417 C CA . SER A 1 410 ? -16.952 -23.472 20.948 1.00 78.44 410 SER A CA 1
ATOM 3418 C C . SER A 1 410 ? -16.507 -23.267 19.502 1.00 78.44 410 SER A C 1
ATOM 3420 O O . SER A 1 410 ? -17.140 -23.812 18.592 1.00 78.44 410 SER A O 1
ATOM 3422 N N . VAL A 1 411 ? -15.423 -22.525 19.290 1.00 73.50 411 VAL A N 1
ATOM 3423 C CA . VAL A 1 411 ? -14.744 -22.443 17.992 1.00 73.50 411 VAL A CA 1
ATOM 3424 C C . VAL A 1 411 ? -13.697 -23.555 17.946 1.00 73.50 411 VAL A C 1
ATOM 3426 O O . VAL A 1 411 ? -12.814 -23.614 18.802 1.00 73.50 411 VAL A O 1
ATOM 3429 N N . GLN A 1 412 ? -13.845 -24.474 16.992 1.00 66.12 412 GLN A N 1
ATOM 3430 C CA . GLN A 1 412 ? -12.881 -25.546 16.743 1.00 66.12 412 GLN A CA 1
ATOM 3431 C C . GLN A 1 412 ? -12.017 -25.189 15.538 1.00 66.12 412 GLN A C 1
ATOM 3433 O O . GLN A 1 412 ? -12.543 -24.749 14.512 1.00 66.12 412 GLN A O 1
ATOM 3438 N N . ASP A 1 413 ? -10.712 -25.411 15.668 1.00 55.56 413 ASP A N 1
ATOM 3439 C CA . ASP A 1 413 ? -9.780 -25.351 14.547 1.00 55.56 413 ASP A CA 1
ATOM 3440 C C . ASP A 1 413 ? -9.992 -26.578 13.649 1.00 55.56 413 ASP A C 1
ATOM 3442 O O . ASP A 1 413 ? -9.972 -27.717 14.131 1.00 55.56 413 ASP A O 1
ATOM 3446 N N . GLN A 1 414 ? -10.231 -26.355 12.354 1.00 56.25 414 GLN A N 1
ATOM 3447 C CA . GLN A 1 414 ? -10.577 -27.423 11.408 1.00 56.25 414 GLN A CA 1
ATOM 3448 C C . GLN A 1 414 ? -9.437 -28.434 11.218 1.00 56.25 414 GLN A C 1
ATOM 3450 O O . GLN A 1 414 ? -9.698 -29.555 10.782 1.00 56.25 414 GLN A O 1
ATOM 3455 N N . GLU A 1 415 ? -8.199 -28.070 11.566 1.00 55.62 415 GLU A N 1
ATOM 3456 C CA . GLU A 1 415 ? -7.028 -28.933 11.380 1.00 55.62 415 GLU A CA 1
ATOM 3457 C C . GLU A 1 415 ? -6.673 -29.779 12.613 1.00 55.62 415 GLU A C 1
ATOM 3459 O O . GLU A 1 415 ? -6.179 -30.893 12.450 1.00 55.62 415 GLU A O 1
ATOM 3464 N N . ASN A 1 416 ? -6.973 -29.318 13.836 1.00 59.34 416 ASN A N 1
ATOM 3465 C CA . ASN A 1 416 ? -6.479 -29.962 15.065 1.00 59.34 416 ASN A CA 1
ATOM 3466 C C . ASN A 1 416 ? -7.561 -30.483 16.027 1.00 59.34 416 ASN A C 1
ATOM 3468 O O . ASN A 1 416 ? -7.213 -31.120 17.017 1.00 59.34 416 ASN A O 1
ATOM 3472 N N . ASN A 1 417 ? -8.861 -30.269 15.766 1.00 57.47 417 ASN A N 1
ATOM 3473 C CA . ASN A 1 417 ? -9.966 -30.672 16.664 1.00 57.47 417 ASN A CA 1
ATOM 3474 C C . ASN A 1 417 ? -9.860 -30.140 18.117 1.00 57.47 417 ASN A C 1
ATOM 3476 O O . ASN A 1 417 ? -10.626 -30.559 18.989 1.00 57.47 417 ASN A O 1
ATOM 3480 N N . GLU A 1 418 ? -8.953 -29.202 18.394 1.00 55.28 418 GLU A N 1
ATOM 3481 C CA . GLU A 1 418 ? -8.821 -28.550 19.695 1.00 55.28 418 GLU A CA 1
ATOM 3482 C C . GLU A 1 418 ? -9.758 -27.333 19.774 1.00 55.28 418 GLU A C 1
ATOM 3484 O O . GLU A 1 418 ? -9.899 -26.558 18.823 1.00 55.28 418 GLU A O 1
ATOM 3489 N N . ILE A 1 419 ? -10.449 -27.182 20.911 1.00 59.84 419 ILE A N 1
ATOM 3490 C CA . ILE A 1 419 ? -11.308 -26.022 21.185 1.00 59.84 419 ILE A CA 1
ATOM 3491 C C . ILE A 1 419 ? -10.392 -24.837 21.500 1.00 59.84 419 ILE A C 1
ATOM 3493 O O . ILE A 1 419 ? -9.760 -24.828 22.555 1.00 59.84 419 ILE A O 1
ATOM 3497 N N . GLN A 1 420 ? -10.332 -23.848 20.606 1.00 57.84 420 GLN A N 1
ATOM 3498 C CA . GLN A 1 420 ? -9.476 -22.668 20.780 1.00 57.84 420 GLN A CA 1
ATOM 3499 C C . GLN A 1 420 ? -10.119 -21.612 21.682 1.00 57.84 420 GLN A C 1
ATOM 3501 O O . GLN A 1 420 ? -9.441 -21.010 22.510 1.00 57.84 420 GLN A O 1
ATOM 3506 N N . GLU A 1 421 ? -11.431 -21.393 21.554 1.00 70.75 421 GLU A N 1
ATOM 3507 C CA . GLU A 1 421 ? -12.111 -20.306 22.259 1.00 70.75 421 GLU A CA 1
ATOM 3508 C C . GLU A 1 421 ? -13.602 -20.599 22.483 1.00 70.75 421 GLU A C 1
ATOM 3510 O O . GLU A 1 421 ? -14.255 -21.277 21.681 1.00 70.75 421 GLU A O 1
ATOM 3515 N N . TYR A 1 422 ? -14.155 -20.066 23.578 1.00 77.25 422 TYR A N 1
ATOM 3516 C CA . TYR A 1 422 ? -15.594 -20.047 23.831 1.00 77.25 422 TYR A CA 1
ATOM 3517 C C . TYR A 1 422 ? -16.148 -18.632 23.666 1.00 77.25 422 TYR A C 1
ATOM 3519 O O . TYR A 1 422 ? -15.856 -17.744 24.465 1.00 77.25 422 TYR A O 1
ATOM 3527 N N . ILE A 1 423 ? -17.027 -18.442 22.686 1.00 82.81 423 ILE A N 1
ATOM 3528 C CA . ILE A 1 423 ? -17.695 -17.162 22.440 1.00 82.81 423 ILE A CA 1
ATOM 3529 C C . ILE A 1 423 ? -19.036 -17.133 23.187 1.00 82.81 423 ILE A C 1
ATOM 3531 O O . ILE A 1 423 ? -19.903 -17.986 22.968 1.00 82.81 423 ILE A O 1
ATOM 3535 N N . LYS A 1 424 ? -19.227 -16.128 24.054 1.00 88.88 424 LYS A N 1
ATOM 3536 C CA . LYS A 1 424 ? -20.493 -15.854 24.760 1.00 88.88 424 LYS A CA 1
ATOM 3537 C C . LYS A 1 424 ? -21.432 -15.061 23.844 1.00 88.88 424 LYS A C 1
ATOM 3539 O O . LYS A 1 424 ? -21.154 -13.909 23.527 1.00 88.88 424 LYS A O 1
ATOM 3544 N N . PHE A 1 425 ? -22.567 -15.643 23.456 1.00 88.12 425 PHE A N 1
ATOM 3545 C CA . PHE A 1 425 ? -23.580 -14.967 22.636 1.00 88.12 425 PHE A CA 1
ATOM 3546 C C . PHE A 1 425 ? -24.847 -14.694 23.455 1.00 88.12 425 PHE A C 1
ATOM 3548 O O . PHE A 1 425 ? -25.556 -15.633 23.827 1.00 88.12 425 PHE A O 1
ATOM 3555 N N . SER A 1 426 ? -25.121 -13.421 23.760 1.00 92.00 426 SER A N 1
ATOM 3556 C CA . SER A 1 426 ? -26.278 -13.021 24.578 1.00 92.00 426 SER A CA 1
ATOM 3557 C C . SER A 1 426 ? -27.599 -13.080 23.800 1.00 92.00 426 SER A C 1
ATOM 3559 O O . SER A 1 426 ? -27.618 -13.001 22.571 1.00 92.00 426 SER A O 1
ATOM 3561 N N . LEU A 1 427 ? -28.728 -13.225 24.495 1.00 92.62 427 LEU A N 1
ATOM 3562 C CA . LEU A 1 427 ? -30.062 -13.232 23.886 1.00 92.62 427 LEU A CA 1
ATOM 3563 C C . LEU A 1 427 ? -30.420 -11.856 23.314 1.00 92.62 427 LEU A C 1
ATOM 3565 O O . LEU A 1 427 ? -31.072 -11.768 22.278 1.00 92.62 427 LEU A O 1
ATOM 3569 N N . PHE A 1 428 ? -29.911 -10.794 23.943 1.00 91.94 428 PHE A N 1
ATOM 3570 C CA . PHE A 1 428 ? -30.049 -9.417 23.472 1.00 91.94 428 PHE A CA 1
ATOM 3571 C C . PHE A 1 428 ? -29.586 -9.238 22.017 1.00 91.94 428 PHE A C 1
ATOM 3573 O O . PHE A 1 428 ? -30.272 -8.587 21.232 1.00 91.94 428 PHE A O 1
ATOM 3580 N N . GLU A 1 429 ? -28.470 -9.866 21.628 1.00 88.88 429 GLU A N 1
ATOM 3581 C CA . GLU A 1 429 ? -27.945 -9.781 20.257 1.00 88.88 429 GLU A CA 1
ATOM 3582 C C . GLU A 1 429 ? -28.901 -10.365 19.207 1.00 88.88 429 GLU A C 1
ATOM 3584 O O . GLU A 1 429 ? -28.915 -9.892 18.071 1.00 88.88 429 GLU A O 1
ATOM 3589 N N . GLY A 1 430 ? -29.716 -11.359 19.579 1.00 88.31 430 GLY A N 1
ATOM 3590 C CA . GLY A 1 430 ? -30.759 -11.912 18.711 1.00 88.31 430 GLY A CA 1
ATOM 3591 C C . GLY A 1 430 ? -31.987 -11.005 18.590 1.00 88.31 430 GLY A C 1
ATOM 3592 O O . GLY A 1 430 ? -32.644 -11.001 17.556 1.00 88.31 430 GLY A O 1
ATOM 3593 N N . LEU A 1 431 ? -32.268 -10.194 19.613 1.00 91.19 431 LEU A N 1
ATOM 3594 C CA . LEU A 1 431 ? -33.468 -9.351 19.694 1.00 91.19 431 LEU A CA 1
ATOM 3595 C C . LEU A 1 431 ? -33.263 -7.919 19.175 1.00 91.19 431 LEU A C 1
ATOM 3597 O O . LEU A 1 431 ? -34.237 -7.207 18.938 1.00 91.19 431 LEU A O 1
ATOM 3601 N N . LYS A 1 432 ? -32.016 -7.474 18.978 1.00 89.19 432 LYS A N 1
ATOM 3602 C CA . LYS A 1 432 ? -31.684 -6.080 18.614 1.00 89.19 432 LYS A CA 1
ATOM 3603 C C . LYS A 1 432 ? -32.286 -5.586 17.292 1.00 89.19 432 LYS A C 1
ATOM 3605 O O . LYS A 1 432 ? -32.363 -4.382 17.076 1.00 89.19 432 LYS A O 1
ATOM 3610 N N . ASN A 1 433 ? -32.694 -6.505 16.418 1.00 87.31 433 ASN A N 1
ATOM 3611 C CA . ASN A 1 433 ? -33.283 -6.198 15.114 1.00 87.31 433 ASN A CA 1
ATOM 3612 C C . ASN A 1 433 ? -34.815 -6.351 15.093 1.00 87.31 433 ASN A C 1
ATOM 3614 O O . ASN A 1 433 ? -35.414 -6.259 14.027 1.00 87.31 433 ASN A O 1
ATOM 3618 N N . HIS A 1 434 ? -35.453 -6.597 16.241 1.00 93.12 434 HIS A N 1
ATOM 3619 C CA . HIS A 1 434 ? -36.898 -6.793 16.315 1.00 93.12 434 HIS A CA 1
ATOM 3620 C C . HIS A 1 434 ? -37.672 -5.507 15.970 1.00 93.12 434 HIS A C 1
ATOM 3622 O O . HIS A 1 434 ? -37.325 -4.418 16.437 1.00 93.12 434 HIS A O 1
ATOM 3628 N N . GLU A 1 435 ? -38.769 -5.625 15.214 1.00 91.12 435 GLU A N 1
ATOM 3629 C CA . GLU A 1 435 ? -39.534 -4.485 14.669 1.00 91.12 435 GLU A CA 1
ATOM 3630 C C . GLU A 1 435 ? -40.074 -3.527 15.744 1.00 91.12 435 GLU A C 1
ATOM 3632 O O . GLU A 1 435 ? -40.136 -2.315 15.541 1.00 91.12 435 GLU A O 1
ATOM 3637 N N . VAL A 1 436 ? -40.397 -4.053 16.928 1.00 89.19 436 VAL A N 1
ATOM 3638 C CA . VAL A 1 436 ? -40.855 -3.277 18.097 1.00 89.19 436 VAL A CA 1
ATOM 3639 C C . VAL A 1 436 ? -39.913 -2.125 18.474 1.00 89.19 436 VAL A C 1
ATOM 3641 O O . VAL A 1 436 ? -40.360 -1.081 18.946 1.00 89.19 436 VAL A O 1
ATOM 3644 N N . LEU A 1 437 ? -38.606 -2.270 18.229 1.00 86.62 437 LEU A N 1
ATOM 3645 C CA . LEU A 1 437 ? -37.611 -1.234 18.525 1.00 86.62 437 LEU A CA 1
ATOM 3646 C C . LEU A 1 437 ? -37.698 -0.057 17.548 1.00 86.62 437 LEU A C 1
ATOM 3648 O O . LEU A 1 437 ? -37.271 1.048 17.872 1.00 86.62 437 LEU A O 1
ATOM 3652 N N . GLN A 1 438 ? -38.298 -0.274 16.380 1.00 87.88 438 GLN A N 1
ATOM 3653 C CA . GLN A 1 438 ? -38.516 0.735 15.346 1.00 87.88 438 GLN A CA 1
ATOM 3654 C C . GLN A 1 438 ? -39.935 1.334 15.401 1.00 87.88 438 GLN A C 1
ATOM 3656 O O . GLN A 1 438 ? -40.230 2.294 14.682 1.00 87.88 438 GLN A O 1
ATOM 3661 N N . ASN A 1 439 ? -40.815 0.815 16.267 1.00 87.88 439 ASN A N 1
ATOM 3662 C CA . ASN A 1 439 ? -42.197 1.269 16.388 1.00 87.88 439 ASN A CA 1
ATOM 3663 C C . ASN A 1 439 ? -42.294 2.633 17.090 1.00 87.88 439 ASN A C 1
ATOM 3665 O O . ASN A 1 439 ? -42.321 2.745 18.316 1.00 87.88 439 ASN A O 1
ATOM 3669 N N . LYS A 1 440 ? -42.395 3.697 16.288 1.00 85.69 440 LYS A N 1
ATOM 3670 C CA . LYS A 1 440 ? -42.472 5.085 16.769 1.00 85.69 440 LYS A CA 1
ATOM 3671 C C . LYS A 1 440 ? -43.676 5.352 17.675 1.00 85.69 440 LYS A C 1
ATOM 3673 O O . LYS A 1 440 ? -43.562 6.174 18.578 1.00 85.69 440 LYS A O 1
ATOM 3678 N N . ASN A 1 441 ? -44.814 4.698 17.444 1.00 84.44 441 ASN A N 1
ATOM 3679 C CA . ASN A 1 441 ? -46.036 4.967 18.206 1.00 84.44 441 ASN A CA 1
ATOM 3680 C C . ASN A 1 441 ? -45.888 4.499 19.655 1.00 84.44 441 ASN A C 1
ATOM 3682 O O . ASN A 1 441 ? -46.127 5.287 20.567 1.00 84.44 441 ASN A O 1
ATOM 3686 N N . LEU A 1 442 ? -45.379 3.278 19.849 1.00 86.38 442 LEU A N 1
ATOM 3687 C CA . LEU A 1 442 ? -45.075 2.713 21.165 1.00 86.38 442 LEU A CA 1
ATOM 3688 C C . LEU A 1 442 ? -44.169 3.639 21.996 1.00 86.38 442 LEU A C 1
ATOM 3690 O O . LEU A 1 442 ? -44.453 3.931 23.160 1.00 86.38 442 LEU A O 1
ATOM 3694 N N . TRP A 1 443 ? -43.071 4.112 21.400 1.00 85.88 443 TRP A N 1
ATOM 3695 C CA . TRP A 1 443 ? -42.098 4.951 22.104 1.00 85.88 443 TRP A CA 1
ATOM 3696 C C . TRP A 1 443 ? -42.624 6.361 22.373 1.00 85.88 443 TRP A C 1
ATOM 3698 O O . TRP A 1 443 ? -42.403 6.892 23.460 1.00 85.88 443 TRP A O 1
ATOM 3708 N N . ASN A 1 444 ? -43.378 6.943 21.437 1.00 79.00 444 ASN A N 1
ATOM 3709 C CA . ASN A 1 444 ? -44.01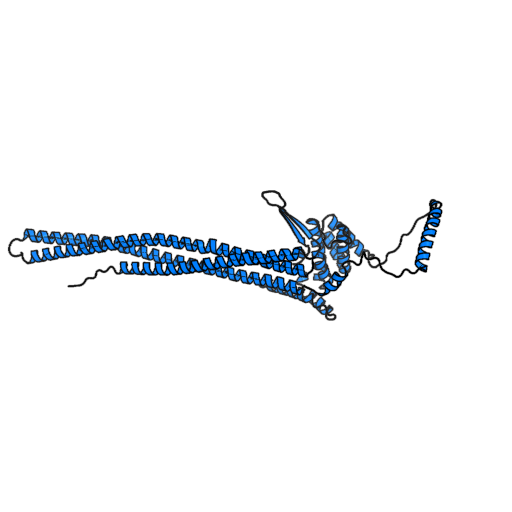3 8.245 21.635 1.00 79.00 444 ASN A CA 1
ATOM 3710 C C . ASN A 1 444 ? -45.039 8.211 22.778 1.00 79.00 444 ASN A C 1
ATOM 3712 O O . ASN A 1 444 ? -45.088 9.146 23.576 1.00 79.00 444 ASN A O 1
ATOM 3716 N N . GLU A 1 445 ? -45.846 7.151 22.886 1.00 78.31 445 GLU A N 1
ATOM 3717 C CA . GLU A 1 445 ? -46.788 6.985 24.001 1.00 78.31 445 GLU A CA 1
ATOM 3718 C C . GLU A 1 445 ? -46.068 6.823 25.342 1.00 78.31 445 GLU A C 1
ATOM 3720 O O . GLU A 1 445 ? -46.459 7.439 26.334 1.00 78.31 445 GLU A O 1
ATOM 3725 N N . TYR A 1 446 ? -44.975 6.061 25.371 1.00 81.56 446 TYR A N 1
ATOM 3726 C CA . TYR A 1 446 ? -44.170 5.891 26.576 1.00 81.56 446 TYR A CA 1
ATOM 3727 C C . TYR A 1 446 ? -43.536 7.204 27.054 1.00 81.56 446 TYR A C 1
ATOM 3729 O O . TYR A 1 446 ? -43.642 7.523 28.239 1.00 81.56 446 TYR A O 1
ATOM 3737 N N . VAL A 1 447 ? -42.946 7.993 26.148 1.00 75.81 447 VAL A N 1
ATOM 3738 C CA . VAL A 1 447 ? -42.374 9.314 26.471 1.00 75.81 447 VAL A CA 1
ATOM 3739 C C . VAL A 1 447 ? -43.457 10.253 27.003 1.00 75.81 447 VAL A C 1
ATOM 3741 O O . VAL A 1 447 ? -43.285 10.829 28.074 1.00 75.81 447 VAL A O 1
ATOM 3744 N N . ARG A 1 448 ? -44.621 10.315 26.341 1.00 71.19 448 ARG A N 1
ATOM 3745 C CA . ARG A 1 448 ? -45.772 11.113 26.805 1.00 71.19 448 ARG A CA 1
ATOM 3746 C C . ARG A 1 448 ? -46.281 10.680 28.179 1.00 71.19 448 ARG A C 1
ATOM 3748 O O . ARG A 1 448 ? -46.692 11.519 28.970 1.00 71.19 448 ARG A O 1
ATOM 3755 N N . SER A 1 449 ? -46.243 9.382 28.486 1.00 68.25 449 SER A N 1
ATOM 3756 C CA . SER A 1 449 ? -46.637 8.864 29.804 1.00 68.25 449 SER A CA 1
ATOM 3757 C C . SER A 1 449 ? -45.618 9.160 30.914 1.00 68.25 449 SER A C 1
ATOM 3759 O O . SER A 1 449 ? -45.974 9.111 32.090 1.00 68.25 449 SER A O 1
ATOM 3761 N N . LYS A 1 450 ? -44.363 9.473 30.551 1.00 63.28 450 LYS A N 1
ATOM 3762 C CA . LYS A 1 450 ? -43.256 9.750 31.479 1.00 63.28 450 LYS A CA 1
ATOM 3763 C C . LYS A 1 450 ? -42.921 11.235 31.661 1.00 63.28 450 LYS A C 1
ATOM 3765 O O . LYS A 1 450 ? -42.128 11.535 32.549 1.00 63.28 450 LYS A O 1
ATOM 3770 N N . GLU A 1 451 ? -43.564 12.160 30.942 1.00 47.91 451 GLU A N 1
ATOM 3771 C CA . GLU A 1 451 ? -43.434 13.628 31.106 1.00 47.91 451 GLU A CA 1
ATOM 3772 C C . GLU A 1 451 ? -43.931 14.181 32.471 1.00 47.91 451 GLU A C 1
ATOM 3774 O O . GLU A 1 451 ? -44.265 15.357 32.595 1.00 47.91 451 GLU A O 1
ATOM 3779 N N . GLN A 1 452 ? -43.941 13.370 33.537 1.00 43.91 452 GLN A N 1
ATOM 3780 C CA . GLN A 1 452 ? -44.185 13.837 34.904 1.00 43.91 452 GLN A CA 1
ATOM 3781 C C . GLN A 1 452 ? -43.059 13.601 35.925 1.00 43.91 452 GLN A C 1
ATOM 3783 O O . GLN A 1 452 ? -43.207 14.137 37.017 1.00 43.91 452 GLN A O 1
ATOM 3788 N N . ILE A 1 453 ? -41.940 12.905 35.656 1.00 37.78 453 ILE A N 1
ATOM 3789 C CA . ILE A 1 453 ? -40.842 12.782 36.655 1.00 37.78 453 ILE A CA 1
ATOM 3790 C C . ILE A 1 453 ? -39.442 12.704 36.001 1.00 37.78 453 ILE A C 1
ATOM 3792 O O . ILE A 1 453 ? -39.227 11.954 35.050 1.00 37.78 453 ILE A O 1
ATOM 3796 N N . ASP A 1 454 ? -38.496 13.463 36.572 1.00 41.84 454 ASP A N 1
ATOM 3797 C CA . ASP A 1 454 ? -37.063 13.614 36.254 1.00 41.84 454 ASP A CA 1
ATOM 3798 C C . ASP A 1 454 ? -36.224 12.312 36.220 1.00 41.84 454 ASP A C 1
ATOM 3800 O O . ASP A 1 454 ? -35.363 12.076 37.068 1.00 41.84 454 ASP A O 1
ATOM 3804 N N . GLU A 1 455 ? -36.369 11.491 35.179 1.00 42.19 455 GLU A N 1
ATOM 3805 C CA . GLU A 1 455 ? -35.389 10.441 34.833 1.00 42.19 455 GLU A CA 1
ATOM 3806 C C . GLU A 1 455 ? -35.071 10.433 33.323 1.00 42.19 455 GLU A C 1
ATOM 3808 O O . GLU A 1 455 ? -35.302 9.464 32.602 1.00 42.19 455 GLU A O 1
ATOM 3813 N N . LEU A 1 456 ? -34.511 11.540 32.822 1.00 38.84 456 LEU A N 1
ATOM 3814 C CA . LEU A 1 456 ? -34.149 11.740 31.405 1.00 38.84 456 LEU A CA 1
ATOM 3815 C C . LEU A 1 456 ? -32.762 11.196 30.994 1.00 38.84 456 LEU A C 1
ATOM 3817 O O . LEU A 1 456 ? -32.360 11.334 29.841 1.00 38.84 456 LEU A O 1
ATOM 3821 N N . THR A 1 457 ? -32.017 10.525 31.879 1.00 44.75 457 THR A N 1
ATOM 3822 C CA . THR A 1 457 ? -30.664 10.023 31.544 1.00 44.75 457 THR A CA 1
ATOM 3823 C C . THR A 1 457 ? -30.642 8.669 30.821 1.00 44.75 457 THR A C 1
ATOM 3825 O O . THR A 1 457 ? -29.714 8.421 30.057 1.00 44.75 457 THR A O 1
ATOM 3828 N N . GLU A 1 458 ? -31.654 7.805 30.973 1.00 45.44 458 GLU A N 1
ATOM 3829 C CA . GLU A 1 458 ? -31.743 6.554 30.186 1.00 45.44 458 GLU A CA 1
ATOM 3830 C C . GLU A 1 458 ? -32.385 6.765 28.796 1.00 45.44 458 GLU A C 1
ATOM 3832 O O . GLU A 1 458 ? -32.137 5.978 27.881 1.00 45.44 458 GLU A O 1
ATOM 3837 N N . ILE A 1 459 ? -33.149 7.850 28.604 1.00 46.06 459 ILE A N 1
ATOM 3838 C CA . ILE A 1 459 ? -33.826 8.168 27.333 1.00 46.06 459 ILE A CA 1
ATOM 3839 C C . ILE A 1 459 ? -32.833 8.701 26.289 1.00 46.06 459 ILE A C 1
ATOM 3841 O O . ILE A 1 459 ? -32.874 8.238 25.153 1.00 46.06 459 ILE A O 1
ATOM 3845 N N . ASN A 1 460 ? -31.849 9.526 26.674 1.00 46.03 460 ASN A N 1
ATOM 3846 C CA . ASN A 1 460 ? -30.783 9.978 25.759 1.00 46.03 460 ASN A CA 1
ATOM 3847 C C . ASN A 1 460 ? -29.941 8.820 25.187 1.00 46.03 460 ASN A C 1
ATOM 3849 O O . ASN A 1 460 ? -29.424 8.906 24.073 1.00 46.03 460 ASN A O 1
ATOM 3853 N N . CYS A 1 461 ? -29.825 7.704 25.914 1.00 46.94 461 CYS A N 1
ATOM 3854 C CA . CYS A 1 461 ? -29.108 6.520 25.439 1.00 46.94 461 CYS A CA 1
ATOM 3855 C C . CYS A 1 461 ? -29.915 5.753 24.371 1.00 46.94 461 CYS A C 1
ATOM 3857 O O . CYS A 1 461 ? -29.342 5.242 23.409 1.00 46.94 461 CYS A O 1
ATOM 3859 N N . MET A 1 462 ? -31.249 5.728 24.487 1.00 46.97 462 MET A N 1
ATOM 3860 C CA . MET A 1 462 ? -32.127 5.132 23.472 1.00 46.97 462 MET A CA 1
ATOM 3861 C C . MET A 1 462 ? -32.413 6.070 22.296 1.00 46.97 462 MET A C 1
ATOM 3863 O O . MET A 1 462 ? -32.515 5.586 21.173 1.00 46.97 462 MET A O 1
ATOM 3867 N N . GLU A 1 463 ? -32.458 7.390 22.494 1.00 46.06 463 GLU A N 1
ATOM 3868 C CA . GLU A 1 463 ? -32.503 8.350 21.385 1.00 46.06 463 GLU A CA 1
ATOM 3869 C C . GLU A 1 463 ? -31.235 8.273 20.537 1.00 46.06 463 GLU A C 1
ATOM 3871 O O . GLU A 1 463 ? -31.350 8.206 19.317 1.00 46.06 463 GLU A O 1
ATOM 3876 N N . ASN A 1 464 ? -30.047 8.150 21.142 1.00 48.22 464 ASN A N 1
ATOM 3877 C CA . ASN A 1 464 ? -28.808 7.903 20.397 1.00 48.22 464 ASN A CA 1
ATOM 3878 C C . ASN A 1 464 ? -28.829 6.562 19.644 1.00 48.22 464 ASN A C 1
ATOM 3880 O O . ASN A 1 464 ? -28.384 6.506 18.498 1.00 48.22 464 ASN A O 1
ATOM 3884 N N . LEU A 1 465 ? -29.401 5.502 20.226 1.00 45.25 465 LEU A N 1
ATOM 3885 C CA . LEU A 1 465 ? -29.558 4.206 19.555 1.00 45.25 465 LEU A CA 1
ATOM 3886 C C . LEU A 1 465 ? -30.536 4.293 18.365 1.00 45.25 465 LEU A C 1
ATOM 3888 O O . LEU A 1 465 ? -30.252 3.792 17.280 1.00 45.25 465 LEU A O 1
ATOM 3892 N N . ILE A 1 466 ? -31.662 4.991 18.530 1.00 47.03 466 ILE A N 1
ATOM 3893 C CA . ILE A 1 466 ? -32.657 5.221 17.473 1.00 47.03 466 ILE A CA 1
ATOM 3894 C C . ILE A 1 466 ? -32.094 6.150 16.383 1.00 47.03 466 ILE A C 1
ATOM 3896 O O . ILE A 1 466 ? -32.368 5.945 15.199 1.00 47.03 466 ILE A O 1
ATOM 3900 N N . GLN A 1 467 ? -31.273 7.140 16.740 1.00 46.59 467 GLN A N 1
ATOM 3901 C CA . GLN A 1 467 ? -30.621 8.044 15.790 1.00 46.59 467 GLN A CA 1
ATOM 3902 C C . GLN A 1 467 ? -29.528 7.328 14.980 1.00 46.59 467 GLN A C 1
ATOM 3904 O O . GLN A 1 467 ? -29.432 7.546 13.773 1.00 46.59 467 GLN A O 1
ATOM 3909 N N . GLN A 1 468 ? -28.775 6.414 15.603 1.00 44.56 468 GLN A N 1
ATOM 3910 C CA . GLN A 1 468 ? -27.812 5.530 14.930 1.00 44.56 468 GLN A CA 1
ATOM 3911 C C . GLN A 1 468 ? -28.482 4.496 14.011 1.00 44.56 468 GLN A C 1
ATOM 3913 O O . GLN A 1 468 ? -27.903 4.096 13.001 1.00 44.56 468 GLN A O 1
ATOM 3918 N N . LEU A 1 469 ? -29.709 4.073 14.326 1.00 41.97 469 LEU A N 1
ATOM 3919 C CA . LEU A 1 469 ? -30.496 3.193 13.458 1.00 41.97 469 LEU A CA 1
ATOM 3920 C C . LEU A 1 469 ? -31.108 3.953 12.268 1.00 41.97 469 LEU A C 1
ATOM 3922 O O . LEU A 1 469 ? -31.158 3.414 11.166 1.00 41.9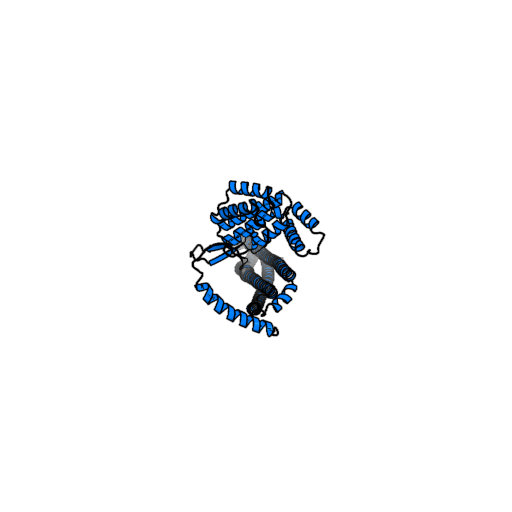7 469 LEU A O 1
ATOM 3926 N N . LYS A 1 470 ? -31.493 5.226 12.435 1.00 41.72 470 LYS A N 1
ATOM 3927 C CA . LYS A 1 470 ? -31.993 6.077 11.336 1.00 41.72 470 LYS A CA 1
ATOM 3928 C C . LYS A 1 470 ? -30.925 6.418 10.291 1.00 41.72 470 LYS A C 1
ATOM 3930 O O . LYS A 1 470 ? -31.258 6.524 9.114 1.00 41.72 470 LYS A O 1
ATOM 3935 N N . THR A 1 471 ? -29.660 6.580 10.679 1.00 40.62 471 THR A N 1
ATOM 3936 C CA . THR A 1 471 ? -28.564 6.878 9.734 1.00 40.62 471 THR A CA 1
ATOM 3937 C C . THR A 1 471 ? -28.122 5.673 8.902 1.00 40.62 471 THR A C 1
ATOM 3939 O O . THR A 1 471 ? -27.523 5.868 7.849 1.00 40.62 471 THR A O 1
ATOM 3942 N N . LYS A 1 472 ? -28.468 4.442 9.305 1.00 37.56 472 LYS A N 1
ATOM 3943 C CA . LYS A 1 472 ? -28.163 3.208 8.556 1.00 37.56 472 LYS A CA 1
ATOM 3944 C C . LYS A 1 472 ? -29.237 2.772 7.548 1.00 37.56 472 LYS A C 1
ATOM 3946 O O . LYS A 1 472 ? -29.008 1.805 6.837 1.00 37.56 472 LYS A O 1
ATOM 3951 N N . VAL A 1 473 ? -30.380 3.461 7.467 1.00 37.66 473 VAL A N 1
ATOM 3952 C CA . VAL A 1 473 ? -31.497 3.106 6.558 1.00 37.66 473 VAL A CA 1
ATOM 3953 C C . VAL A 1 473 ? -31.561 4.006 5.307 1.00 37.66 473 VAL A C 1
ATOM 3955 O O . VAL A 1 473 ? -32.361 3.763 4.415 1.00 37.66 473 VAL A O 1
ATOM 3958 N N . ASN A 1 474 ? -30.681 5.007 5.187 1.00 36.25 474 ASN A N 1
ATOM 3959 C CA . ASN A 1 474 ? -30.587 5.889 4.010 1.00 36.25 474 ASN A CA 1
ATOM 3960 C C . ASN A 1 474 ? -29.256 5.755 3.238 1.00 36.25 474 ASN A C 1
ATOM 3962 O O . ASN A 1 474 ? -28.784 6.738 2.667 1.00 36.25 474 ASN A O 1
ATOM 3966 N N . TYR A 1 475 ? -28.668 4.557 3.209 1.00 32.69 475 TYR A N 1
ATOM 3967 C CA . TYR A 1 475 ? -27.592 4.188 2.282 1.00 32.69 475 TYR A CA 1
ATOM 3968 C C . TYR A 1 475 ? -27.835 2.805 1.694 1.00 32.69 475 TYR A C 1
ATOM 3970 O O . TYR A 1 475 ? -28.161 1.895 2.490 1.00 32.69 475 TYR A O 1
#

pLDDT: mean 76.97, std 17.7, range [28.27, 96.06]

Sequence (475 aa):
MINNQFEPDIIQITEQLSKRLNDKKKSIQEFLNILQQRAEIEEVYSKSLERIGNELSNLVENTQQDSFTDIMQYVRNYLLISSEQSKELYQQLKNNVVQELLNTINIDQGWANEVNKIQNKHSKEVRRNIEELHALQDDYNQALYEEKIYLEGKITSKKRNYEKSETNLKQFILYYNQYLDTYFQDIAYIQDIFLNIEIDRRKLIQDAGMKLFMYEVSLIRNLQYDISGITQKIEQYKSNNKQSELLIIQTSDRPLLSKLNVENYILSLKQQYNLDENQRKKKMIADAQNGSDQKKVDFIQANSSDYLRYNKMFEQALKFSEINDEIIKQLINLIQKTKAQQYFDAFISTIQKITGQPNQKNDYSFTPLGYQTCLKLSEILLDYCNAQNTNAQIVINLLKFSKNIYKMLSVQDQENNEIQEYIKFSLFEGLKNHEVLQNKNLWNEYVRSKEQIDELTEINCMENLIQQLKTKVNY